Protein AF-A0A4Q5X4W2-F1 (afdb_monomer)

Foldseek 3Di:
DDDDDDDDDDDDDDDDDDDDDDDDDDDDPDDPPPFQDFLPPQAFFAFDQPQQDLFFAEEEEDDPPDCCVLVLLFQHAAYEDEDEPCCCAPVVVHDNQNVNLLSQCVVQVVSNYAYEYADAYLQVFPDHGLLCLQVLQADLCSVLVVLVSLLSNLLSLVVSVAAYEYEYHPCNLLSCCVVVVLDQADAGCQLVNVPVLRVPFHRGNLSVLVSSLSSNVVSVSSRYQYAYEDECCSNVDNCQFHQLQDDLLVVLVSSCVSNVSSFLDDDDSRHHHQAYEYESDLAAQCVCCVVPVGGRAADLDPSDILSDNHPSVVLVNLLSNSQVSSHAYAYPEAEQAAQQAPCAFDPLDASFFHHHCPLVSCFVPAHPSVVSSLSSRYRYYYYYRNDGRHDGQRRNQDPVRDRSCSPRVRVQRVVPHGRHDRPDPFPLQFDFFQFQAWWKFKFAAFPNPHTQDIDGDLFQWDWQFQHAPDPRHDSAGMKMKTKFKFAGRAFFKKKKKKWWQAAKWKDKLNDTQDGGSDHDGGDMDIGIDTHHHGDIIIIMMMGHGHHGTTTIFIWMADPSGDIDGRGSRRTHYHQQPQLPFPFALQPWRNQWFKDDAQFPTWIWDQPDAPGGRIWIKTWTGFAFKMWGKHFQDPDAAFDKKKKWKAAAPPFQWQWKKWWWWADDPDDIDIWIDIDGVVNDDHRGIDIDITTHHNPGDGTGMTTMMTGGPGTRVGDIMTIRRIHD

Solvent-accessible surface area (backbone atoms only — not comparable to full-atom values): 37579 Å² total; per-residue (Å²): 140,78,90,84,84,90,85,89,82,90,81,89,83,84,88,88,89,86,88,84,91,75,89,75,82,80,80,74,80,77,69,89,78,81,70,69,87,66,80,82,83,53,77,51,30,41,59,76,60,83,82,58,72,70,29,47,35,43,26,40,59,56,61,88,91,65,54,59,69,70,70,66,78,33,59,59,39,28,38,27,42,78,42,41,63,44,39,43,15,48,68,75,78,48,64,87,65,24,56,52,57,38,49,48,42,53,53,29,46,79,66,63,23,41,29,33,31,40,41,45,32,74,53,63,41,82,74,57,54,65,94,27,48,56,63,34,39,49,32,28,69,56,31,31,54,52,51,52,51,52,42,38,51,32,48,33,39,39,74,65,68,50,50,33,43,38,37,40,36,73,62,48,56,19,43,38,30,54,75,41,72,57,40,41,74,35,72,17,22,35,22,70,22,66,45,76,88,33,56,87,45,53,49,13,50,20,26,55,43,40,44,57,52,37,42,32,60,73,68,60,19,81,42,50,41,41,21,48,44,53,50,64,41,26,81,79,46,31,51,73,66,72,39,21,69,56,71,57,67,67,54,50,52,54,49,44,66,41,47,32,72,21,23,66,41,94,52,95,74,76,52,55,60,56,28,34,25,34,54,87,34,62,45,21,25,38,45,37,37,74,78,67,72,39,77,54,72,56,43,79,54,92,82,40,45,52,59,32,50,20,55,52,25,52,41,49,52,43,29,54,45,9,64,74,63,43,29,20,30,37,35,40,40,29,28,35,8,29,79,59,25,65,63,37,72,34,82,79,46,83,19,26,0,15,22,18,55,63,48,46,56,42,30,71,77,55,59,63,55,46,49,55,37,35,36,22,12,37,45,30,45,33,33,32,27,80,49,90,38,33,9,34,83,87,17,22,29,38,95,86,72,44,41,38,60,63,54,39,45,19,56,46,33,66,71,68,47,51,75,44,85,69,64,64,72,81,72,75,64,68,40,84,54,87,29,69,6,27,35,30,40,32,17,50,34,60,77,66,57,58,75,66,46,74,50,72,37,45,54,50,76,46,74,49,40,71,43,47,90,45,94,83,47,53,56,46,31,19,14,39,39,35,33,21,27,40,33,42,37,48,65,44,59,32,41,41,32,40,40,23,9,22,18,35,35,33,28,52,64,84,43,76,46,37,85,45,84,48,90,45,68,82,42,78,48,62,30,76,51,76,48,51,44,65,44,76,34,46,31,40,40,40,38,25,27,64,74,66,58,35,32,42,30,41,29,33,29,39,96,78,41,76,77,40,66,52,53,29,36,29,19,29,45,52,76,67,65,69,44,83,31,83,47,21,25,70,90,36,48,84,74,45,41,48,40,63,51,16,19,68,40,56,40,53,32,66,90,57,52,85,44,49,66,10,6,32,33,36,30,26,25,39,49,43,50,14,29,47,32,33,69,60,50,94,68,63,58,51,36,58,36,36,38,32,40,30,36,53,61,94,55,36,59,47,29,42,24,40,34,40,31,28,45,69,98,89,58,77,49,81,46,61,57,80,41,49,38,89,80,50,60,63,69,34,72,37,84,46,67,35,67,40,51,73,83,50,62,74,33,37,33,39,37,39,37,38,31,23,80,35,61,30,84,64,43,59,32,35,42,22,48,30,36,109

Secondary structure (DSSP, 8-state):
----------------------PPPP-----TTTT----TT----SPPPTTS-SB-EEEEE--TT--HHHHTT----EEEEEE-TTGGGGGGTS-TT-HHHHHHHHHHHHTT-EEEEEE--GGGSSS-SGGGHHHHHT-HHHHHHHHHHHHHHHHHHHHH-S-EEEEE-TTHHHHHHHHTTT-TTSB--SGGG--GGGTTS-SBHHHHHHHHHHHHHHHT-TTEEEEEE--TTTTS--TTTT-TTS-HHHHHHHHHHHHGGGTTSS-TTS---SEEEE-S-SS-HHHHHHHH----PPB--TT--TTSSBHHHHHHHHHHHHHHH--EEEEEEE----TT--SB--SS-TT-B---SHHHHHHTT-SHHHHHHHHTTEEEEEE---STTS--TTT-B-TTSSBHIIIIIHHHHHTT--B------------------EEEEEEETTTT-EEEEEEEES--EEEEETS-SSTTS-SSSEEEEEEEEE--SSSEEEEEEEEEES-EEEEETTEEEEEE-S--SSEEEEEEEEE-TT--EEEEEEEEE-SS-EEEEEEEEETTEEEEEPPGGGEEE-------SSB--SSS-TT-EEEESSEEEEEEESS--SSSS-EEEEEE-SSEEEEEEEES--PPTT-EEEEEEEB-TT--EEEEEEEEEE-STT--EEEE--EEGGGS-BTSEEEEEEEPPTTPPPEEEEEEEEEESS--TT-EEEEEEEE-

Sequence (724 aa):
MLNSAIRFVVVCLGLFLAGCSGEAPSESAESSDEQTAFLAGSTAKGPIPAGLPARVVVGLFEDTGGSWMKSSGVRWDARYRYLTKGWVNNWGYGSYDGGFALSYFRESDAQGFVPAVQYYQIFGEPGGGEAATLQKLQNAATMRAYFGDFKLLMQRAKDFGKPVMILLEADAFGFLQQQSASNPSAPAAIASSGVPELAGLPNTVAGFGLAFLQLKKAVGASNAVLGLHISAWASGKDIAAYSVTDSLGPEVDKVYAYLAPFGLGANVTGQTFDVLVGDPLDRDADFYRVTQGSERWWDASDSASINSRSFNRYAEWLRLWNVKAQKRWVLWQIPLGNSSSKNAYNNGGPGEGYKDNRPEYFFASGTAHIEKFADAGVIALLFGAGAGGQSSYQNDVYADGQLFMKSRAGAILNAGGVPLATTSTPTCSATAGTGSGLSAEYFSGTALGTRVLSRTDANVDFQWGTAAPATGVPADNFSVRWTGQVSPRYSGAYTFYTSSDDGVRLWVNGQKLVDNWTAHGVTENSGVISLVAGQRYDLKLEYYEGTGGATARLLWSSSCEPKAAVPKAQLYPLATTGDAAVYNFEAGAQSWQASGASVSSVARSTTRAFAGSGSLQVTLGAAGDGYAKVLNPSVPAGATITFHVWVPAGSSLSAVQPYVLQGAAGAWAWTGSWTAASALQAGSFNTLTVTVPANAAPLAELGVMFSLSASGGGAAAFIDSVTY

Structure (mmCIF, N/CA/C/O backbone):
data_AF-A0A4Q5X4W2-F1
#
_entry.id   AF-A0A4Q5X4W2-F1
#
loop_
_atom_site.group_PDB
_atom_site.id
_atom_site.type_symbol
_atom_site.label_atom_id
_atom_site.label_alt_id
_atom_site.label_comp_id
_atom_site.label_asym_id
_atom_site.label_entity_id
_atom_site.label_seq_id
_atom_site.pdbx_PDB_ins_code
_atom_site.Cartn_x
_atom_site.Cartn_y
_atom_site.Cartn_z
_atom_site.occupancy
_atom_site.B_iso_or_equiv
_atom_site.auth_seq_id
_atom_site.auth_comp_id
_atom_site.auth_asym_id
_atom_site.auth_atom_id
_atom_site.pdbx_PDB_model_num
ATOM 1 N N . MET A 1 1 ? 32.018 37.768 -27.320 1.00 29.73 1 MET A N 1
ATOM 2 C CA . MET A 1 1 ? 32.641 39.076 -27.005 1.00 29.73 1 MET A CA 1
ATOM 3 C C . MET A 1 1 ? 31.787 39.703 -25.911 1.00 29.73 1 MET A C 1
ATOM 5 O O . MET A 1 1 ? 30.610 39.856 -26.180 1.00 29.73 1 MET A O 1
ATOM 9 N N . LEU A 1 2 ? 32.177 39.989 -24.669 1.00 27.58 2 LEU A N 1
ATOM 10 C CA . LEU A 1 2 ? 33.391 39.953 -23.829 1.00 27.58 2 LEU A CA 1
ATOM 11 C C . LEU A 1 2 ? 32.868 39.524 -22.418 1.00 27.58 2 LEU A C 1
ATOM 13 O O . LEU A 1 2 ? 31.759 39.920 -22.076 1.00 27.58 2 LEU A O 1
ATOM 17 N N . ASN A 1 3 ? 33.470 38.570 -21.686 1.00 25.58 3 ASN A N 1
ATOM 18 C CA . ASN A 1 3 ? 34.543 38.740 -20.667 1.00 25.58 3 ASN A CA 1
ATOM 19 C C . ASN A 1 3 ? 34.201 39.763 -19.553 1.00 25.58 3 ASN A C 1
ATOM 21 O O . ASN A 1 3 ? 33.773 40.857 -19.884 1.00 25.58 3 ASN A O 1
ATOM 25 N N . SER A 1 4 ? 34.405 39.584 -18.237 1.00 27.56 4 SER A N 1
ATOM 26 C CA . SER A 1 4 ? 35.221 38.679 -17.395 1.00 27.56 4 SER A CA 1
ATOM 27 C C . SER A 1 4 ? 34.871 38.970 -15.904 1.00 27.56 4 SER A C 1
ATOM 29 O O . SER A 1 4 ? 34.547 40.107 -15.588 1.00 27.56 4 SER A O 1
ATOM 31 N N . ALA A 1 5 ? 34.752 37.978 -15.008 1.00 28.34 5 ALA A N 1
ATOM 32 C CA . ALA A 1 5 ? 35.740 37.498 -14.009 1.00 28.34 5 ALA A CA 1
ATOM 33 C C . ALA A 1 5 ? 35.652 38.060 -12.557 1.00 28.34 5 ALA A C 1
ATOM 35 O O . ALA A 1 5 ? 35.848 39.242 -12.318 1.00 28.34 5 ALA A O 1
ATOM 36 N N . ILE A 1 6 ? 35.454 37.120 -11.613 1.00 26.59 6 ILE A N 1
ATOM 37 C CA . ILE A 1 6 ? 36.217 36.833 -10.369 1.00 26.59 6 ILE A CA 1
ATOM 38 C C . ILE A 1 6 ? 36.530 37.984 -9.385 1.00 26.59 6 ILE A C 1
ATOM 40 O O . ILE A 1 6 ? 37.306 38.876 -9.714 1.00 26.59 6 ILE A O 1
ATOM 44 N N . ARG A 1 7 ? 36.139 37.808 -8.102 1.00 23.44 7 ARG A N 1
ATOM 45 C CA . ARG A 1 7 ? 37.063 37.832 -6.934 1.00 23.44 7 ARG A CA 1
ATOM 46 C C . ARG A 1 7 ? 36.436 37.342 -5.615 1.00 23.44 7 ARG A C 1
ATOM 48 O O . ARG A 1 7 ? 35.409 37.833 -5.169 1.00 23.44 7 ARG A O 1
ATOM 55 N N . PHE A 1 8 ? 37.143 36.388 -5.006 1.00 22.28 8 PHE A N 1
ATOM 56 C CA . PHE A 1 8 ? 37.083 35.931 -3.615 1.00 22.28 8 PHE A CA 1
ATOM 57 C C . PHE A 1 8 ? 37.563 37.030 -2.651 1.00 22.28 8 PHE A C 1
ATOM 59 O O . PHE A 1 8 ? 38.567 37.677 -2.950 1.00 22.28 8 PHE A O 1
ATOM 66 N N . VAL A 1 9 ? 36.953 37.142 -1.465 1.00 22.23 9 VAL A N 1
ATOM 67 C CA . VAL A 1 9 ? 37.599 37.686 -0.256 1.00 22.23 9 VAL A CA 1
ATOM 68 C C . VAL A 1 9 ? 37.153 36.866 0.959 1.00 22.23 9 VAL A C 1
ATOM 70 O O . VAL A 1 9 ? 35.973 36.803 1.285 1.00 22.23 9 VAL A O 1
ATOM 73 N N . VAL A 1 10 ? 38.136 36.247 1.612 1.00 23.25 10 VAL A N 1
ATOM 74 C CA . VAL A 1 10 ? 38.076 35.679 2.963 1.00 23.25 10 VAL A CA 1
ATOM 75 C C . VAL A 1 10 ? 38.445 36.790 3.943 1.00 23.25 10 VAL A C 1
ATOM 77 O O . VAL A 1 10 ? 39.481 37.426 3.759 1.00 23.25 10 VAL A O 1
ATOM 80 N N . VAL A 1 11 ? 37.657 36.987 5.003 1.00 23.16 11 VAL A N 1
ATOM 81 C CA . VAL A 1 11 ? 38.112 37.659 6.231 1.00 23.16 11 VAL A CA 1
ATOM 82 C C . VAL A 1 11 ? 37.599 36.870 7.432 1.00 23.16 11 VAL A C 1
ATOM 84 O O . VAL A 1 11 ? 36.403 36.836 7.707 1.00 23.16 11 VAL A O 1
ATOM 87 N N . CYS A 1 12 ? 38.535 36.241 8.143 1.00 21.66 12 CYS A N 1
ATOM 88 C CA . CYS A 1 12 ? 38.366 35.805 9.523 1.00 21.66 12 CYS A CA 1
ATOM 89 C C . CYS A 1 12 ? 38.481 37.021 10.452 1.00 21.66 12 CYS A C 1
ATOM 91 O O . CYS A 1 12 ? 39.434 37.789 10.332 1.00 21.66 12 CYS A O 1
ATOM 93 N N . LEU A 1 13 ? 37.594 37.131 11.440 1.00 23.84 13 LEU A N 1
ATOM 94 C CA . LEU A 1 13 ? 37.895 37.824 12.691 1.00 23.84 13 LEU A CA 1
ATOM 95 C C . LEU A 1 13 ? 37.195 37.090 13.837 1.00 23.84 13 LEU A C 1
ATOM 97 O O . LEU A 1 13 ? 35.998 36.821 13.770 1.00 23.84 13 LEU A O 1
ATOM 101 N N . GLY A 1 14 ? 37.981 36.703 14.839 1.00 22.95 14 GLY A N 1
ATOM 102 C CA . GLY A 1 14 ? 37.540 35.912 15.977 1.00 22.95 14 GLY A CA 1
ATOM 103 C C . GLY A 1 14 ? 37.246 36.720 17.241 1.00 22.95 14 GLY A C 1
ATOM 104 O O . GLY A 1 14 ? 37.478 37.923 17.310 1.00 22.95 14 GLY A O 1
ATOM 105 N N . LEU A 1 15 ? 36.835 35.935 18.241 1.00 24.14 15 LEU A N 1
ATOM 106 C CA . LEU A 1 15 ? 36.729 36.172 19.684 1.00 24.14 15 LEU A CA 1
ATOM 107 C C . LEU A 1 15 ? 35.595 37.064 20.212 1.00 24.14 15 LEU A C 1
ATOM 109 O O . LEU A 1 15 ? 35.686 38.284 20.201 1.00 24.14 15 LEU A O 1
ATOM 113 N N . PHE A 1 16 ? 34.650 36.408 20.897 1.00 24.14 16 PHE A N 1
ATOM 114 C CA . PHE A 1 16 ? 34.335 36.704 22.300 1.00 24.14 16 PHE A CA 1
ATOM 115 C C . PHE A 1 16 ? 34.025 35.393 23.052 1.00 24.14 16 PHE A C 1
ATOM 117 O O . PHE A 1 16 ? 33.280 34.549 22.562 1.00 24.14 16 PHE A O 1
ATOM 124 N N . LEU A 1 17 ? 34.646 35.222 24.224 1.00 25.92 17 LEU A N 1
ATOM 125 C CA . LEU A 1 17 ? 34.513 34.094 25.155 1.00 25.92 17 LEU A CA 1
ATOM 126 C C . LEU A 1 17 ? 33.808 34.573 26.433 1.00 25.92 17 LEU A C 1
ATOM 128 O O . LEU A 1 17 ? 34.255 35.553 27.022 1.00 25.92 17 LEU A O 1
ATOM 132 N N . ALA A 1 18 ? 32.764 33.847 26.841 1.00 25.62 18 ALA A N 1
ATOM 133 C CA . ALA A 1 18 ? 32.251 33.589 28.203 1.00 25.62 18 ALA A CA 1
ATOM 134 C C . ALA A 1 18 ? 30.817 33.047 28.012 1.00 25.62 18 ALA A C 1
ATOM 136 O O . ALA A 1 18 ? 30.010 33.710 27.379 1.00 25.62 18 ALA A O 1
ATOM 137 N N . GLY A 1 19 ? 30.381 31.864 28.430 1.00 23.09 19 GLY A N 1
ATOM 138 C CA . GLY A 1 19 ? 30.843 30.913 29.429 1.00 23.09 19 GLY A CA 1
ATOM 139 C C . GLY A 1 19 ? 29.586 30.458 30.176 1.00 23.09 19 GLY A C 1
ATOM 140 O O . GLY A 1 19 ? 29.026 31.262 30.904 1.00 23.09 19 GLY A O 1
ATOM 141 N N . CYS A 1 20 ? 29.115 29.226 29.956 1.00 22.95 20 CYS A N 1
ATOM 142 C CA . CYS A 1 20 ? 28.341 28.450 30.932 1.00 22.95 20 CYS A CA 1
ATOM 143 C C . CYS A 1 20 ? 28.130 27.016 30.423 1.00 22.95 20 CYS A C 1
ATOM 145 O O . CYS A 1 20 ? 27.696 26.780 29.301 1.00 22.95 20 CYS A O 1
ATOM 147 N N . SER A 1 21 ? 28.503 26.085 31.288 1.00 27.39 21 SER A N 1
ATOM 148 C CA . SER A 1 21 ? 28.510 24.632 31.171 1.00 27.39 21 SER A CA 1
ATOM 149 C C . SER A 1 21 ? 27.112 24.011 31.126 1.00 27.39 21 SER A C 1
ATOM 151 O O . SER A 1 21 ? 26.284 24.294 31.991 1.00 27.39 21 SER A O 1
ATOM 153 N N . GLY A 1 22 ? 26.914 23.079 30.197 1.00 24.45 22 GLY A N 1
ATOM 154 C CA . GLY A 1 22 ? 25.846 22.084 30.208 1.00 24.45 22 GLY A CA 1
ATOM 155 C C . GLY A 1 22 ? 26.205 20.983 29.216 1.00 24.45 22 GLY A C 1
ATOM 156 O O . GLY A 1 22 ? 26.174 21.219 28.011 1.00 24.45 22 GLY A O 1
ATOM 157 N N . GLU A 1 23 ? 26.631 19.824 29.718 1.00 25.75 23 GLU A N 1
ATOM 158 C CA . GLU A 1 23 ? 26.883 18.625 28.914 1.00 25.75 23 GLU A CA 1
ATOM 159 C C . GLU A 1 23 ? 25.595 18.208 28.193 1.00 25.75 23 GLU A C 1
ATOM 161 O O . GLU A 1 23 ? 24.578 17.915 28.822 1.00 25.75 23 GLU A O 1
ATOM 166 N N . ALA A 1 24 ? 25.645 18.200 26.861 1.00 24.38 24 ALA A N 1
ATOM 167 C CA . ALA A 1 24 ? 24.640 17.557 26.029 1.00 24.38 24 ALA A CA 1
ATOM 168 C C . ALA A 1 24 ? 24.875 16.034 26.057 1.00 24.38 24 ALA A C 1
ATOM 170 O O . ALA A 1 24 ? 26.028 15.607 25.935 1.00 24.38 24 ALA A O 1
ATOM 171 N N . PRO A 1 25 ? 23.829 15.203 26.213 1.00 24.77 25 PRO A N 1
ATOM 172 C CA . PRO A 1 25 ? 23.977 13.760 26.123 1.00 24.77 25 PRO A CA 1
ATOM 173 C C . PRO A 1 25 ? 24.366 13.374 24.693 1.00 24.77 25 PRO A C 1
ATOM 175 O O . PRO A 1 25 ? 23.827 13.895 23.718 1.00 24.77 25 PRO A O 1
ATOM 178 N N . SER A 1 26 ? 25.332 12.468 24.593 1.00 25.11 26 SER A N 1
ATOM 179 C CA . SER A 1 26 ? 25.817 11.891 23.349 1.00 25.11 26 SER A CA 1
ATOM 180 C C . SER A 1 26 ? 24.686 11.166 22.621 1.00 25.11 26 SER A C 1
ATOM 182 O O . SER A 1 26 ? 24.148 10.175 23.111 1.00 25.11 26 SER A O 1
ATOM 184 N N . GLU A 1 27 ? 24.343 11.653 21.428 1.00 26.95 27 GLU A N 1
ATOM 185 C CA . GLU A 1 27 ? 23.587 10.889 20.439 1.00 26.95 27 GLU A CA 1
ATOM 186 C C . GLU A 1 27 ? 24.395 9.627 20.116 1.00 26.95 27 GLU A C 1
ATOM 188 O O . GLU A 1 27 ? 25.475 9.674 19.521 1.00 26.95 27 GLU A O 1
ATOM 193 N N . SER A 1 28 ? 23.898 8.480 20.576 1.00 27.52 28 SER A N 1
ATOM 194 C CA . SER A 1 28 ? 24.367 7.183 20.118 1.00 27.52 28 SER A CA 1
ATOM 195 C C . SER A 1 28 ? 24.056 7.082 18.633 1.00 27.52 28 SER A C 1
ATOM 197 O O . SER A 1 28 ? 22.888 7.118 18.253 1.00 27.52 28 SER A O 1
ATOM 199 N N . ALA A 1 29 ? 25.102 6.966 17.818 1.00 26.36 29 ALA A N 1
ATOM 200 C CA . ALA A 1 29 ? 25.007 6.665 16.402 1.00 26.36 29 ALA A CA 1
ATOM 201 C C . ALA A 1 29 ? 24.063 5.470 16.188 1.00 26.36 29 ALA A C 1
ATOM 203 O O . ALA A 1 29 ? 24.394 4.335 16.541 1.00 26.36 29 ALA A O 1
ATOM 204 N N . GLU A 1 30 ? 22.878 5.747 15.645 1.00 26.05 30 GLU A N 1
ATOM 205 C CA . GLU A 1 30 ? 21.984 4.735 15.098 1.00 26.05 30 GLU A CA 1
ATOM 206 C C . GLU A 1 30 ? 22.761 3.967 14.025 1.00 26.05 30 GLU A C 1
ATOM 208 O O . GLU A 1 30 ? 23.270 4.537 13.057 1.00 26.05 30 GLU A O 1
ATOM 213 N N . SER A 1 31 ? 22.925 2.664 14.242 1.00 26.84 31 SER A N 1
ATOM 214 C CA . SER A 1 31 ? 23.592 1.770 13.304 1.00 26.84 31 SER A CA 1
ATOM 215 C C . SER A 1 31 ? 22.874 1.793 11.955 1.00 26.84 31 SER A C 1
ATOM 217 O O . SER A 1 31 ? 21.664 1.590 11.884 1.00 26.84 31 SER A O 1
ATOM 219 N N . SER A 1 32 ? 23.646 1.963 10.886 1.00 26.22 32 SER A N 1
ATOM 220 C CA . SER A 1 32 ? 23.263 2.041 9.469 1.00 26.22 32 SER A CA 1
ATOM 221 C C . SER A 1 32 ? 22.540 0.814 8.874 1.00 26.22 32 SER A C 1
ATOM 223 O O . SER A 1 32 ? 22.394 0.736 7.656 1.00 26.22 32 SER A O 1
ATOM 225 N N . ASP A 1 33 ? 22.069 -0.125 9.695 1.00 28.88 33 ASP A N 1
ATOM 226 C CA . ASP A 1 33 ? 21.493 -1.408 9.268 1.00 28.88 33 ASP A CA 1
ATOM 227 C C . ASP A 1 33 ? 19.951 -1.444 9.268 1.00 28.88 33 ASP A C 1
ATOM 229 O O . ASP A 1 33 ? 19.358 -2.415 8.805 1.00 28.88 33 ASP A O 1
ATOM 233 N N . GLU A 1 34 ? 19.268 -0.377 9.700 1.00 34.31 34 GLU A N 1
ATOM 234 C CA . GLU A 1 34 ? 17.794 -0.284 9.652 1.00 34.31 34 GLU A CA 1
ATOM 235 C C . GLU A 1 34 ? 17.231 0.087 8.260 1.00 34.31 34 GLU A C 1
ATOM 237 O O . GLU A 1 34 ? 16.023 0.032 8.034 1.00 34.31 34 GLU A O 1
ATOM 242 N N . GLN A 1 35 ? 18.084 0.460 7.296 1.00 34.25 35 GLN A N 1
ATOM 243 C CA . GLN A 1 35 ? 17.665 1.140 6.056 1.00 34.25 35 GLN A CA 1
ATOM 244 C C . GLN A 1 35 ? 17.686 0.279 4.776 1.00 34.25 35 GLN A C 1
ATOM 246 O O . GLN A 1 35 ? 17.559 0.821 3.676 1.00 34.25 35 GLN A O 1
ATOM 251 N N . THR A 1 36 ? 17.825 -1.048 4.878 1.00 31.67 36 THR A N 1
ATOM 252 C CA . THR A 1 36 ? 17.954 -1.954 3.711 1.00 31.67 36 THR A CA 1
ATOM 253 C C . THR A 1 36 ? 16.869 -3.031 3.589 1.00 31.67 36 THR A C 1
ATOM 255 O O . THR A 1 36 ? 16.970 -3.886 2.709 1.00 31.67 36 THR A O 1
ATOM 258 N N . ALA A 1 37 ? 15.804 -3.009 4.399 1.00 37.88 37 ALA A N 1
ATOM 259 C CA . ALA A 1 37 ? 14.756 -4.034 4.344 1.00 37.88 37 ALA A CA 1
ATOM 260 C C . ALA A 1 37 ? 13.893 -3.926 3.065 1.00 37.88 37 ALA A C 1
ATOM 262 O O . ALA A 1 37 ? 12.839 -3.294 3.032 1.00 37.88 37 ALA A O 1
ATOM 263 N N . PHE A 1 38 ? 14.380 -4.552 1.994 1.00 42.22 38 PHE A N 1
ATOM 264 C CA . PHE A 1 38 ? 13.704 -4.749 0.717 1.00 42.22 38 PHE A CA 1
ATOM 265 C C . PHE A 1 38 ? 12.545 -5.757 0.835 1.00 42.22 38 PHE A C 1
ATOM 267 O O . PHE A 1 38 ? 12.571 -6.673 1.654 1.00 42.22 38 PHE A O 1
ATOM 274 N N . LEU A 1 39 ? 11.564 -5.587 -0.056 1.00 46.44 39 LEU A N 1
ATOM 275 C CA . LEU A 1 39 ? 10.254 -6.240 -0.244 1.00 46.44 39 LEU A CA 1
ATOM 276 C C . LEU A 1 39 ? 10.232 -7.785 -0.355 1.00 46.44 39 LEU A C 1
ATOM 278 O O . LEU A 1 39 ? 9.216 -8.359 -0.746 1.00 46.44 39 LEU A O 1
ATOM 282 N N . ALA A 1 40 ? 11.313 -8.491 -0.025 1.00 36.28 40 ALA A N 1
ATOM 283 C CA . ALA A 1 40 ? 11.377 -9.942 -0.150 1.00 36.28 40 ALA A CA 1
ATOM 284 C C . ALA A 1 40 ? 10.405 -10.626 0.833 1.00 36.28 40 ALA A C 1
ATOM 286 O O . ALA A 1 40 ? 10.614 -10.635 2.045 1.00 36.28 40 ALA A O 1
ATOM 287 N N . GLY A 1 41 ? 9.334 -11.219 0.296 1.00 39.22 41 GLY A N 1
ATOM 288 C CA . GLY A 1 41 ? 8.380 -12.036 1.054 1.00 39.22 41 GLY A CA 1
ATOM 289 C C . GLY A 1 41 ? 7.140 -11.306 1.582 1.00 39.22 41 GLY A C 1
ATOM 290 O O . GLY A 1 41 ? 6.377 -11.901 2.348 1.00 39.22 41 GLY A O 1
ATOM 291 N N . SER A 1 42 ? 6.880 -10.051 1.190 1.00 51.19 42 SER A N 1
ATOM 292 C CA . SER A 1 42 ? 5.630 -9.383 1.574 1.00 51.19 42 SER A CA 1
ATOM 293 C C . SER A 1 42 ? 4.439 -9.940 0.792 1.00 51.19 42 SER A C 1
ATOM 295 O O . SER A 1 42 ? 4.302 -9.706 -0.402 1.00 51.19 42 SER A O 1
ATOM 297 N N . THR A 1 43 ? 3.532 -10.652 1.464 1.00 63.12 43 THR A N 1
ATOM 298 C CA . THR A 1 43 ? 2.267 -11.068 0.843 1.00 63.12 43 THR A CA 1
ATOM 299 C C . THR A 1 43 ? 1.242 -9.948 0.940 1.00 63.12 43 THR A C 1
ATOM 301 O O . THR A 1 43 ? 0.753 -9.637 2.036 1.00 63.12 43 THR A O 1
ATOM 304 N N . ALA A 1 44 ? 0.879 -9.394 -0.211 1.00 76.06 44 ALA A N 1
ATOM 305 C CA . ALA A 1 44 ? -0.140 -8.369 -0.312 1.00 76.06 44 ALA A CA 1
ATOM 306 C C . ALA A 1 44 ? -1.479 -8.780 0.335 1.00 76.06 44 ALA A C 1
ATOM 308 O O . ALA A 1 44 ? -1.953 -9.917 0.238 1.00 76.06 44 ALA A O 1
ATOM 309 N N . LYS A 1 45 ? -2.101 -7.814 1.005 1.00 82.69 45 LYS A N 1
ATOM 310 C CA . LYS A 1 45 ? -3.318 -7.947 1.806 1.00 82.69 45 LYS A CA 1
ATOM 311 C C . LYS A 1 45 ? -4.539 -7.399 1.079 1.00 82.69 45 LYS A C 1
ATOM 313 O O . LYS A 1 45 ? -4.421 -6.587 0.165 1.00 82.69 45 LYS A O 1
ATOM 318 N N . GLY A 1 46 ? -5.717 -7.829 1.515 1.00 85.19 46 GLY A N 1
ATOM 319 C CA . GLY A 1 46 ? -6.985 -7.431 0.910 1.00 85.19 46 GLY A CA 1
ATOM 320 C C . GLY A 1 46 ? -7.305 -8.182 -0.387 1.00 85.19 46 GLY A C 1
ATOM 321 O O . GLY A 1 46 ? -6.385 -8.579 -1.113 1.00 85.19 46 GLY A O 1
ATOM 322 N N . PRO A 1 47 ? -8.599 -8.403 -0.671 1.00 87.81 47 PRO A N 1
ATOM 323 C CA . PRO A 1 47 ? -9.034 -9.167 -1.829 1.00 87.81 47 PRO A CA 1
ATOM 324 C C . PRO A 1 47 ? -8.843 -8.389 -3.132 1.00 87.81 47 PRO A C 1
ATOM 326 O O . PRO A 1 47 ? -8.807 -7.159 -3.149 1.00 87.81 47 PRO A O 1
ATOM 329 N N . ILE A 1 48 ? -8.791 -9.126 -4.239 1.00 91.12 48 ILE A N 1
ATOM 330 C CA . ILE A 1 48 ? -9.025 -8.556 -5.568 1.00 91.12 48 ILE A CA 1
ATOM 331 C C . ILE A 1 48 ? -10.543 -8.334 -5.687 1.00 91.12 48 ILE A C 1
ATOM 333 O O . ILE A 1 48 ? -11.295 -9.288 -5.457 1.00 91.12 48 ILE A O 1
ATOM 337 N N . PRO A 1 49 ? -11.021 -7.115 -6.004 1.00 92.31 49 PRO A N 1
ATOM 338 C CA . PRO A 1 49 ? -12.445 -6.856 -6.184 1.00 92.31 49 PRO A CA 1
ATOM 339 C C . PRO A 1 49 ? -13.094 -7.820 -7.180 1.00 92.31 49 PRO A C 1
ATOM 341 O O . PRO A 1 49 ? -12.514 -8.160 -8.214 1.00 92.31 49 PRO A O 1
ATOM 344 N N . ALA A 1 50 ? -14.316 -8.251 -6.868 1.00 85.56 50 ALA A N 1
ATOM 345 C CA . ALA A 1 50 ? -15.033 -9.222 -7.681 1.00 85.56 50 ALA A CA 1
ATOM 346 C C . ALA A 1 50 ? -15.188 -8.734 -9.131 1.00 85.56 50 ALA A C 1
ATOM 348 O O . ALA A 1 50 ? -15.626 -7.613 -9.387 1.00 85.56 50 ALA A O 1
ATOM 349 N N . GLY A 1 51 ? -14.842 -9.606 -10.078 1.00 80.94 51 GLY A N 1
ATOM 350 C CA . GLY A 1 51 ? -14.937 -9.330 -11.509 1.00 80.94 51 GLY A CA 1
ATOM 351 C C . GLY A 1 51 ? -13.742 -8.585 -12.113 1.00 80.94 51 GLY A C 1
ATOM 352 O O . GLY A 1 51 ? -13.704 -8.430 -13.332 1.00 80.94 51 GLY A O 1
ATOM 353 N N . LEU A 1 52 ? -12.746 -8.185 -11.314 1.00 92.06 52 LEU A N 1
ATOM 354 C CA . LEU A 1 52 ? -11.442 -7.805 -11.857 1.00 92.06 52 LEU A CA 1
ATOM 355 C C . LEU A 1 52 ? -10.589 -9.054 -12.158 1.00 92.06 52 LEU A C 1
ATOM 357 O O . LEU A 1 52 ? -10.725 -10.069 -11.466 1.00 92.06 52 LEU A O 1
ATOM 361 N N . PRO A 1 53 ? -9.714 -9.012 -13.183 1.00 90.38 53 PRO A N 1
ATOM 362 C CA . PRO A 1 53 ? -8.809 -10.115 -13.491 1.00 90.38 53 PRO A CA 1
ATOM 363 C C . PRO A 1 53 ? -7.903 -10.489 -12.308 1.00 90.38 53 PRO A C 1
ATOM 365 O O . PRO A 1 53 ? -7.418 -9.625 -11.583 1.00 90.38 53 PRO A O 1
ATOM 368 N N . ALA A 1 54 ? -7.583 -11.780 -12.165 1.00 89.75 54 ALA A N 1
ATOM 369 C CA . ALA A 1 54 ? -6.584 -12.279 -11.209 1.00 89.75 54 ALA A CA 1
ATOM 370 C C . ALA A 1 54 ? -5.135 -12.048 -11.696 1.00 89.75 54 ALA A C 1
ATOM 372 O O . ALA A 1 54 ? -4.267 -12.911 -11.581 1.00 89.75 54 ALA A O 1
ATOM 373 N N . ARG A 1 55 ? -4.889 -10.886 -12.301 1.00 93.75 55 ARG A N 1
ATOM 374 C CA . ARG A 1 55 ? -3.604 -10.418 -12.825 1.00 93.75 55 ARG A CA 1
ATOM 375 C C . ARG A 1 55 ? -3.566 -8.894 -12.762 1.00 93.75 55 ARG A C 1
ATOM 377 O O . ARG A 1 55 ? -4.627 -8.274 -12.731 1.00 93.75 55 ARG A O 1
ATOM 384 N N . VAL A 1 56 ? -2.374 -8.303 -12.750 1.00 97.38 56 VAL A N 1
ATOM 385 C CA . VAL A 1 56 ? -2.219 -6.845 -12.756 1.00 97.38 56 VAL A CA 1
ATOM 386 C C . VAL A 1 56 ? -2.867 -6.293 -14.021 1.00 97.38 56 VAL A C 1
ATOM 388 O O . VAL A 1 56 ? -2.470 -6.639 -15.132 1.00 97.38 56 VAL A O 1
ATOM 391 N N . VAL A 1 57 ? -3.876 -5.449 -13.831 1.00 98.19 57 VAL A N 1
ATOM 392 C CA . VAL A 1 57 ? -4.601 -4.755 -14.895 1.00 98.19 57 VAL A CA 1
ATOM 393 C C . VAL A 1 57 ? -3.721 -3.637 -15.436 1.00 98.19 57 VAL A C 1
ATOM 395 O O . VAL A 1 57 ? -3.292 -2.773 -14.676 1.00 98.19 57 VAL A O 1
ATOM 398 N N . VAL A 1 58 ? -3.490 -3.601 -16.745 1.00 97.94 58 VAL A N 1
ATOM 399 C CA . VAL A 1 58 ? -2.842 -2.450 -17.391 1.00 97.94 58 VAL A CA 1
ATOM 400 C C . VAL A 1 58 ? -3.845 -1.737 -18.282 1.00 97.94 58 VAL A C 1
ATOM 402 O O . VAL A 1 58 ? -4.475 -2.349 -19.150 1.00 97.94 58 VAL A O 1
ATOM 405 N N . GLY A 1 59 ? -3.995 -0.432 -18.066 1.00 96.88 59 GLY A N 1
ATOM 406 C CA . GLY A 1 59 ? -4.932 0.385 -18.819 1.00 96.88 59 GLY A CA 1
ATOM 407 C C . GLY A 1 59 ? -4.376 1.722 -19.267 1.00 96.88 59 GLY A C 1
ATOM 408 O O . GLY A 1 59 ? -3.415 2.233 -18.696 1.00 96.88 59 GLY A O 1
ATOM 409 N N . LEU A 1 60 ? -5.009 2.286 -20.294 1.00 95.88 60 LEU A N 1
ATOM 410 C CA . LEU A 1 60 ? -4.653 3.582 -20.866 1.00 95.88 60 LEU A CA 1
ATOM 411 C C . LEU A 1 60 ? -5.828 4.556 -20.793 1.00 95.88 60 LEU A C 1
ATOM 413 O O . LEU A 1 60 ? -6.999 4.155 -20.787 1.00 95.88 60 LEU A O 1
ATOM 417 N N . PHE A 1 61 ? -5.503 5.846 -20.770 1.00 94.31 61 PHE A N 1
ATOM 418 C CA . PHE A 1 61 ? -6.471 6.900 -21.023 1.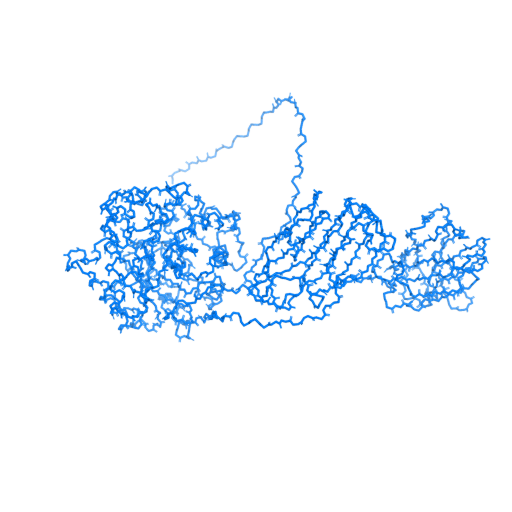00 94.31 61 PHE A CA 1
ATOM 419 C C . PHE A 1 61 ? -6.887 6.867 -22.497 1.00 94.31 61 PHE A C 1
ATOM 421 O O . PHE A 1 61 ? -6.055 7.098 -23.371 1.00 94.31 61 PHE A O 1
ATOM 428 N N . GLU A 1 62 ? -8.168 6.640 -22.786 1.00 90.81 62 GLU A N 1
ATOM 429 C CA . GLU A 1 62 ? -8.712 6.770 -24.144 1.00 90.81 62 GLU A CA 1
ATOM 430 C C . GLU A 1 62 ? -10.168 7.259 -24.087 1.00 90.81 62 GLU A C 1
ATOM 432 O O . GLU A 1 62 ? -11.031 6.620 -23.478 1.00 90.81 62 GLU A O 1
ATOM 437 N N . ASP A 1 63 ? -10.446 8.396 -24.731 1.00 85.88 63 ASP A N 1
ATOM 438 C CA . ASP A 1 63 ? -11.771 9.033 -24.760 1.00 85.88 63 ASP A CA 1
ATOM 439 C C . ASP A 1 63 ? -12.749 8.289 -25.689 1.00 85.88 63 ASP A C 1
ATOM 441 O O . ASP A 1 63 ? -12.322 7.489 -26.521 1.00 85.88 63 ASP A O 1
ATOM 445 N N . THR A 1 64 ? -14.056 8.535 -25.551 1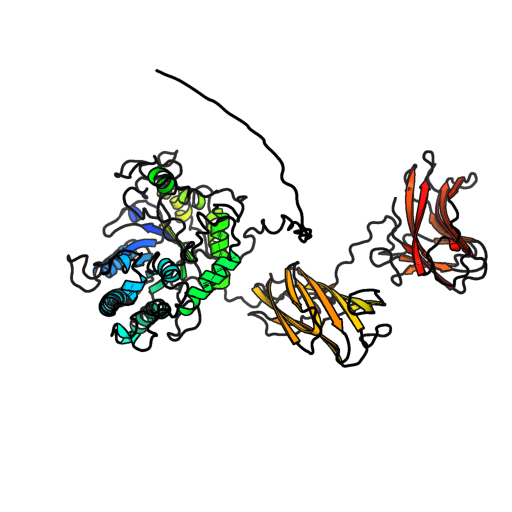.00 83.00 64 THR A N 1
ATOM 446 C CA . THR A 1 64 ? -15.150 7.932 -26.344 1.00 83.00 64 THR A CA 1
ATOM 447 C C . THR A 1 64 ? -14.895 8.008 -27.844 1.00 83.00 64 THR A C 1
ATOM 449 O O . THR A 1 64 ? -14.469 9.043 -28.351 1.00 83.00 64 THR A O 1
ATOM 452 N N . GLY A 1 65 ? -15.180 6.917 -28.559 1.00 79.88 65 GLY A N 1
ATOM 453 C CA . GLY A 1 65 ? -14.889 6.791 -29.991 1.00 79.88 65 GLY A CA 1
ATOM 454 C C . GLY A 1 65 ? -13.444 6.392 -30.314 1.00 79.88 65 GLY A C 1
ATOM 455 O O . GLY A 1 65 ? -13.129 6.135 -31.476 1.00 79.88 65 GLY A O 1
ATOM 456 N N . GLY A 1 66 ? -12.574 6.293 -29.306 1.00 82.25 66 GLY A N 1
ATOM 457 C CA . GLY A 1 66 ? -11.244 5.716 -29.448 1.00 82.25 66 GLY A CA 1
ATOM 458 C C . GLY A 1 66 ? -11.283 4.243 -29.872 1.00 82.25 66 GLY A C 1
ATOM 459 O O . GLY A 1 66 ? -12.108 3.452 -29.406 1.00 82.25 66 GLY A O 1
ATOM 460 N N . SER A 1 67 ? -10.396 3.890 -30.800 1.00 87.69 67 SER A N 1
ATOM 461 C CA . SER A 1 67 ? -10.225 2.531 -31.328 1.00 87.69 67 SER A CA 1
ATOM 462 C C . SER A 1 67 ? -8.760 2.104 -31.370 1.00 87.69 67 SER A C 1
ATOM 464 O O . SER A 1 67 ? -8.444 1.002 -31.838 1.00 87.69 67 SER A O 1
ATOM 466 N N . TRP A 1 68 ? -7.846 2.959 -30.903 1.00 92.56 68 TRP A N 1
ATOM 467 C CA . TRP A 1 68 ? -6.424 2.675 -31.004 1.00 92.56 68 TRP A CA 1
ATOM 468 C C . TRP A 1 68 ? -6.058 1.516 -30.092 1.00 92.56 68 TRP A C 1
ATOM 470 O O . TRP A 1 68 ? -5.410 0.588 -30.562 1.00 92.56 68 TRP A O 1
ATOM 480 N N . MET A 1 69 ? -6.525 1.496 -28.837 1.00 94.44 69 MET A N 1
ATOM 481 C CA . MET A 1 69 ? -6.204 0.393 -27.923 1.00 94.44 69 MET A CA 1
ATOM 482 C C . MET A 1 69 ? -6.636 -0.957 -28.497 1.00 94.44 69 MET A C 1
ATOM 484 O O . MET A 1 69 ? -5.883 -1.924 -28.444 1.00 94.44 69 MET A O 1
ATOM 488 N N . LYS A 1 70 ? -7.824 -1.022 -29.105 1.00 92.69 70 LYS A N 1
ATOM 489 C CA . LYS A 1 70 ? -8.327 -2.243 -29.746 1.00 92.69 70 LYS A CA 1
ATOM 490 C C . LYS A 1 70 ? -7.521 -2.632 -30.988 1.00 92.69 70 LYS A C 1
ATOM 492 O O . LYS A 1 70 ? -7.237 -3.808 -31.196 1.00 92.69 70 LYS A O 1
ATOM 497 N N . SER A 1 71 ? -7.174 -1.661 -31.831 1.00 93.00 71 SER A N 1
ATOM 498 C CA . SER A 1 71 ? -6.452 -1.897 -33.090 1.00 93.00 71 SER A CA 1
ATOM 499 C C . SER A 1 71 ? -4.931 -2.002 -32.927 1.00 93.00 71 SER A C 1
ATOM 501 O O . SER A 1 71 ? -4.247 -2.415 -33.863 1.00 93.00 71 SER A O 1
ATOM 503 N N . SER A 1 72 ? -4.381 -1.688 -31.749 1.00 93.56 72 SER A N 1
ATOM 504 C CA . SER A 1 72 ? -2.935 -1.702 -31.513 1.00 93.56 72 SER A CA 1
ATOM 505 C C . SER A 1 72 ? -2.339 -3.112 -31.517 1.00 93.56 72 SER A C 1
ATOM 507 O O . SER A 1 72 ? -1.125 -3.245 -31.661 1.00 93.56 72 SER A O 1
ATOM 509 N N . GLY A 1 73 ? -3.161 -4.157 -31.367 1.00 91.88 73 GLY A N 1
ATOM 510 C CA . GLY A 1 73 ? -2.699 -5.542 -31.233 1.00 91.88 73 GLY A CA 1
ATOM 511 C C . GLY A 1 73 ? -2.137 -5.873 -29.845 1.00 91.88 73 GLY A C 1
ATOM 512 O O . GLY A 1 73 ? -1.478 -6.899 -29.677 1.00 91.88 73 GLY A O 1
ATOM 513 N N . VAL A 1 74 ? -2.379 -5.011 -28.853 1.00 94.88 74 VAL A N 1
ATOM 514 C CA . VAL A 1 74 ? -2.025 -5.241 -27.448 1.00 94.88 74 VAL A CA 1
ATOM 515 C C . VAL A 1 74 ? -3.270 -5.626 -26.660 1.00 94.88 74 VAL A C 1
ATOM 517 O O . VAL A 1 74 ? -4.313 -4.983 -26.768 1.00 94.88 74 VAL A O 1
ATOM 520 N N . ARG A 1 75 ? -3.155 -6.658 -25.825 1.00 93.56 75 ARG A N 1
ATOM 521 C CA . ARG A 1 75 ? -4.218 -7.113 -24.924 1.00 93.56 75 ARG A CA 1
ATOM 522 C C . ARG A 1 75 ? -4.342 -6.224 -23.676 1.00 93.56 75 ARG A C 1
ATOM 524 O O . ARG A 1 75 ? -4.104 -6.693 -22.564 1.00 93.56 75 ARG A O 1
ATOM 531 N N . TRP A 1 76 ? -4.696 -4.953 -23.861 1.00 96.06 76 TRP A N 1
ATOM 532 C CA . TRP A 1 76 ? -5.011 -4.042 -22.753 1.00 96.06 76 TRP A CA 1
ATOM 533 C C . TRP A 1 76 ? -6.173 -4.574 -21.906 1.00 96.06 76 TRP A C 1
ATOM 535 O O . TRP A 1 76 ? -7.087 -5.207 -22.433 1.00 96.06 76 TRP A O 1
ATOM 545 N N . ASP A 1 77 ? -6.147 -4.303 -20.601 1.00 96.62 77 ASP A N 1
ATOM 546 C CA . ASP A 1 77 ? -7.161 -4.797 -19.662 1.00 96.62 77 ASP A CA 1
ATOM 547 C C . ASP A 1 77 ? -8.244 -3.760 -19.366 1.00 96.62 77 ASP A C 1
ATOM 549 O O . ASP A 1 77 ? -9.422 -4.099 -19.259 1.00 96.62 77 ASP A O 1
ATOM 553 N N . ALA A 1 78 ? -7.848 -2.497 -19.205 1.00 97.38 78 ALA A N 1
ATOM 554 C CA . ALA A 1 78 ? -8.745 -1.429 -18.790 1.00 97.38 78 ALA A CA 1
ATOM 555 C C . ALA A 1 78 ? -8.602 -0.196 -19.671 1.00 97.38 78 ALA A C 1
ATOM 557 O O . ALA A 1 78 ? -7.511 0.175 -20.091 1.00 97.38 78 ALA A O 1
ATOM 558 N N . ARG A 1 79 ? -9.719 0.483 -19.888 1.00 96.81 79 ARG A N 1
ATOM 559 C CA . ARG A 1 79 ? -9.758 1.804 -20.506 1.00 96.81 79 ARG A CA 1
ATOM 560 C C . ARG A 1 79 ? -10.230 2.761 -19.438 1.00 96.81 79 ARG A C 1
ATOM 562 O O . ARG A 1 79 ? -11.222 2.458 -18.776 1.00 96.81 79 ARG A O 1
ATOM 569 N N . TYR A 1 80 ? -9.538 3.884 -19.262 1.00 95.75 80 TYR A N 1
ATOM 570 C CA . TYR A 1 80 ? -9.965 4.884 -18.290 1.00 95.75 80 TYR A CA 1
ATOM 571 C C . TYR A 1 80 ? -10.202 6.263 -18.895 1.00 95.75 80 TYR A C 1
ATOM 573 O O . TYR A 1 80 ? -9.672 6.599 -19.955 1.00 95.75 80 TYR A O 1
ATOM 581 N N . ARG A 1 81 ? -11.022 7.065 -18.210 1.00 94.50 81 ARG A N 1
ATOM 582 C CA . ARG A 1 81 ? -11.251 8.478 -18.530 1.00 94.50 81 ARG A CA 1
ATOM 583 C C . ARG A 1 81 ? -11.573 9.306 -17.292 1.00 94.50 81 ARG A C 1
ATOM 585 O O . ARG A 1 81 ? -11.916 8.758 -16.248 1.00 94.50 81 ARG A O 1
ATOM 592 N N . TYR A 1 82 ? -11.577 10.625 -17.453 1.00 94.94 82 TYR A N 1
ATOM 593 C CA . TYR A 1 82 ? -12.151 11.539 -16.468 1.00 94.94 82 TYR A CA 1
ATOM 594 C C . TYR A 1 82 ? -13.653 11.712 -16.700 1.00 94.94 82 TYR A C 1
ATOM 596 O O . TYR A 1 82 ? -14.108 11.815 -17.847 1.00 94.94 82 TYR A O 1
ATOM 604 N N . LEU A 1 83 ? -14.402 11.800 -15.603 1.00 96.38 83 LEU A N 1
ATOM 605 C CA . LEU A 1 83 ? -15.724 12.416 -15.556 1.00 96.38 83 LEU A CA 1
ATOM 606 C C . LEU A 1 83 ? -15.615 13.700 -14.730 1.00 96.38 83 LEU A C 1
ATOM 608 O O . LEU A 1 83 ? -15.547 13.658 -13.502 1.00 96.38 83 LEU A O 1
ATOM 612 N N . THR A 1 84 ? -15.556 14.833 -15.429 1.00 95.00 84 THR A N 1
ATOM 613 C CA . THR A 1 84 ? -15.528 16.179 -14.843 1.00 95.00 84 THR A CA 1
ATOM 614 C C . THR A 1 84 ? -16.917 16.805 -14.866 1.00 95.00 84 THR A C 1
ATOM 616 O O . THR A 1 84 ? -17.812 16.315 -15.560 1.00 95.00 84 THR A O 1
ATOM 619 N N . LYS A 1 85 ? -17.128 17.893 -14.112 1.00 95.12 85 LYS A N 1
ATOM 620 C CA . LYS A 1 85 ? -18.438 18.558 -14.029 1.00 95.12 85 LYS A CA 1
ATOM 621 C C . LYS A 1 85 ? -19.051 18.781 -15.419 1.00 95.12 85 LYS A C 1
ATOM 623 O O . LYS A 1 85 ? -18.395 19.290 -16.322 1.00 95.12 85 LYS A O 1
ATOM 628 N N . GLY A 1 86 ? -20.319 18.393 -15.564 1.00 96.44 86 GLY A N 1
ATOM 629 C CA . GLY A 1 86 ? -21.048 18.413 -16.837 1.00 96.44 86 GLY A CA 1
ATOM 630 C C . GLY A 1 86 ? -21.146 17.048 -17.525 1.00 96.44 86 GLY A C 1
ATOM 631 O O . GLY A 1 86 ? -21.968 16.882 -18.417 1.00 96.44 86 GLY A O 1
ATOM 632 N N . TRP A 1 87 ? -20.405 16.025 -17.089 1.00 96.62 87 TRP A N 1
ATOM 633 C CA . TRP A 1 87 ? -20.490 14.690 -17.698 1.00 96.62 87 TRP A CA 1
ATOM 634 C C . TRP A 1 87 ? -21.915 14.097 -17.703 1.00 96.62 87 TRP A C 1
ATOM 636 O O . TRP A 1 87 ? -22.297 13.396 -18.641 1.00 96.62 87 TRP A O 1
ATOM 646 N N . VAL A 1 88 ? -22.722 14.405 -16.681 1.00 97.62 88 VAL A N 1
ATOM 647 C CA . VAL A 1 88 ? -24.103 13.916 -16.508 1.00 97.62 88 VAL A CA 1
ATOM 648 C C . VAL A 1 88 ? -25.040 14.279 -17.653 1.00 97.62 88 VAL A C 1
ATOM 650 O O . VAL A 1 88 ? -25.994 13.549 -17.901 1.00 97.62 88 VAL A O 1
ATOM 653 N N . ASN A 1 89 ? -24.777 15.379 -18.355 1.00 96.94 89 ASN A N 1
ATOM 654 C CA . ASN A 1 89 ? -25.551 15.819 -19.511 1.00 96.94 89 ASN A CA 1
ATOM 655 C C . ASN A 1 89 ? -24.677 16.011 -20.751 1.00 96.94 89 ASN A C 1
ATOM 657 O O . ASN A 1 89 ? -24.986 16.843 -21.603 1.00 96.94 89 ASN A O 1
ATOM 661 N N . ASN A 1 90 ? -23.576 15.255 -20.840 1.00 95.69 90 ASN A N 1
ATOM 662 C CA . ASN A 1 90 ? -22.610 15.345 -21.933 1.00 95.69 90 ASN A CA 1
ATOM 663 C C . ASN A 1 90 ? -22.170 16.800 -22.189 1.00 95.69 90 ASN A C 1
ATOM 665 O O . ASN A 1 90 ? -22.260 17.294 -23.307 1.00 95.69 90 ASN A O 1
ATOM 669 N N . TRP A 1 91 ? -21.810 17.522 -21.125 1.00 95.94 91 TRP A N 1
ATOM 670 C CA . TRP A 1 91 ? -21.444 18.945 -21.137 1.00 95.94 91 TRP A CA 1
ATOM 671 C C . TRP A 1 91 ? -22.458 19.847 -21.863 1.00 95.94 91 TRP A C 1
ATOM 673 O O . TRP A 1 91 ? -22.092 20.829 -22.503 1.00 95.94 91 TRP A O 1
ATOM 683 N N . GLY A 1 92 ? -23.748 19.517 -21.751 1.00 96.00 92 GLY A N 1
ATOM 684 C CA . GLY A 1 92 ? -24.857 20.244 -22.375 1.00 96.00 92 GLY A CA 1
ATOM 685 C C . GLY A 1 92 ? -25.305 19.697 -23.734 1.00 96.00 92 GLY A C 1
ATOM 686 O O . GLY A 1 92 ? -26.327 20.147 -24.246 1.00 96.00 92 GLY A O 1
ATOM 687 N N . TYR A 1 93 ? -24.606 18.710 -24.300 1.00 95.19 93 TYR A N 1
ATOM 688 C CA . TYR A 1 93 ? -24.972 18.075 -25.573 1.00 95.19 93 TYR A CA 1
ATOM 689 C C . TYR A 1 93 ? -25.948 16.895 -25.423 1.00 95.19 93 TYR A C 1
ATOM 691 O O . TYR A 1 93 ? -26.302 16.262 -26.416 1.00 95.19 93 TYR A O 1
ATOM 699 N N . GLY A 1 94 ? -26.363 16.552 -24.202 1.00 95.06 94 GLY A N 1
ATOM 700 C CA . GLY A 1 94 ? -27.242 15.417 -23.923 1.00 95.06 94 GLY A CA 1
ATOM 701 C C . GLY A 1 94 ? -28.266 15.692 -22.824 1.00 95.06 94 GLY A C 1
ATOM 702 O O . GLY A 1 94 ? -28.289 16.757 -22.207 1.00 95.06 94 GLY A O 1
ATOM 703 N N . SER A 1 95 ? -29.121 14.701 -22.572 1.00 96.81 95 SER A N 1
ATOM 704 C CA . SER A 1 95 ? -30.066 14.740 -21.452 1.00 96.81 95 SER A CA 1
ATOM 705 C C . SER A 1 95 ? -29.327 14.621 -20.123 1.00 96.81 95 SER A C 1
ATOM 707 O O . SER A 1 95 ? -28.290 13.971 -20.045 1.00 96.81 95 SER A O 1
ATOM 709 N N . TYR A 1 96 ? -29.868 15.226 -19.063 1.00 97.50 96 TYR A N 1
ATOM 710 C CA . TYR A 1 96 ? -29.352 15.064 -17.702 1.00 97.50 96 TYR A CA 1
ATOM 711 C C . TYR A 1 96 ? -29.755 13.689 -17.156 1.00 97.50 96 TYR A C 1
ATOM 713 O O . TYR A 1 96 ? -30.695 13.540 -16.380 1.00 97.50 96 TYR A O 1
ATOM 721 N N . ASP A 1 97 ? -29.088 12.654 -17.647 1.00 97.25 97 ASP A N 1
ATOM 722 C CA . ASP A 1 97 ? -29.378 11.270 -17.302 1.00 97.25 97 ASP A CA 1
ATOM 723 C C . ASP A 1 97 ? -28.112 10.435 -17.097 1.00 97.25 97 ASP A C 1
ATOM 725 O O . ASP A 1 97 ? -28.223 9.268 -16.753 1.00 97.25 97 ASP A O 1
ATOM 729 N N . GLY A 1 98 ? -26.906 10.969 -17.278 1.00 97.50 98 GLY A N 1
ATOM 730 C CA . GLY A 1 98 ? -25.665 10.198 -17.179 1.00 97.50 98 GLY A CA 1
ATOM 731 C C . GLY A 1 98 ? -25.469 9.176 -18.307 1.00 97.50 98 GLY A C 1
ATOM 732 O O . GLY A 1 98 ? -24.588 8.319 -18.207 1.00 97.50 98 GLY A O 1
ATOM 733 N N . GLY A 1 99 ? -26.249 9.245 -19.390 1.00 97.19 99 GLY A N 1
ATOM 734 C CA . GLY A 1 99 ? -26.171 8.344 -20.541 1.00 97.19 99 GLY A CA 1
ATOM 735 C C . GLY A 1 99 ? -24.796 8.335 -21.212 1.00 97.19 99 GLY A C 1
ATOM 736 O O . GLY A 1 99 ? -24.390 7.318 -21.776 1.00 97.19 99 GLY A O 1
ATOM 737 N N . PHE A 1 100 ? -24.033 9.421 -21.067 1.00 96.94 100 PHE A N 1
ATOM 738 C CA . PHE A 1 100 ? -22.636 9.499 -21.484 1.00 96.94 100 PHE A CA 1
ATOM 739 C C . PHE A 1 100 ? -21.752 8.444 -20.794 1.00 96.94 100 PHE A C 1
ATOM 741 O O . PHE A 1 100 ? -21.047 7.692 -21.467 1.00 96.94 100 PHE A O 1
ATOM 748 N N . ALA A 1 101 ? -21.843 8.318 -19.464 1.00 97.75 101 ALA A N 1
ATOM 749 C CA . ALA A 1 101 ? -21.074 7.327 -18.709 1.00 97.75 101 ALA A CA 1
ATOM 750 C C . ALA A 1 101 ? -21.484 5.893 -19.079 1.00 97.75 101 ALA A C 1
ATOM 752 O O . ALA A 1 101 ? -20.627 5.045 -19.315 1.00 97.75 101 ALA A O 1
ATOM 753 N N . LEU A 1 102 ? -22.790 5.631 -19.214 1.00 97.88 102 LEU A N 1
ATOM 754 C CA . LEU A 1 102 ? -23.284 4.311 -19.620 1.00 97.88 102 LEU A CA 1
ATOM 755 C C . LEU A 1 102 ? -22.818 3.923 -21.029 1.00 97.88 102 LEU A C 1
ATOM 757 O O . LEU A 1 102 ? -22.459 2.768 -21.265 1.00 97.88 102 LEU A O 1
ATOM 761 N N . SER A 1 103 ? -22.806 4.881 -21.956 1.00 96.50 103 SER A N 1
ATOM 762 C CA . SER A 1 103 ? -22.307 4.665 -23.317 1.00 96.50 103 SER A CA 1
ATOM 763 C C . SER A 1 103 ? -20.822 4.323 -23.298 1.00 96.50 103 SER A C 1
ATOM 765 O O . SER A 1 103 ? -20.423 3.334 -23.904 1.00 96.50 103 SER A O 1
ATOM 767 N N . TYR A 1 104 ? -20.026 5.056 -22.517 1.00 97.62 104 TYR A N 1
ATOM 768 C CA . TYR A 1 104 ? -18.610 4.760 -22.318 1.00 97.62 104 TYR A CA 1
ATOM 769 C C . TYR A 1 104 ? -18.364 3.358 -21.729 1.00 97.62 104 TYR A C 1
ATOM 771 O O . TYR A 1 104 ? -17.472 2.644 -22.194 1.00 97.62 104 TYR A O 1
ATOM 779 N N . PHE A 1 105 ? -19.165 2.925 -20.748 1.00 98.00 105 PHE A N 1
ATOM 780 C CA . PHE A 1 105 ? -19.050 1.581 -20.166 1.00 98.00 105 PHE A CA 1
ATOM 781 C C . PHE A 1 105 ? -19.329 0.489 -21.201 1.00 98.00 105 PHE A C 1
ATOM 783 O O . PHE A 1 105 ? -18.531 -0.433 -21.360 1.00 98.00 105 PHE A O 1
ATOM 790 N N . ARG A 1 106 ? -20.428 0.626 -21.953 1.00 97.38 106 ARG A N 1
ATOM 791 C CA . ARG A 1 106 ? -20.811 -0.321 -23.013 1.00 97.38 106 ARG A CA 1
ATOM 792 C C . ARG A 1 106 ? -19.803 -0.350 -24.155 1.00 97.38 106 ARG A C 1
ATOM 794 O O . ARG A 1 106 ? -19.494 -1.421 -24.662 1.00 97.38 106 ARG A O 1
ATOM 801 N N . GLU A 1 107 ? -19.284 0.809 -24.549 1.00 96.31 107 GLU A N 1
ATOM 802 C CA . GLU A 1 107 ? -18.257 0.913 -25.582 1.00 96.31 107 GLU A CA 1
ATOM 803 C C . GLU A 1 107 ? -16.963 0.222 -25.140 1.00 96.31 107 GLU A C 1
ATOM 805 O O . GLU A 1 107 ? -16.387 -0.540 -25.909 1.00 96.31 107 GLU A O 1
ATOM 810 N N . SER A 1 108 ? -16.527 0.439 -23.897 1.00 96.75 108 SER A N 1
ATOM 811 C CA . SER A 1 108 ? -15.329 -0.208 -23.346 1.00 96.75 108 SER A CA 1
ATOM 812 C C . SER A 1 108 ? -15.484 -1.731 -23.299 1.00 96.75 108 SER A C 1
ATOM 814 O O . SER A 1 108 ? -14.613 -2.451 -23.783 1.00 96.75 108 SER A O 1
ATOM 816 N N . ASP A 1 109 ? -16.631 -2.223 -22.830 1.00 95.69 109 ASP A N 1
ATOM 817 C CA . ASP A 1 109 ? -16.948 -3.655 -22.788 1.00 95.69 109 ASP A CA 1
ATOM 818 C C . ASP A 1 109 ? -17.018 -4.295 -24.180 1.00 95.69 109 ASP A C 1
ATOM 820 O O . ASP A 1 109 ? -16.460 -5.368 -24.399 1.00 95.69 109 ASP A O 1
ATOM 824 N N . ALA A 1 110 ? -17.629 -3.614 -25.155 1.00 94.75 110 ALA A N 1
ATOM 825 C CA . ALA A 1 110 ? -17.682 -4.075 -26.546 1.00 94.75 110 ALA A CA 1
ATOM 826 C C . ALA A 1 110 ? -16.290 -4.164 -27.203 1.00 94.75 110 ALA A C 1
ATOM 828 O O . ALA A 1 110 ? -16.111 -4.844 -28.219 1.00 94.75 110 ALA A O 1
ATOM 829 N N . GLN A 1 111 ? -15.299 -3.470 -26.641 1.00 93.19 111 GLN A N 1
ATOM 830 C CA . GLN A 1 111 ? -13.897 -3.563 -27.038 1.00 93.19 111 GLN A CA 1
ATOM 831 C C . GLN A 1 111 ? -13.081 -4.539 -26.170 1.00 93.19 111 GLN A C 1
ATOM 833 O O . GLN A 1 111 ? -11.935 -4.818 -26.510 1.00 93.19 111 GLN A O 1
ATOM 838 N N . GLY A 1 112 ? -13.681 -5.117 -25.124 1.00 92.75 112 GLY A N 1
ATOM 839 C CA . GLY A 1 112 ? -13.053 -6.093 -24.231 1.00 92.75 112 GLY A CA 1
ATOM 840 C C . GLY A 1 112 ? -12.322 -5.488 -23.030 1.00 92.75 112 GLY A C 1
ATOM 841 O O . GLY A 1 112 ? -11.518 -6.184 -22.415 1.00 92.75 112 GLY A O 1
ATOM 842 N N . PHE A 1 113 ? -12.584 -4.223 -22.693 1.00 96.25 113 PHE A N 1
ATOM 843 C CA . PHE A 1 113 ? -11.915 -3.512 -21.602 1.00 96.25 113 PHE A CA 1
ATOM 844 C C . PHE A 1 113 ? -12.807 -3.373 -20.369 1.00 96.25 113 PHE A C 1
ATOM 846 O O . PHE A 1 113 ? -14.003 -3.098 -20.480 1.00 96.25 113 PHE A O 1
ATOM 853 N N . VAL A 1 114 ? -12.199 -3.457 -19.184 1.00 97.38 114 VAL A N 1
ATOM 854 C CA . VAL A 1 114 ? -12.826 -3.001 -17.940 1.00 97.38 114 VAL A CA 1
ATOM 855 C C . VAL A 1 114 ? -12.878 -1.468 -17.962 1.00 97.38 114 VAL A C 1
ATOM 857 O O . VAL A 1 114 ? -11.823 -0.828 -18.019 1.00 97.38 114 VAL A O 1
ATOM 860 N N . PRO A 1 115 ? -14.068 -0.847 -17.924 1.00 97.88 115 PRO A N 1
ATOM 861 C CA . PRO A 1 115 ? -14.169 0.601 -17.826 1.00 97.88 115 PRO A CA 1
ATOM 862 C C . PRO A 1 115 ? -13.692 1.101 -16.460 1.00 97.88 115 PRO A C 1
ATOM 864 O O . PRO A 1 115 ? -14.079 0.584 -15.407 1.00 97.88 115 PRO A O 1
ATOM 867 N N . ALA A 1 116 ? -12.897 2.163 -16.486 1.00 98.00 116 ALA A N 1
ATOM 868 C CA . ALA A 1 116 ? -12.441 2.872 -15.306 1.00 98.00 116 ALA A CA 1
ATOM 869 C C . ALA A 1 116 ? -12.713 4.373 -15.433 1.00 98.00 116 ALA A C 1
ATOM 871 O O . ALA A 1 116 ? -12.598 4.974 -16.499 1.00 98.00 116 ALA A O 1
ATOM 872 N N . VAL A 1 117 ? -13.093 5.003 -14.334 1.00 97.56 117 VAL A N 1
ATOM 873 C CA . VAL A 1 117 ? -13.418 6.422 -14.293 1.00 97.56 117 VAL A CA 1
ATOM 874 C C . VAL A 1 117 ? -12.653 7.064 -13.161 1.00 97.56 117 VAL A C 1
ATOM 876 O O . VAL A 1 117 ? -12.830 6.681 -12.009 1.00 97.56 117 VAL A O 1
ATOM 879 N N . GLN A 1 118 ? -11.882 8.096 -13.486 1.00 96.56 118 GLN A N 1
ATOM 880 C CA . GLN A 1 118 ? -11.528 9.105 -12.509 1.00 96.56 118 GLN A CA 1
ATOM 881 C C . GLN A 1 118 ? -12.714 10.060 -12.355 1.00 96.56 118 GLN A C 1
ATOM 883 O O . GLN A 1 118 ? -13.000 10.869 -13.242 1.00 96.56 118 GLN A O 1
ATOM 888 N N . TYR A 1 119 ? -13.421 9.958 -11.234 1.00 97.81 119 TYR A N 1
ATOM 889 C CA . TYR A 1 119 ? -14.486 10.884 -10.874 1.00 97.81 119 TYR A CA 1
ATOM 890 C C . TYR A 1 119 ? -13.844 12.142 -10.287 1.00 97.81 119 TYR A C 1
ATOM 892 O O . TYR A 1 119 ? -13.444 12.147 -9.129 1.00 97.81 119 TYR A O 1
ATOM 900 N N . TYR A 1 120 ? -13.662 13.168 -11.117 1.00 95.12 120 TYR A N 1
ATOM 901 C CA . TYR A 1 120 ? -12.949 14.403 -10.778 1.00 95.12 120 TYR A CA 1
ATOM 902 C C . TYR A 1 120 ? -13.889 15.588 -10.979 1.00 95.12 120 TYR A C 1
ATOM 904 O O . TYR A 1 120 ? -13.782 16.358 -11.939 1.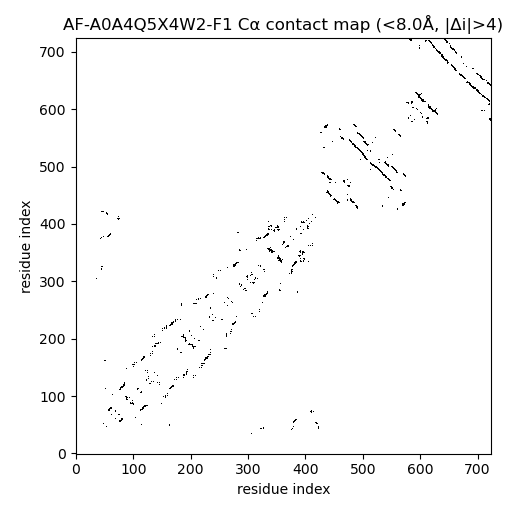00 95.12 120 TYR A O 1
ATOM 912 N N . GLN A 1 121 ? -14.904 15.670 -10.124 1.00 95.38 121 GLN A N 1
ATOM 913 C CA . GLN A 1 121 ? -16.001 16.607 -10.303 1.00 95.38 121 GLN A CA 1
ATOM 914 C C . GLN A 1 121 ? -15.921 17.785 -9.336 1.00 95.38 121 GLN A C 1
ATOM 916 O O . GLN A 1 121 ? -16.264 18.899 -9.741 1.00 95.38 121 GLN A O 1
ATOM 921 N N . ILE A 1 122 ? -15.451 17.586 -8.099 1.00 95.25 122 ILE A N 1
ATOM 922 C CA . ILE A 1 122 ? -15.479 18.640 -7.072 1.00 95.25 122 ILE A CA 1
ATOM 923 C C . ILE A 1 122 ? -14.664 19.871 -7.489 1.00 95.25 122 ILE A C 1
ATOM 925 O O . ILE A 1 122 ? -15.031 21.008 -7.177 1.00 95.25 122 ILE A O 1
ATOM 929 N N . PHE A 1 123 ? -13.599 19.665 -8.269 1.00 92.56 123 PHE A N 1
ATOM 930 C CA . PHE A 1 123 ? -12.813 20.740 -8.865 1.00 92.56 123 PHE A CA 1
ATOM 931 C C . PHE A 1 123 ? -13.675 21.693 -9.706 1.00 92.56 123 PHE A C 1
ATOM 933 O O . PHE A 1 123 ? -13.568 22.908 -9.551 1.00 92.56 123 PHE A O 1
ATOM 940 N N . GLY A 1 124 ? -14.571 21.146 -10.532 1.00 92.00 124 GLY A N 1
ATOM 941 C CA . GLY A 1 124 ? -15.445 21.907 -11.427 1.00 92.00 124 GLY A CA 1
ATOM 942 C C . GLY A 1 124 ? -16.730 22.434 -10.784 1.00 92.00 124 GLY A C 1
ATOM 943 O O . GLY A 1 124 ? -17.474 23.160 -11.441 1.00 92.00 124 GLY A O 1
ATOM 944 N N . GLU A 1 125 ? -17.024 22.081 -9.530 1.00 94.62 125 GLU A N 1
ATOM 945 C CA . GLU A 1 125 ? -18.166 22.652 -8.811 1.00 94.62 125 GLU A CA 1
ATOM 946 C C . GLU A 1 125 ? -17.949 24.148 -8.488 1.00 94.62 125 GLU A C 1
ATOM 948 O O . GLU A 1 125 ? -16.807 24.575 -8.274 1.00 94.62 125 GLU A O 1
ATOM 953 N N . PRO A 1 126 ? -19.023 24.962 -8.400 1.00 91.25 126 PRO A N 1
ATOM 954 C CA . PRO A 1 126 ? -18.915 26.389 -8.101 1.00 91.25 126 PRO A CA 1
ATOM 955 C C . PRO A 1 126 ? -18.174 26.671 -6.787 1.00 91.25 126 PRO A C 1
ATOM 957 O O . PRO A 1 126 ? -18.387 25.979 -5.793 1.00 91.25 126 PRO A O 1
ATOM 960 N N . GLY A 1 127 ? -17.360 27.734 -6.761 1.00 86.38 127 GLY A N 1
ATOM 961 C CA . GLY A 1 127 ? -16.681 28.202 -5.542 1.00 86.38 127 GLY A CA 1
ATOM 962 C C . GLY A 1 127 ? -15.148 28.207 -5.575 1.00 86.38 127 GLY A C 1
ATOM 963 O O . GLY A 1 127 ? -14.543 28.302 -4.518 1.00 86.38 127 GLY A O 1
ATOM 964 N N . GLY A 1 128 ? -14.509 28.117 -6.748 1.00 90.19 128 GLY A N 1
ATOM 965 C CA . GLY A 1 128 ? -13.045 28.220 -6.902 1.00 90.19 128 GLY A CA 1
ATOM 966 C C . GLY A 1 128 ? -12.379 26.910 -7.334 1.00 90.19 128 GLY A C 1
ATOM 967 O O . GLY A 1 128 ? -13.061 26.005 -7.802 1.00 90.19 128 GLY A O 1
ATOM 968 N N . GLY A 1 129 ? -11.052 26.812 -7.206 1.00 91.38 129 GLY A N 1
ATOM 969 C CA . GLY A 1 129 ? -10.270 25.605 -7.527 1.00 91.38 129 GLY A CA 1
ATOM 970 C C . GLY A 1 129 ? -10.155 24.618 -6.356 1.00 91.38 129 GLY A C 1
ATOM 971 O O . GLY A 1 129 ? -10.996 24.600 -5.457 1.00 91.38 129 GLY A O 1
ATOM 972 N N . GLU A 1 130 ? -9.093 23.811 -6.338 1.00 89.69 130 GLU A N 1
ATOM 973 C CA . GLU A 1 130 ? -8.857 22.773 -5.313 1.00 89.69 130 GLU A CA 1
ATOM 974 C C . GLU A 1 130 ? -8.571 23.352 -3.918 1.00 89.69 130 GLU A C 1
ATOM 976 O O . GLU A 1 130 ? -8.971 22.785 -2.896 1.00 89.69 130 GLU A O 1
ATOM 981 N N . ALA A 1 131 ? -7.986 24.551 -3.861 1.00 90.50 131 ALA A N 1
ATOM 982 C CA . ALA A 1 131 ? -7.792 25.304 -2.620 1.00 90.50 131 ALA A CA 1
ATOM 983 C C . ALA A 1 131 ? -9.115 25.650 -1.899 1.00 90.50 131 ALA A C 1
ATOM 985 O O . ALA A 1 131 ? -9.098 25.978 -0.716 1.00 90.50 131 ALA A O 1
ATOM 986 N N . ALA A 1 132 ? -10.258 25.556 -2.590 1.00 95.31 132 ALA A N 1
ATOM 987 C CA . ALA A 1 132 ? -11.587 25.803 -2.036 1.00 95.31 132 ALA A CA 1
ATOM 988 C C . ALA A 1 132 ? -12.387 24.513 -1.760 1.00 95.31 132 ALA A C 1
ATOM 990 O O . ALA A 1 132 ? -13.587 24.585 -1.499 1.00 95.31 132 ALA A O 1
ATOM 991 N N . THR A 1 133 ? -11.761 23.331 -1.813 1.00 97.00 133 THR A N 1
ATOM 992 C CA . THR A 1 133 ? -12.451 22.033 -1.665 1.00 97.00 133 THR A CA 1
ATOM 993 C C . THR A 1 133 ? -13.301 21.961 -0.391 1.00 97.00 133 THR A C 1
ATOM 995 O O . THR A 1 133 ? -14.494 21.671 -0.473 1.00 97.00 133 THR A O 1
ATOM 998 N N . LEU A 1 134 ? -12.755 22.309 0.778 1.00 97.75 134 LEU A N 1
ATOM 999 C CA . LEU A 1 134 ? -13.506 22.315 2.039 1.00 97.75 134 LEU A CA 1
ATOM 1000 C C . LEU A 1 134 ? -14.676 23.312 2.018 1.00 97.75 134 LEU A C 1
ATOM 1002 O O . LEU A 1 134 ? -15.773 22.988 2.470 1.00 97.75 134 LEU A O 1
ATOM 1006 N N . GLN A 1 135 ? -14.469 24.504 1.452 1.00 97.44 135 GLN A N 1
ATOM 1007 C CA . GLN A 1 135 ? -15.518 25.521 1.335 1.00 97.44 135 GLN A CA 1
ATOM 1008 C C . GLN A 1 135 ? -16.674 25.038 0.446 1.00 97.44 135 GLN A C 1
ATOM 1010 O O . GLN A 1 135 ? -17.842 25.246 0.777 1.00 97.44 135 GLN A O 1
ATOM 1015 N N . LYS A 1 136 ? -16.368 24.349 -0.659 1.00 97.44 136 LYS A N 1
ATOM 1016 C CA . LYS A 1 136 ? -17.377 23.722 -1.526 1.00 97.44 136 LYS A CA 1
ATOM 1017 C C . LYS A 1 136 ? -18.158 22.652 -0.777 1.00 97.44 136 LYS A C 1
ATOM 1019 O O . LYS A 1 136 ? -19.385 22.634 -0.854 1.00 97.44 136 LYS A O 1
ATOM 1024 N N . LEU A 1 137 ? -17.460 21.822 0.002 1.00 98.19 137 LEU A N 1
ATOM 1025 C CA . LEU A 1 137 ? -18.084 20.798 0.836 1.00 98.19 137 LEU A CA 1
ATOM 1026 C C . LEU A 1 137 ? -19.039 21.385 1.877 1.00 98.19 137 LEU A C 1
ATOM 1028 O O . LEU A 1 137 ? -20.000 20.724 2.246 1.00 98.19 137 LEU A O 1
ATOM 1032 N N . GLN A 1 138 ? -18.828 22.618 2.334 1.00 98.06 138 GLN A N 1
ATOM 1033 C CA . GLN A 1 138 ? -19.712 23.307 3.284 1.00 98.06 138 GLN A CA 1
ATOM 1034 C C . GLN A 1 138 ? -20.972 23.899 2.634 1.00 98.06 138 GLN A C 1
ATOM 1036 O O . GLN A 1 138 ? -21.910 24.274 3.342 1.00 98.06 138 GLN A O 1
ATOM 1041 N N . ASN A 1 139 ? -21.041 23.961 1.302 1.00 98.12 139 ASN A N 1
ATOM 1042 C CA . ASN A 1 139 ? -22.197 24.481 0.584 1.00 98.12 139 ASN A CA 1
ATOM 1043 C C . ASN A 1 139 ? -23.215 23.367 0.286 1.00 98.12 139 ASN A C 1
ATOM 1045 O O . ASN A 1 139 ? -23.008 22.513 -0.573 1.00 98.12 139 ASN A O 1
ATOM 1049 N N . ALA A 1 140 ? -24.369 23.414 0.956 1.00 98.31 140 ALA A N 1
ATOM 1050 C CA . ALA A 1 140 ? -25.422 22.409 0.806 1.00 98.31 140 ALA A CA 1
ATOM 1051 C C . ALA A 1 140 ? -26.000 22.299 -0.616 1.00 98.31 140 ALA A C 1
ATOM 1053 O O . ALA A 1 140 ? -26.365 21.201 -1.035 1.00 98.31 140 ALA A O 1
ATOM 1054 N N . ALA A 1 141 ? -26.087 23.402 -1.368 1.00 97.88 141 ALA A N 1
ATOM 1055 C CA . ALA A 1 141 ? -26.584 23.374 -2.743 1.00 97.88 141 ALA A CA 1
ATOM 1056 C C . ALA A 1 141 ? -25.568 22.712 -3.684 1.00 97.88 141 ALA A C 1
ATOM 1058 O O . ALA A 1 141 ? -25.950 21.856 -4.484 1.00 97.88 141 ALA A O 1
ATOM 1059 N N . THR A 1 142 ? -24.282 23.044 -3.525 1.00 97.88 142 THR A N 1
ATOM 1060 C CA . THR A 1 142 ? -23.182 22.379 -4.234 1.00 97.88 142 THR A CA 1
ATOM 1061 C C . THR A 1 142 ? -23.187 20.882 -3.943 1.00 97.88 142 THR A C 1
ATOM 1063 O O . THR A 1 142 ? -23.231 20.075 -4.869 1.00 97.88 142 THR A O 1
ATOM 1066 N N . MET A 1 143 ? -23.248 20.497 -2.666 1.00 98.50 143 MET A N 1
ATOM 1067 C CA . MET A 1 143 ? -23.238 19.087 -2.279 1.00 98.50 143 MET A CA 1
ATOM 1068 C C . MET A 1 143 ? -24.481 18.326 -2.741 1.00 98.50 143 MET A C 1
ATOM 1070 O O . MET A 1 143 ? -24.371 17.167 -3.136 1.00 98.50 143 MET A O 1
ATOM 1074 N N . ARG A 1 144 ? -25.658 18.965 -2.778 1.00 98.50 144 ARG A N 1
ATOM 1075 C CA . ARG A 1 144 ? -26.869 18.363 -3.356 1.00 98.50 144 ARG A CA 1
ATOM 1076 C C . ARG A 1 144 ? -26.679 18.013 -4.829 1.00 98.50 144 ARG A C 1
ATOM 1078 O O . ARG A 1 144 ? -27.007 16.897 -5.226 1.00 98.50 144 ARG A O 1
ATOM 1085 N N . ALA A 1 145 ? -26.170 18.955 -5.624 1.00 97.44 145 ALA A N 1
ATOM 1086 C CA . ALA A 1 145 ? -25.926 18.737 -7.048 1.00 97.44 145 ALA A CA 1
ATOM 1087 C C . ALA A 1 145 ? -24.855 17.657 -7.264 1.00 97.44 145 ALA A C 1
ATOM 1089 O O . ALA A 1 145 ? -25.068 16.710 -8.016 1.00 97.44 145 ALA A O 1
ATOM 1090 N N . TYR A 1 146 ? -23.748 17.755 -6.530 1.00 98.38 146 TYR A N 1
ATOM 1091 C CA . TYR A 1 146 ? -22.634 16.816 -6.578 1.00 98.38 146 TYR A CA 1
ATOM 1092 C C . TYR A 1 146 ? -23.047 15.366 -6.276 1.00 98.38 146 TYR A C 1
ATOM 1094 O O . TYR A 1 146 ? -22.738 14.443 -7.031 1.00 98.38 146 TYR A O 1
ATOM 1102 N N . PHE A 1 147 ? -23.784 15.149 -5.184 1.00 98.69 147 PHE A N 1
ATOM 1103 C CA . PHE A 1 147 ? -24.262 13.817 -4.818 1.00 98.69 147 PHE A CA 1
ATOM 1104 C C . PHE A 1 147 ? -25.361 13.308 -5.753 1.00 98.69 147 PHE A C 1
ATOM 1106 O O . PHE A 1 147 ? -25.464 12.099 -5.957 1.00 98.69 147 PHE A O 1
ATOM 1113 N N . GLY A 1 148 ? -26.155 14.205 -6.348 1.00 98.38 148 GLY A N 1
ATOM 1114 C CA . GLY A 1 148 ? -27.086 13.863 -7.424 1.00 98.38 148 GLY A CA 1
ATOM 1115 C C . GLY A 1 148 ? -26.365 13.271 -8.637 1.00 98.38 148 GLY A C 1
ATOM 1116 O O . GLY A 1 148 ? -26.746 12.199 -9.112 1.00 98.38 148 GLY A O 1
ATOM 1117 N N . ASP A 1 149 ? -25.274 13.911 -9.066 1.00 98.56 149 ASP A N 1
ATOM 1118 C CA . ASP A 1 149 ? -24.439 13.434 -10.172 1.00 98.56 149 ASP A CA 1
ATOM 1119 C C . ASP A 1 149 ? -23.802 12.072 -9.832 1.00 98.56 149 ASP A C 1
ATOM 1121 O O . ASP A 1 149 ? -23.916 11.114 -10.601 1.00 98.56 149 ASP A O 1
ATOM 1125 N N . PHE A 1 150 ? -23.221 11.919 -8.636 1.00 98.75 150 PHE A N 1
ATOM 1126 C CA . PHE A 1 150 ? -22.643 10.636 -8.218 1.00 98.75 150 PHE A CA 1
ATOM 1127 C C . PHE A 1 150 ? -23.693 9.514 -8.115 1.00 98.75 150 PHE A C 1
ATOM 1129 O O . PHE A 1 150 ? -23.443 8.373 -8.508 1.00 98.75 150 PHE A O 1
ATOM 1136 N N . LYS A 1 151 ? -24.903 9.819 -7.630 1.00 98.69 151 LYS A N 1
ATOM 1137 C CA . LYS A 1 151 ? -26.014 8.857 -7.590 1.00 98.69 151 LYS A CA 1
ATOM 1138 C C . LYS A 1 151 ? -26.396 8.387 -8.995 1.00 98.69 151 LYS A C 1
ATOM 1140 O O . LYS A 1 151 ? -26.599 7.187 -9.183 1.00 98.69 151 LYS A O 1
ATOM 1145 N N . LEU A 1 152 ? -26.445 9.294 -9.976 1.00 98.62 152 LEU A N 1
ATOM 1146 C CA . LEU A 1 152 ? -26.642 8.935 -11.385 1.00 98.62 152 LEU A CA 1
ATOM 1147 C C . LEU A 1 152 ? -25.517 8.022 -11.885 1.00 98.62 152 LEU A C 1
ATOM 1149 O O . LEU A 1 152 ? -25.800 7.025 -12.544 1.00 98.62 152 LEU A O 1
ATOM 1153 N N . LEU A 1 153 ? -24.258 8.282 -11.519 1.00 98.81 153 LEU A N 1
ATOM 1154 C CA . LEU A 1 153 ? -23.136 7.413 -11.894 1.00 98.81 153 LEU A CA 1
ATOM 1155 C C . LEU A 1 153 ? -23.319 5.989 -11.359 1.00 98.81 153 LEU A C 1
ATOM 1157 O O . LEU A 1 153 ? -23.143 5.026 -12.103 1.00 98.81 153 LEU A O 1
ATOM 1161 N N . MET A 1 154 ? -23.734 5.846 -10.097 1.00 98.81 154 MET A N 1
ATOM 1162 C CA . MET A 1 154 ? -24.032 4.539 -9.501 1.00 98.81 154 MET A CA 1
ATOM 1163 C C . MET A 1 154 ? -25.204 3.844 -10.199 1.00 98.81 154 MET A C 1
ATOM 1165 O O . MET A 1 154 ? -25.156 2.633 -10.408 1.00 98.81 154 MET A O 1
ATOM 1169 N N . GLN A 1 155 ? -26.241 4.586 -10.600 1.00 98.81 155 GLN A N 1
ATOM 1170 C CA . GLN A 1 155 ? -27.356 4.026 -11.371 1.00 98.81 155 GLN A CA 1
ATOM 1171 C C . GLN A 1 155 ? -26.872 3.497 -12.724 1.00 98.81 155 GLN A C 1
ATOM 1173 O O . GLN A 1 155 ? -27.204 2.376 -13.088 1.00 98.81 155 GLN A O 1
ATOM 1178 N N . ARG A 1 156 ? -26.006 4.238 -13.424 1.00 98.75 156 ARG A N 1
ATOM 1179 C CA . ARG A 1 156 ? -25.441 3.800 -14.711 1.00 98.75 156 ARG A CA 1
ATOM 1180 C C . ARG A 1 156 ? -24.454 2.652 -14.577 1.00 98.75 156 ARG A C 1
ATOM 1182 O O . ARG A 1 156 ? -24.447 1.771 -15.432 1.00 98.75 156 ARG A O 1
ATOM 1189 N N . ALA A 1 157 ? -23.676 2.609 -13.499 1.00 98.69 157 ALA A N 1
ATOM 1190 C CA . ALA A 1 157 ? -22.871 1.438 -13.181 1.00 98.69 157 ALA A CA 1
ATOM 1191 C C . ALA A 1 157 ? -23.781 0.217 -12.979 1.00 98.69 157 ALA A C 1
ATOM 1193 O O . ALA A 1 157 ? -23.579 -0.801 -13.635 1.00 98.69 157 ALA A O 1
ATOM 1194 N N . LYS A 1 158 ? -24.839 0.326 -12.168 1.00 98.56 158 LYS A N 1
ATOM 1195 C CA . LYS A 1 158 ? -25.816 -0.756 -11.974 1.00 98.56 158 LYS A CA 1
ATOM 1196 C C . LYS A 1 158 ? -26.462 -1.211 -13.288 1.00 98.56 158 LYS A C 1
ATOM 1198 O O . LYS A 1 158 ? -26.511 -2.410 -13.5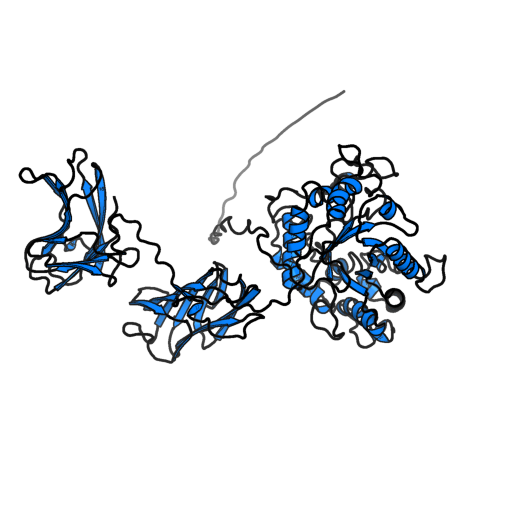38 1.00 98.56 158 LYS A O 1
ATOM 1203 N N . ASP A 1 159 ? -26.903 -0.277 -14.130 1.00 98.69 159 ASP A N 1
ATOM 1204 C CA . ASP A 1 159 ? -27.523 -0.571 -15.433 1.00 98.69 159 ASP A CA 1
ATOM 1205 C C . ASP A 1 159 ? -26.563 -1.283 -16.398 1.00 98.69 159 ASP A C 1
ATOM 1207 O O . ASP A 1 159 ? -26.991 -2.055 -17.256 1.00 98.69 159 ASP A O 1
ATOM 1211 N N . PHE A 1 160 ? -25.260 -1.018 -16.284 1.00 98.62 160 PHE A N 1
ATOM 1212 C CA . PHE A 1 160 ? -24.230 -1.706 -17.059 1.00 98.62 160 PHE A CA 1
ATOM 1213 C C . PHE A 1 160 ? -24.032 -3.162 -16.605 1.00 98.62 160 PHE A C 1
ATOM 1215 O O . PHE A 1 160 ? -23.757 -4.028 -17.433 1.00 98.62 160 PHE A O 1
ATOM 1222 N N . GLY A 1 161 ? -24.194 -3.453 -15.310 1.00 96.62 161 GLY A N 1
ATOM 1223 C CA . GLY A 1 161 ? -24.235 -4.818 -14.766 1.00 96.62 161 GLY A CA 1
ATOM 1224 C C . GLY A 1 161 ? -22.900 -5.578 -14.734 1.00 96.62 161 GLY A C 1
ATOM 1225 O O . GLY A 1 161 ? -22.858 -6.708 -14.252 1.00 96.62 161 GLY A O 1
ATOM 1226 N N . LYS A 1 162 ? -21.806 -4.974 -15.207 1.00 96.88 162 LYS A N 1
ATOM 1227 C CA . LYS A 1 162 ? -20.439 -5.525 -15.196 1.00 96.88 162 LYS A CA 1
ATOM 1228 C C . LYS A 1 162 ? -19.485 -4.639 -14.381 1.00 96.88 162 LYS A C 1
ATOM 1230 O O . LYS A 1 162 ? -19.838 -3.495 -14.093 1.00 96.88 162 LYS A O 1
ATOM 1235 N N . PRO A 1 163 ? -18.304 -5.137 -13.978 1.00 97.38 163 PRO A N 1
ATOM 1236 C CA . PRO A 1 163 ? -17.359 -4.370 -13.170 1.00 97.38 163 PRO A CA 1
ATOM 1237 C C . PRO A 1 163 ? -16.980 -3.022 -13.797 1.00 97.38 163 PRO A C 1
ATOM 1239 O O . PRO A 1 163 ? -16.628 -2.958 -14.974 1.00 97.38 163 PRO A O 1
ATOM 1242 N N . VAL A 1 164 ? -17.030 -1.960 -12.992 1.00 98.38 164 VAL A N 1
ATOM 1243 C CA . VAL A 1 164 ? -16.552 -0.608 -13.326 1.00 98.38 164 VAL A CA 1
ATOM 1244 C C . VAL A 1 164 ? -15.676 -0.125 -12.175 1.00 98.38 164 VAL A C 1
ATOM 1246 O O . VAL A 1 164 ? -16.118 -0.151 -11.026 1.00 98.38 164 VAL A O 1
ATOM 1249 N N . MET A 1 165 ? -14.467 0.357 -12.466 1.00 98.62 165 MET A N 1
ATOM 1250 C CA . MET A 1 165 ? -13.624 1.021 -11.463 1.00 98.62 165 MET A CA 1
ATOM 1251 C C . MET A 1 165 ? -13.981 2.507 -11.379 1.00 98.62 165 MET A C 1
ATOM 1253 O O . MET A 1 165 ? -13.958 3.202 -12.389 1.00 98.62 165 MET A O 1
ATOM 1257 N N . ILE A 1 166 ? -14.296 3.004 -10.184 1.00 98.56 166 ILE A N 1
ATOM 1258 C CA . ILE A 1 166 ? -14.570 4.419 -9.915 1.00 98.56 166 ILE A CA 1
ATOM 1259 C C . ILE A 1 166 ? -13.535 4.923 -8.910 1.00 98.56 166 ILE A C 1
ATOM 1261 O O . ILE A 1 166 ? -13.587 4.599 -7.724 1.00 98.56 166 ILE A O 1
ATOM 1265 N N . LEU A 1 167 ? -12.591 5.710 -9.404 1.00 98.31 167 LEU A N 1
ATOM 1266 C CA . LEU A 1 167 ? -11.508 6.322 -8.648 1.00 98.31 167 LEU A CA 1
ATOM 1267 C C . LEU A 1 167 ? -11.975 7.711 -8.217 1.00 98.31 167 LEU A C 1
ATOM 1269 O O . LEU A 1 167 ? -12.335 8.534 -9.061 1.00 98.31 167 LEU A O 1
ATOM 1273 N N . LEU A 1 168 ? -12.072 7.948 -6.912 1.00 97.81 168 LEU A N 1
ATOM 1274 C CA . LEU A 1 168 ? -12.783 9.112 -6.390 1.00 97.81 168 LEU A CA 1
ATOM 1275 C C . LEU A 1 168 ? -11.852 10.293 -6.164 1.00 97.81 168 LEU A C 1
ATOM 1277 O O . LEU A 1 168 ? -10.886 10.166 -5.422 1.00 97.81 168 LEU A O 1
ATOM 1281 N N . GLU A 1 169 ? -12.214 11.433 -6.753 1.00 95.00 169 GLU A N 1
ATOM 1282 C CA . GLU A 1 169 ? -11.745 12.785 -6.437 1.00 95.00 169 GLU A CA 1
ATOM 1283 C C . GLU A 1 169 ? -10.262 12.848 -6.082 1.00 95.00 169 GLU A C 1
ATOM 1285 O O . GLU A 1 169 ? -9.883 13.054 -4.923 1.00 95.00 169 GLU A O 1
ATOM 1290 N N . ALA A 1 170 ? -9.437 12.661 -7.115 1.00 90.00 170 ALA A N 1
ATOM 1291 C CA . ALA A 1 170 ? -8.014 12.948 -7.064 1.00 90.00 170 ALA A CA 1
ATOM 1292 C C . ALA A 1 170 ? -7.777 14.284 -6.359 1.00 90.00 170 ALA A C 1
ATOM 1294 O O . ALA A 1 170 ? -8.545 15.230 -6.547 1.00 90.00 170 ALA A O 1
ATOM 1295 N N . ASP A 1 171 ? -6.756 14.316 -5.509 1.00 89.75 171 ASP A N 1
ATOM 1296 C CA . ASP A 1 171 ? -6.325 15.473 -4.718 1.00 89.75 171 ASP A CA 1
ATOM 1297 C C . ASP A 1 171 ? -7.301 15.970 -3.645 1.00 89.75 171 ASP A C 1
ATOM 1299 O O . ASP A 1 171 ? -6.858 16.458 -2.603 1.00 89.75 171 ASP A O 1
ATOM 1303 N N . ALA A 1 172 ? -8.615 15.796 -3.810 1.00 95.44 172 ALA A N 1
ATOM 1304 C CA . ALA A 1 172 ? -9.613 16.338 -2.895 1.00 95.44 172 ALA A CA 1
ATOM 1305 C C . ALA A 1 172 ? -9.424 15.828 -1.464 1.00 95.44 172 ALA A C 1
ATOM 1307 O O . ALA A 1 172 ? -9.459 16.620 -0.529 1.00 95.44 172 ALA A O 1
ATOM 1308 N N . PHE A 1 173 ? -9.172 14.530 -1.270 1.00 96.38 173 PHE A N 1
ATOM 1309 C CA . PHE A 1 173 ? -8.931 13.971 0.066 1.00 96.38 173 PHE A CA 1
ATOM 1310 C C . PHE A 1 173 ? -7.641 14.512 0.707 1.00 96.38 173 PHE A C 1
ATOM 1312 O O . PHE A 1 173 ? -7.621 14.760 1.915 1.00 96.38 173 PHE A O 1
ATOM 1319 N N . GLY A 1 174 ? -6.598 14.767 -0.091 1.00 95.88 174 GLY A N 1
ATOM 1320 C CA . GLY A 1 174 ? -5.360 15.401 0.368 1.00 95.88 174 GLY A CA 1
ATOM 1321 C C . GLY A 1 174 ? -5.566 16.866 0.757 1.00 95.88 174 GLY A C 1
ATOM 1322 O O . GLY A 1 174 ? -5.192 17.283 1.854 1.00 95.88 174 GLY A O 1
ATOM 1323 N N . PHE A 1 175 ? -6.252 17.636 -0.089 1.00 97.19 175 PHE A N 1
ATOM 1324 C CA . PHE A 1 175 ? -6.627 19.017 0.210 1.00 97.19 175 PHE A CA 1
ATOM 1325 C C . PHE A 1 175 ? -7.528 19.114 1.432 1.00 97.19 175 PHE A C 1
ATOM 1327 O O . PHE A 1 175 ? -7.331 19.996 2.263 1.00 97.19 175 PHE A O 1
ATOM 1334 N N . LEU A 1 176 ? -8.483 18.200 1.583 1.00 98.06 176 LEU A N 1
ATOM 1335 C CA . LEU A 1 176 ? -9.342 18.144 2.755 1.00 98.06 176 LEU A CA 1
ATOM 1336 C C . LEU A 1 176 ? -8.533 17.893 4.021 1.00 98.06 176 LEU A C 1
ATOM 1338 O O . LEU A 1 176 ? -8.770 18.587 5.011 1.00 98.06 176 LEU A O 1
ATOM 1342 N N . GLN A 1 177 ? -7.542 16.996 3.999 1.00 97.88 177 GLN A N 1
ATOM 1343 C CA . GLN A 1 177 ? -6.660 16.798 5.149 1.00 97.88 177 GLN A CA 1
ATOM 1344 C C . GLN A 1 177 ? -5.954 18.095 5.545 1.00 97.88 177 GLN A C 1
ATOM 1346 O O . GLN A 1 177 ? -5.960 18.459 6.721 1.00 97.88 177 GLN A O 1
ATOM 1351 N N . GLN A 1 178 ? -5.403 18.831 4.583 1.00 97.62 178 GLN A N 1
ATOM 1352 C CA . GLN A 1 178 ? -4.714 20.090 4.865 1.00 97.62 178 GLN A CA 1
ATOM 1353 C C . GLN A 1 178 ? -5.676 21.191 5.335 1.00 97.62 178 GLN A C 1
ATOM 1355 O O . GLN A 1 178 ? -5.462 21.804 6.379 1.00 97.62 178 GLN A O 1
ATOM 1360 N N . GLN A 1 179 ? -6.770 21.412 4.607 1.00 97.62 179 GLN A N 1
ATOM 1361 C CA . GLN A 1 179 ? -7.733 22.494 4.850 1.00 97.62 179 GLN A CA 1
ATOM 1362 C C . GLN A 1 179 ? -8.545 22.286 6.133 1.00 97.62 179 GLN A C 1
ATOM 1364 O O . GLN A 1 179 ? -8.981 23.254 6.750 1.00 97.62 179 GLN A O 1
ATOM 1369 N N . SER A 1 180 ? -8.738 21.034 6.555 1.00 97.81 180 SER A N 1
ATOM 1370 C CA . SER A 1 180 ? -9.384 20.698 7.829 1.00 97.81 180 SER A CA 1
ATOM 1371 C C . SER A 1 180 ? -8.406 20.598 9.001 1.00 97.81 180 SER A C 1
ATOM 1373 O O . SER A 1 180 ? -8.829 20.236 10.095 1.00 97.81 180 SER A O 1
ATOM 1375 N N . ALA A 1 181 ? -7.112 20.876 8.798 1.00 96.69 181 ALA A N 1
ATOM 1376 C CA . ALA A 1 181 ? -6.064 20.654 9.797 1.00 96.69 181 ALA A CA 1
ATOM 1377 C C . ALA A 1 181 ? -6.077 19.215 10.361 1.00 96.69 181 ALA A C 1
ATOM 1379 O O . ALA A 1 181 ? -5.970 18.991 11.564 1.00 96.69 181 ALA A O 1
ATOM 1380 N N . SER A 1 182 ? -6.239 18.228 9.474 1.00 97.06 182 SER A N 1
ATOM 1381 C CA . SER A 1 182 ? -6.394 16.803 9.794 1.00 97.06 182 SER A CA 1
ATOM 1382 C C . SER A 1 182 ? -7.567 16.488 10.736 1.00 97.06 182 SER A C 1
ATOM 1384 O O . SER A 1 182 ? -7.544 15.470 11.424 1.00 97.06 182 SER A O 1
ATOM 1386 N N . ASN A 1 183 ? -8.612 17.323 10.760 1.00 98.00 183 ASN A N 1
ATOM 1387 C CA . ASN A 1 183 ? -9.825 17.074 11.533 1.00 98.00 183 ASN A CA 1
ATOM 1388 C C . ASN A 1 183 ? -10.906 16.392 10.665 1.00 98.00 183 ASN A C 1
ATOM 1390 O O . ASN A 1 183 ? -11.603 17.078 9.909 1.00 98.00 183 ASN A O 1
ATOM 1394 N N . PRO A 1 184 ? -11.123 15.067 10.786 1.00 97.69 184 PRO A N 1
ATOM 1395 C CA . PRO A 1 184 ? -12.163 14.366 10.023 1.00 97.69 184 PRO A CA 1
ATOM 1396 C C . PRO A 1 184 ? -13.587 14.829 10.384 1.00 97.69 184 PRO A C 1
ATOM 1398 O O . PRO A 1 184 ? -14.522 14.641 9.604 1.00 97.69 184 PRO A O 1
ATOM 1401 N N . SER A 1 185 ? -13.761 15.468 11.543 1.00 98.25 185 SER A N 1
ATOM 1402 C CA . SER A 1 185 ? -15.032 16.017 12.023 1.00 98.25 185 SER A CA 1
ATOM 1403 C C . SER A 1 185 ? -15.264 17.473 11.606 1.00 98.25 185 SER A C 1
ATOM 1405 O O . SER A 1 185 ? -16.252 18.069 12.033 1.00 98.25 185 SER A O 1
ATOM 1407 N N . ALA A 1 186 ? -14.382 18.068 10.792 1.00 98.62 186 ALA A N 1
ATOM 1408 C CA . ALA A 1 186 ? -14.592 19.419 10.280 1.00 98.62 186 ALA A CA 1
ATOM 1409 C C . ALA A 1 186 ? -15.936 19.521 9.521 1.00 98.62 186 ALA A C 1
ATOM 1411 O O . ALA A 1 186 ? -16.333 18.543 8.881 1.00 98.62 186 ALA A O 1
ATOM 1412 N N . PRO A 1 187 ? -16.653 20.660 9.574 1.00 98.62 187 PRO A N 1
ATOM 1413 C CA . PRO A 1 187 ? -17.994 20.767 8.997 1.00 98.62 187 PRO A CA 1
ATOM 1414 C C . PRO A 1 187 ? -18.021 20.582 7.476 1.00 98.62 187 PRO A C 1
ATOM 1416 O O . PRO A 1 187 ? -17.231 21.201 6.762 1.00 98.62 187 PRO A O 1
ATOM 1419 N N . ALA A 1 188 ? -18.986 19.797 6.993 1.00 98.56 188 ALA A N 1
ATOM 1420 C CA . ALA A 1 188 ? -19.353 19.658 5.582 1.00 98.56 188 ALA A CA 1
ATOM 1421 C C . ALA A 1 188 ? -20.862 19.383 5.448 1.00 98.56 188 ALA A C 1
ATOM 1423 O O . ALA A 1 188 ? -21.495 18.862 6.362 1.00 98.56 188 ALA A O 1
ATOM 1424 N N . ALA A 1 189 ? -21.463 19.716 4.313 1.00 98.56 189 ALA A N 1
ATOM 1425 C CA . ALA A 1 189 ? -22.897 19.631 4.081 1.00 98.56 189 ALA A CA 1
ATOM 1426 C C . ALA A 1 189 ? -23.307 18.275 3.483 1.00 98.56 189 ALA A C 1
ATOM 1428 O O . ALA A 1 189 ? -23.568 18.160 2.286 1.00 98.56 189 ALA A O 1
ATOM 1429 N N . ILE A 1 190 ? -23.365 17.238 4.323 1.00 98.56 190 ILE A N 1
ATOM 1430 C CA . ILE A 1 190 ? -23.677 15.860 3.914 1.00 98.56 190 ILE A CA 1
ATOM 1431 C C . ILE A 1 190 ? -25.166 15.560 4.087 1.00 98.56 190 ILE A C 1
ATOM 1433 O O . ILE A 1 190 ? -25.902 15.567 3.104 1.00 98.56 190 ILE A O 1
ATOM 1437 N N . ALA A 1 191 ? -25.652 15.380 5.316 1.00 98.44 191 ALA A N 1
ATOM 1438 C CA . ALA A 1 191 ? -27.086 15.285 5.589 1.00 98.44 191 ALA A CA 1
ATOM 1439 C C . ALA A 1 191 ? -27.816 16.589 5.232 1.00 98.44 191 ALA A C 1
ATOM 1441 O O . ALA A 1 191 ? -28.918 16.560 4.684 1.00 98.44 191 ALA A O 1
ATOM 1442 N N . SER A 1 192 ? -27.184 17.745 5.466 1.00 98.56 192 SER A N 1
ATOM 1443 C CA . SER A 1 192 ? -27.763 19.050 5.118 1.00 98.56 192 SER A CA 1
ATOM 1444 C C . SER A 1 192 ? -27.793 19.329 3.612 1.00 98.56 192 SER A C 1
ATOM 1446 O O . SER A 1 192 ? -28.470 20.270 3.196 1.00 98.56 192 SER A O 1
ATOM 1448 N N . SER A 1 193 ? -27.161 18.492 2.775 1.00 98.38 193 SER A N 1
ATOM 1449 C CA . SER A 1 193 ? -27.378 18.532 1.321 1.00 98.38 193 SER A CA 1
ATOM 1450 C C . SER A 1 193 ? -28.856 18.322 0.966 1.00 98.38 193 SER A C 1
ATOM 1452 O O . SER A 1 193 ? -29.334 18.829 -0.046 1.00 98.38 193 SER A O 1
ATOM 1454 N N . GLY A 1 194 ? -29.622 17.616 1.805 1.00 98.12 194 GLY A N 1
ATOM 1455 C CA . GLY A 1 194 ? -31.020 17.275 1.543 1.00 98.12 194 GLY A CA 1
ATOM 1456 C C . GLY A 1 194 ? -31.201 16.106 0.571 1.00 98.12 194 GLY A C 1
ATOM 1457 O O . GLY A 1 194 ? -32.321 15.867 0.127 1.00 98.12 194 GLY A O 1
ATOM 1458 N N . VAL A 1 195 ? -30.132 15.376 0.234 1.00 98.44 195 VAL A N 1
ATOM 1459 C CA . VAL A 1 195 ? -30.246 14.087 -0.463 1.00 98.44 195 VAL A CA 1
ATOM 1460 C C . VAL A 1 195 ? -30.814 13.051 0.520 1.00 98.44 195 VAL A C 1
ATOM 1462 O O . VAL A 1 195 ? -30.171 12.794 1.541 1.00 98.44 195 VAL A O 1
ATOM 1465 N N . PRO A 1 196 ? -31.990 12.444 0.253 1.00 98.12 196 PRO A N 1
ATOM 1466 C CA . PRO A 1 196 ? -32.685 11.604 1.234 1.00 98.12 196 PRO A CA 1
ATOM 1467 C C . PRO A 1 196 ? -31.846 10.440 1.768 1.00 98.12 196 PRO A C 1
ATOM 1469 O O . PRO A 1 196 ? -31.860 10.166 2.965 1.00 98.12 196 PRO A O 1
ATOM 1472 N N . GLU A 1 197 ? -31.064 9.790 0.902 1.00 98.38 197 GLU A N 1
ATOM 1473 C CA . GLU A 1 197 ? -30.212 8.655 1.274 1.00 98.38 197 GLU A CA 1
ATOM 1474 C C . GLU A 1 197 ? -29.101 9.011 2.274 1.00 98.38 197 GLU A C 1
ATOM 1476 O O . GLU A 1 197 ? -28.558 8.114 2.923 1.00 98.38 197 GLU A O 1
ATOM 1481 N N . LEU A 1 198 ? -28.757 10.299 2.391 1.00 98.69 198 LEU A N 1
ATOM 1482 C CA . LEU A 1 198 ? -27.654 10.807 3.208 1.00 98.69 198 LEU A CA 1
ATOM 1483 C C . LEU A 1 198 ? -28.115 11.423 4.536 1.00 98.69 198 LEU A C 1
ATOM 1485 O O . LEU A 1 198 ? -27.273 11.819 5.337 1.00 98.69 198 LEU A O 1
ATOM 1489 N N . ALA A 1 199 ? -29.425 11.492 4.799 1.00 97.75 199 ALA A N 1
ATOM 1490 C CA . ALA A 1 199 ? -29.984 12.176 5.970 1.00 97.75 199 ALA A CA 1
ATOM 1491 C C . ALA A 1 199 ? -29.474 11.631 7.321 1.00 97.75 199 ALA A C 1
ATOM 1493 O O . ALA A 1 199 ? -29.456 12.362 8.307 1.00 97.75 199 ALA A O 1
ATOM 1494 N N . GLY A 1 200 ? -29.048 10.362 7.366 1.00 96.19 200 GLY A N 1
ATOM 1495 C CA . GLY A 1 200 ? -28.489 9.716 8.559 1.00 96.19 200 GLY A CA 1
ATOM 1496 C C . GLY A 1 200 ? -26.969 9.837 8.721 1.00 96.19 200 GLY A C 1
ATOM 1497 O O . GLY A 1 200 ? -26.424 9.275 9.668 1.00 96.19 200 GLY A O 1
ATOM 1498 N N . LEU A 1 201 ? -26.268 10.511 7.804 1.00 98.19 201 LEU A N 1
ATOM 1499 C CA . LEU A 1 201 ? -24.813 10.673 7.864 1.00 98.19 201 LEU A CA 1
ATOM 1500 C C . LEU A 1 201 ? -24.406 11.975 8.574 1.00 98.19 201 LEU A C 1
ATOM 1502 O O . LEU A 1 201 ? -25.140 12.962 8.536 1.00 98.19 201 LEU A O 1
ATOM 1506 N N . PRO A 1 202 ? -23.220 12.021 9.204 1.00 97.75 202 PRO A N 1
ATOM 1507 C CA . PRO A 1 202 ? -22.742 13.235 9.852 1.00 97.75 202 PRO A CA 1
ATOM 1508 C C . PRO A 1 202 ? -22.413 14.334 8.830 1.00 97.75 202 PRO A C 1
ATOM 1510 O O . PRO A 1 202 ? -21.853 14.067 7.768 1.00 97.75 202 PRO A O 1
ATOM 1513 N N . ASN A 1 203 ? -22.700 15.590 9.186 1.00 98.69 203 ASN A N 1
ATOM 1514 C CA . ASN A 1 203 ? -22.295 16.788 8.438 1.00 98.69 203 ASN A CA 1
ATOM 1515 C C . ASN A 1 203 ? -20.809 17.112 8.660 1.00 98.69 203 ASN A C 1
ATOM 1517 O O . ASN A 1 203 ? -20.449 18.165 9.192 1.00 98.69 203 ASN A O 1
ATOM 1521 N N . THR A 1 204 ? -19.944 16.175 8.282 1.00 98.75 204 THR A N 1
ATOM 1522 C CA . THR A 1 204 ? -18.498 16.276 8.461 1.00 98.75 204 THR A CA 1
ATOM 1523 C C . THR A 1 204 ? -17.749 15.891 7.198 1.00 98.75 204 THR A C 1
ATOM 1525 O O . THR A 1 204 ? -18.295 15.223 6.318 1.00 98.75 204 THR A O 1
ATOM 1528 N N . VAL A 1 205 ? -16.477 16.276 7.114 1.00 98.25 205 VAL A N 1
ATOM 1529 C CA . VAL A 1 205 ? -15.605 15.862 6.013 1.00 98.25 205 VAL A CA 1
ATOM 1530 C C . VAL A 1 205 ? -15.493 14.333 5.939 1.00 98.25 205 VAL A C 1
ATOM 1532 O O . VAL A 1 205 ? -15.585 13.780 4.851 1.00 98.25 205 VAL A O 1
ATOM 1535 N N . ALA A 1 206 ? -15.424 13.609 7.059 1.00 98.31 206 ALA A N 1
ATOM 1536 C CA . ALA A 1 206 ? -15.517 12.144 7.029 1.00 98.31 206 ALA A CA 1
ATOM 1537 C C . ALA A 1 206 ? -16.850 11.648 6.437 1.00 98.31 206 ALA A C 1
ATOM 1539 O O . ALA A 1 206 ? -16.879 10.669 5.689 1.00 98.31 206 ALA A O 1
ATOM 1540 N N . GLY A 1 207 ? -17.951 12.359 6.705 1.00 98.56 207 GLY A N 1
ATOM 1541 C CA . GLY A 1 207 ? -19.254 12.103 6.093 1.00 98.56 207 GLY A CA 1
ATOM 1542 C C . GLY A 1 207 ? -19.251 12.200 4.561 1.00 98.56 207 GLY A C 1
ATOM 1543 O O . GLY A 1 207 ? -20.028 11.493 3.923 1.00 98.56 207 GLY A O 1
ATOM 1544 N N . PHE A 1 208 ? -18.353 12.991 3.958 1.00 98.62 208 PHE A N 1
ATOM 1545 C CA . PHE A 1 208 ? -18.160 13.038 2.502 1.00 98.62 208 PHE A CA 1
ATOM 1546 C C . PHE A 1 208 ? -17.700 11.687 1.946 1.00 98.62 208 PHE A C 1
ATOM 1548 O O . PHE A 1 208 ? -18.284 11.197 0.983 1.00 98.62 208 PHE A O 1
ATOM 1555 N N . GLY A 1 209 ? -16.731 11.036 2.600 1.00 98.06 209 GLY A N 1
ATOM 1556 C CA . GLY A 1 209 ? -16.310 9.677 2.244 1.00 98.06 209 GLY A CA 1
ATOM 1557 C C . GLY A 1 209 ? -17.448 8.659 2.384 1.00 98.06 209 GLY A C 1
ATOM 1558 O O . GLY A 1 209 ? -17.727 7.886 1.464 1.00 98.06 209 GLY A O 1
ATOM 1559 N N . LEU A 1 210 ? -18.178 8.725 3.503 1.00 98.75 210 LEU A N 1
ATOM 1560 C CA . LEU A 1 210 ? -19.305 7.830 3.781 1.00 98.75 210 LEU A CA 1
ATOM 1561 C C . LEU A 1 210 ? -20.468 8.004 2.794 1.00 98.75 210 LEU A C 1
ATOM 1563 O O . LEU A 1 210 ? -21.185 7.039 2.520 1.00 98.75 210 LEU A O 1
ATOM 1567 N N . ALA A 1 211 ? -20.656 9.200 2.234 1.00 98.81 211 ALA A N 1
ATOM 1568 C CA . ALA A 1 211 ? -21.720 9.471 1.276 1.00 98.81 211 ALA A CA 1
ATOM 1569 C C . ALA A 1 211 ? -21.580 8.637 -0.005 1.00 98.81 211 ALA A C 1
ATOM 1571 O O . ALA A 1 211 ? -22.581 8.109 -0.491 1.00 98.81 211 ALA A O 1
ATOM 1572 N N . PHE A 1 212 ? -20.360 8.435 -0.517 1.00 98.75 212 PHE A N 1
ATOM 1573 C CA . PHE A 1 212 ? -20.134 7.583 -1.692 1.00 98.75 212 PHE A CA 1
ATOM 1574 C C . PHE A 1 212 ? -20.564 6.133 -1.434 1.00 98.75 212 PHE A C 1
ATOM 1576 O O . PHE A 1 212 ? -21.279 5.535 -2.242 1.00 98.75 212 PHE A O 1
ATOM 1583 N N . LEU A 1 213 ? -20.182 5.590 -0.275 1.00 98.75 213 LEU A N 1
ATOM 1584 C CA . LEU A 1 213 ? -20.535 4.234 0.152 1.00 98.75 213 LEU A CA 1
ATOM 1585 C C . LEU A 1 213 ? -22.051 4.089 0.340 1.00 98.75 213 LEU A C 1
ATOM 1587 O O . LEU A 1 213 ? -22.666 3.148 -0.163 1.00 98.75 213 LEU A O 1
ATOM 1591 N N . GLN A 1 214 ? -22.678 5.061 1.003 1.00 98.75 214 GLN A N 1
ATOM 1592 C CA . GLN A 1 214 ? -24.118 5.064 1.241 1.00 98.75 214 GLN A CA 1
ATOM 1593 C C . GLN A 1 214 ? -24.923 5.167 -0.063 1.00 98.75 214 GLN A C 1
ATOM 1595 O O . GLN A 1 214 ? -25.921 4.463 -0.214 1.00 98.75 214 GLN A O 1
ATOM 1600 N N . LEU A 1 215 ? -24.488 5.982 -1.030 1.00 98.81 215 LEU A N 1
ATOM 1601 C CA . LEU A 1 215 ? -25.154 6.101 -2.333 1.00 98.81 215 LEU A CA 1
ATOM 1602 C C . LEU A 1 215 ? -24.987 4.837 -3.182 1.00 98.81 215 LEU A C 1
ATOM 1604 O O . LEU A 1 215 ? -25.975 4.360 -3.744 1.00 98.81 215 LEU A O 1
ATOM 1608 N N . LYS A 1 216 ? -23.785 4.242 -3.226 1.00 98.56 216 LYS A N 1
ATOM 1609 C CA . LYS A 1 216 ? -23.562 2.933 -3.871 1.00 98.56 216 LYS A CA 1
ATOM 1610 C C . LYS A 1 216 ? -24.494 1.872 -3.284 1.00 98.56 216 LYS A C 1
ATOM 1612 O O . LYS A 1 216 ? -25.172 1.164 -4.036 1.00 98.56 216 LYS A O 1
ATOM 1617 N N . LYS A 1 217 ? -24.571 1.794 -1.949 1.00 98.19 217 LYS A N 1
ATOM 1618 C CA . LYS A 1 217 ? -25.456 0.875 -1.221 1.00 98.19 217 LYS A CA 1
ATOM 1619 C C . LYS A 1 217 ? -26.928 1.111 -1.549 1.00 98.19 217 LYS A C 1
ATOM 1621 O O . LYS A 1 217 ? -27.624 0.157 -1.879 1.00 98.19 217 LYS A O 1
ATOM 1626 N N . ALA A 1 218 ? -27.393 2.357 -1.480 1.00 98.19 218 ALA A N 1
ATOM 1627 C CA . ALA A 1 218 ? -28.796 2.704 -1.696 1.00 98.19 218 ALA A CA 1
ATOM 1628 C C . ALA A 1 218 ? -29.260 2.427 -3.134 1.00 98.19 218 ALA A C 1
ATOM 1630 O O . ALA A 1 218 ? -30.382 1.976 -3.348 1.00 98.19 218 ALA A O 1
ATOM 1631 N N . VAL A 1 219 ? -28.390 2.646 -4.124 1.00 98.62 219 VAL A N 1
ATOM 1632 C CA . VAL A 1 219 ? -28.675 2.296 -5.524 1.00 98.62 219 VAL A CA 1
ATOM 1633 C C . VAL A 1 219 ? -28.619 0.777 -5.751 1.00 98.62 219 VAL A C 1
ATOM 1635 O O . VAL A 1 219 ? -29.345 0.246 -6.601 1.00 98.62 219 VAL A O 1
ATOM 1638 N N . GLY A 1 220 ? -27.785 0.065 -4.990 1.00 97.56 220 GLY A N 1
ATOM 1639 C CA . GLY A 1 220 ? -27.500 -1.357 -5.187 1.00 97.56 220 GLY A CA 1
ATOM 1640 C C . GLY A 1 220 ? -26.496 -1.606 -6.315 1.00 97.56 220 GLY A C 1
ATOM 1641 O O . GLY A 1 220 ? -26.615 -2.597 -7.030 1.00 97.56 220 GLY A O 1
ATOM 1642 N N . ALA A 1 221 ? -25.535 -0.698 -6.510 1.00 97.75 221 ALA A N 1
ATOM 1643 C CA . ALA A 1 221 ? -24.499 -0.798 -7.542 1.00 97.75 221 ALA A CA 1
ATOM 1644 C C . ALA A 1 221 ? -23.324 -1.681 -7.073 1.00 97.75 221 ALA A C 1
ATOM 1646 O O . ALA A 1 221 ? -22.199 -1.214 -6.892 1.00 97.75 221 ALA A O 1
ATOM 1647 N N . SER A 1 222 ? -23.581 -2.968 -6.819 1.00 94.88 222 SER A N 1
ATOM 1648 C CA . SER A 1 222 ? -22.575 -3.906 -6.287 1.00 94.88 222 SER A CA 1
ATOM 1649 C C . SER A 1 222 ? -21.413 -4.186 -7.245 1.00 94.88 222 SER A C 1
ATOM 1651 O O . SER A 1 222 ? -20.373 -4.668 -6.814 1.00 94.88 222 SER A O 1
ATOM 1653 N N . ASN A 1 223 ? -21.582 -3.883 -8.530 1.00 95.88 223 ASN A N 1
ATOM 1654 C CA . ASN A 1 223 ? -20.572 -4.024 -9.576 1.00 95.88 223 ASN A CA 1
ATOM 1655 C C . ASN A 1 223 ? -19.637 -2.804 -9.708 1.00 95.88 223 ASN A C 1
ATOM 1657 O O . ASN A 1 223 ? -18.667 -2.862 -10.460 1.00 95.88 223 ASN A O 1
ATOM 1661 N N . ALA A 1 224 ? -19.909 -1.702 -9.002 1.00 98.25 224 ALA A N 1
ATOM 1662 C CA . ALA A 1 224 ? -19.004 -0.557 -8.953 1.00 98.25 224 ALA A CA 1
ATOM 1663 C C . ALA A 1 224 ? -17.905 -0.796 -7.906 1.00 98.25 224 ALA A C 1
ATOM 1665 O O . ALA A 1 224 ? -18.204 -0.969 -6.724 1.00 98.25 224 ALA A O 1
ATOM 1666 N N . VAL A 1 225 ? -16.642 -0.770 -8.323 1.00 98.38 225 VAL A N 1
ATOM 1667 C CA . VAL A 1 225 ? -15.464 -0.840 -7.449 1.00 98.38 225 VAL A CA 1
ATOM 1668 C C . VAL A 1 225 ? -15.073 0.588 -7.077 1.00 98.38 225 VAL A C 1
ATOM 1670 O O . VAL A 1 225 ? -14.626 1.338 -7.941 1.00 98.38 225 VAL A O 1
ATOM 1673 N N . LEU A 1 226 ? -15.265 0.985 -5.817 1.00 98.56 226 LEU A N 1
ATOM 1674 C CA . LEU A 1 226 ? -14.939 2.332 -5.344 1.00 98.56 226 LEU A CA 1
ATOM 1675 C C . LEU A 1 226 ? -13.520 2.383 -4.782 1.00 98.56 226 LEU A C 1
ATOM 1677 O O . LEU A 1 226 ? -13.193 1.664 -3.833 1.00 98.56 226 LEU A O 1
ATOM 1681 N N . GLY A 1 227 ? -12.708 3.271 -5.346 1.00 98.31 227 GLY A N 1
ATOM 1682 C CA . GLY A 1 227 ? -11.354 3.553 -4.898 1.00 98.31 227 GLY A CA 1
ATOM 1683 C C . GLY A 1 227 ? -11.259 4.863 -4.123 1.00 98.31 227 GLY A C 1
ATOM 1684 O O . GLY A 1 227 ? -11.638 5.911 -4.647 1.00 98.31 227 GLY A O 1
ATOM 1685 N N . LEU A 1 228 ? -10.727 4.808 -2.898 1.00 98.31 228 LEU A N 1
ATOM 1686 C CA . LEU A 1 228 ? -10.398 6.003 -2.115 1.00 98.31 228 LEU A CA 1
ATOM 1687 C C . LEU A 1 228 ? -9.000 6.500 -2.484 1.00 98.31 228 LEU A C 1
ATOM 1689 O O . LEU A 1 228 ? -8.036 5.746 -2.352 1.00 98.31 228 LEU A O 1
ATOM 1693 N N . HIS A 1 229 ? -8.888 7.759 -2.897 1.00 97.38 229 HIS A N 1
ATOM 1694 C CA . HIS A 1 229 ? -7.601 8.35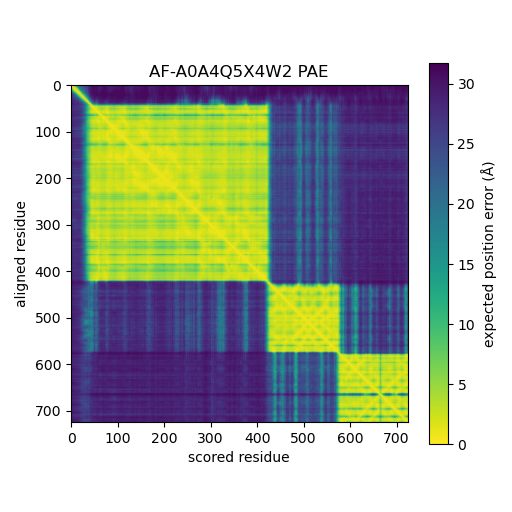4 -3.240 1.00 97.38 229 HIS A CA 1
ATOM 1695 C C . HIS A 1 229 ? -6.764 8.683 -2.002 1.00 97.38 229 HIS A C 1
ATOM 1697 O O . HIS A 1 229 ? -7.242 9.322 -1.063 1.00 97.38 229 HIS A O 1
ATOM 1703 N N . ILE A 1 230 ? -5.504 8.255 -2.019 1.00 97.38 230 ILE A N 1
ATOM 1704 C CA . ILE A 1 230 ? -4.516 8.435 -0.960 1.00 97.38 230 ILE A CA 1
ATOM 1705 C C . ILE A 1 230 ? -3.366 9.267 -1.525 1.00 97.38 230 ILE A C 1
ATOM 1707 O O . ILE A 1 230 ? -2.424 8.740 -2.117 1.00 97.38 230 ILE A O 1
ATOM 1711 N N . SER A 1 231 ? -3.438 10.581 -1.333 1.00 94.62 231 SER A N 1
ATOM 1712 C CA . SER A 1 231 ? -2.400 11.486 -1.824 1.00 94.62 231 SER A CA 1
ATOM 1713 C C . SER A 1 231 ? -1.125 11.356 -0.987 1.00 94.62 231 SER A C 1
ATOM 1715 O O . SER A 1 231 ? -1.146 11.518 0.236 1.00 94.62 231 SER A O 1
ATOM 1717 N N . ALA A 1 232 ? 0.008 11.128 -1.652 1.00 94.00 232 ALA A N 1
ATOM 1718 C CA . ALA A 1 232 ? 1.330 10.970 -1.032 1.00 94.00 232 ALA A CA 1
ATOM 1719 C C . ALA A 1 232 ? 1.850 12.251 -0.333 1.00 94.00 232 ALA A C 1
ATOM 1721 O O . ALA A 1 232 ? 2.870 12.225 0.351 1.00 94.00 232 ALA A O 1
ATOM 1722 N N . TRP A 1 233 ? 1.131 13.364 -0.512 1.00 94.69 233 TRP A N 1
ATOM 1723 C CA . TRP A 1 233 ? 1.404 14.693 0.032 1.00 94.69 233 TRP A CA 1
ATOM 1724 C C . TRP A 1 233 ? 0.376 15.167 1.083 1.00 94.69 233 TRP A C 1
ATOM 1726 O O . TRP A 1 233 ? 0.493 16.268 1.634 1.00 94.69 233 TRP A O 1
ATOM 1736 N N . ALA A 1 234 ? -0.649 14.357 1.381 1.00 93.25 234 ALA A N 1
ATOM 1737 C CA . ALA A 1 234 ? -1.835 14.769 2.144 1.00 93.25 234 ALA A CA 1
ATOM 1738 C C . ALA A 1 234 ? -1.526 15.319 3.550 1.00 93.25 234 ALA A C 1
ATOM 1740 O O . ALA A 1 234 ? -2.185 16.247 4.021 1.00 93.25 234 ALA A O 1
ATOM 1741 N N . SER A 1 235 ? -0.489 14.799 4.214 1.00 92.38 235 SER A N 1
ATOM 1742 C CA . SER A 1 235 ? -0.107 15.198 5.576 1.00 92.38 235 SER A CA 1
ATOM 1743 C C . SER A 1 235 ? 0.645 16.534 5.664 1.00 92.38 235 SER A C 1
ATOM 1745 O O . SER A 1 235 ? 1.028 16.935 6.772 1.00 92.38 235 SER A O 1
ATOM 1747 N N . GLY A 1 236 ? 0.878 17.196 4.524 1.00 92.75 236 GLY A N 1
ATOM 1748 C CA . GLY A 1 236 ? 1.775 18.347 4.375 1.00 92.75 236 GLY A CA 1
ATOM 1749 C C . GLY A 1 236 ? 3.221 17.958 4.043 1.00 92.75 236 GLY A C 1
ATOM 1750 O O . GLY A 1 236 ? 4.056 18.836 3.845 1.00 92.75 236 GLY A O 1
ATOM 1751 N N . LYS A 1 237 ? 3.517 16.656 3.964 1.00 93.06 237 LYS A N 1
ATOM 1752 C CA . LYS A 1 237 ? 4.798 16.101 3.522 1.00 93.06 237 LYS A CA 1
ATOM 1753 C C . LYS A 1 237 ? 4.592 15.305 2.250 1.00 93.06 237 LYS A C 1
ATOM 1755 O O . LYS A 1 237 ? 3.760 14.409 2.240 1.00 93.06 237 LYS A O 1
ATOM 1760 N N . ASP A 1 238 ? 5.358 15.613 1.209 1.00 93.81 238 ASP A N 1
ATOM 1761 C CA . ASP A 1 238 ? 5.337 14.889 -0.065 1.00 93.81 238 ASP A CA 1
ATOM 1762 C C . ASP A 1 238 ? 6.426 13.815 -0.047 1.00 93.81 238 ASP A C 1
ATOM 1764 O O . ASP A 1 238 ? 7.594 14.093 -0.338 1.00 93.81 238 ASP A O 1
ATOM 1768 N N . ILE A 1 239 ? 6.049 12.584 0.303 1.00 94.12 239 ILE A N 1
ATOM 1769 C CA . ILE A 1 239 ? 6.990 11.456 0.408 1.00 94.12 239 ILE A CA 1
ATOM 1770 C C . ILE A 1 239 ? 7.613 11.074 -0.939 1.00 94.12 239 ILE A C 1
ATOM 1772 O O . ILE A 1 239 ? 8.648 10.408 -0.957 1.00 94.12 239 ILE A O 1
ATOM 1776 N N . ALA A 1 240 ? 6.996 11.481 -2.051 1.00 89.56 240 ALA A N 1
ATOM 1777 C CA . ALA A 1 240 ? 7.376 11.107 -3.406 1.00 89.56 240 ALA A CA 1
ATOM 1778 C C . ALA A 1 240 ? 8.342 12.110 -4.055 1.00 89.56 240 ALA A C 1
ATOM 1780 O O . ALA A 1 240 ? 9.063 11.744 -4.988 1.00 89.56 240 ALA A O 1
ATOM 1781 N N . ALA A 1 241 ? 8.377 13.361 -3.583 1.00 89.31 241 ALA A N 1
ATOM 1782 C CA . ALA A 1 241 ? 9.209 14.400 -4.187 1.00 89.31 241 ALA A CA 1
ATOM 1783 C C . ALA A 1 241 ? 10.077 15.210 -3.223 1.00 89.31 241 ALA A C 1
ATOM 1785 O O . ALA A 1 241 ? 11.204 15.540 -3.606 1.00 89.31 241 ALA A O 1
ATOM 1786 N N . TYR A 1 242 ? 9.597 15.533 -2.017 1.00 91.81 242 TYR A N 1
ATOM 1787 C CA . TYR A 1 242 ? 10.251 16.516 -1.141 1.00 91.81 242 TYR A CA 1
ATOM 1788 C C . TYR A 1 242 ? 10.702 15.925 0.198 1.00 91.81 242 TYR A C 1
ATOM 1790 O O . TYR A 1 242 ? 11.854 16.090 0.587 1.00 91.81 242 TYR A O 1
ATOM 1798 N N . SER A 1 243 ? 9.841 15.174 0.874 1.00 93.50 243 SER A N 1
ATOM 1799 C CA . SER A 1 243 ? 10.093 14.544 2.175 1.00 93.50 243 SER A CA 1
ATOM 1800 C C . SER A 1 243 ? 10.679 13.143 1.998 1.00 93.50 243 SER A C 1
ATOM 1802 O O . SER A 1 243 ? 10.148 12.165 2.519 1.00 93.50 243 SER A O 1
ATOM 1804 N N . VAL A 1 244 ? 11.732 13.015 1.185 1.00 91.94 244 VAL A N 1
ATOM 1805 C CA . VAL A 1 244 ? 12.241 11.708 0.723 1.00 91.94 244 VAL A CA 1
ATOM 1806 C C . VAL A 1 244 ? 13.115 10.977 1.743 1.00 91.94 244 VAL A C 1
ATOM 1808 O O . VAL A 1 244 ? 13.315 9.778 1.602 1.00 91.94 244 VAL A O 1
ATOM 1811 N N . THR A 1 245 ? 13.591 11.668 2.777 1.00 88.69 245 THR A N 1
ATOM 1812 C CA . THR A 1 245 ? 14.373 11.093 3.886 1.00 88.69 245 THR A CA 1
ATOM 1813 C C . THR A 1 245 ? 13.530 10.793 5.123 1.00 88.69 245 THR A C 1
ATOM 1815 O O . THR A 1 245 ? 14.019 10.173 6.059 1.00 88.69 245 THR A O 1
ATOM 1818 N N . ASP A 1 246 ? 12.274 11.240 5.150 1.00 89.19 246 ASP A N 1
ATOM 1819 C CA . ASP A 1 246 ? 11.392 11.047 6.297 1.00 89.19 246 ASP A CA 1
ATOM 1820 C C . ASP A 1 246 ? 10.973 9.575 6.418 1.00 89.19 246 ASP A C 1
ATOM 1822 O O . ASP A 1 246 ? 10.700 8.909 5.412 1.00 89.19 246 ASP A O 1
ATOM 1826 N N . SER A 1 247 ? 10.842 9.077 7.647 1.00 87.56 247 SER A N 1
ATOM 1827 C CA . SER A 1 247 ? 10.321 7.732 7.900 1.00 87.56 247 SER A CA 1
ATOM 1828 C C . SER A 1 247 ? 8.882 7.592 7.392 1.00 87.56 247 SER A C 1
ATOM 1830 O O . SER A 1 247 ? 8.003 8.375 7.752 1.00 87.56 247 SER A O 1
ATOM 1832 N N . LEU A 1 248 ? 8.621 6.562 6.580 1.00 86.69 248 LEU A N 1
ATOM 1833 C CA . LEU A 1 248 ? 7.310 6.356 5.952 1.00 86.69 248 LEU A CA 1
ATOM 1834 C C . LEU A 1 248 ? 6.230 5.903 6.945 1.00 86.69 248 LEU A C 1
ATOM 1836 O O . LEU A 1 248 ? 5.092 6.346 6.837 1.00 86.69 248 LEU A O 1
ATOM 1840 N N . GLY A 1 249 ? 6.572 5.052 7.920 1.00 88.44 249 GLY A N 1
ATOM 1841 C CA . GLY A 1 249 ? 5.616 4.491 8.889 1.00 88.44 249 GLY A CA 1
ATOM 1842 C C . GLY A 1 249 ? 4.772 5.553 9.614 1.00 88.44 249 GLY A C 1
ATOM 1843 O O . GLY A 1 249 ? 3.546 5.515 9.507 1.00 88.44 249 GLY A O 1
ATOM 1844 N N . PRO A 1 250 ? 5.390 6.550 10.276 1.00 89.12 250 PRO A N 1
ATOM 1845 C CA . PRO A 1 250 ? 4.657 7.639 10.925 1.00 89.12 250 PRO A CA 1
ATOM 1846 C C . PRO A 1 250 ? 3.758 8.448 9.977 1.00 89.12 250 PRO A C 1
ATOM 1848 O O . PRO A 1 250 ? 2.666 8.864 10.364 1.00 89.12 250 PRO A O 1
ATOM 1851 N N . GLU A 1 251 ? 4.176 8.653 8.725 1.00 93.75 251 GLU A N 1
ATOM 1852 C CA . GLU A 1 251 ? 3.354 9.359 7.735 1.00 93.75 251 GLU A CA 1
ATOM 1853 C C . GLU A 1 251 ? 2.148 8.524 7.288 1.00 93.75 251 GLU A C 1
ATOM 1855 O O . GLU A 1 251 ? 1.036 9.050 7.194 1.00 93.75 251 GLU A O 1
ATOM 1860 N N . VAL A 1 252 ? 2.332 7.214 7.091 1.00 94.31 252 VAL A N 1
ATOM 1861 C CA . VAL A 1 252 ? 1.233 6.271 6.830 1.00 94.31 252 VAL A CA 1
ATOM 1862 C C . VAL A 1 252 ? 0.235 6.295 7.986 1.00 94.31 252 VAL A C 1
ATOM 1864 O O . VAL A 1 252 ? -0.970 6.390 7.757 1.00 94.31 252 VAL A O 1
ATOM 1867 N N . ASP A 1 253 ? 0.713 6.269 9.230 1.00 91.69 253 ASP A N 1
ATOM 1868 C CA . ASP A 1 253 ? -0.128 6.312 10.428 1.00 91.69 253 ASP A CA 1
ATOM 1869 C C . ASP A 1 253 ? -0.958 7.591 10.501 1.00 91.69 253 ASP A C 1
ATOM 1871 O O . ASP A 1 253 ? -2.168 7.534 10.740 1.00 91.69 253 ASP A O 1
ATOM 1875 N N . LYS A 1 254 ? -0.323 8.734 10.234 1.00 94.69 254 LYS A N 1
ATOM 1876 C CA . LYS A 1 254 ? -0.955 10.052 10.258 1.00 94.69 254 LYS A CA 1
ATOM 1877 C C . LYS A 1 254 ? -2.048 10.187 9.198 1.00 94.69 254 LYS A C 1
ATOM 1879 O O . LYS A 1 254 ? -3.157 10.618 9.515 1.00 94.69 254 LYS A O 1
ATOM 1884 N N . VAL A 1 255 ? -1.763 9.828 7.946 1.00 97.31 255 VAL A N 1
ATOM 1885 C CA . VAL A 1 255 ? -2.748 9.928 6.854 1.00 97.31 255 VAL A CA 1
ATOM 1886 C C . VAL A 1 255 ? -3.857 8.882 7.025 1.00 97.31 255 VAL A C 1
ATOM 1888 O O . VAL A 1 255 ? -5.034 9.195 6.840 1.00 97.31 255 VAL A O 1
ATOM 1891 N N . TYR A 1 256 ? -3.530 7.666 7.473 1.00 97.25 256 TYR A N 1
ATOM 1892 C CA . TYR A 1 256 ? -4.533 6.642 7.776 1.00 97.25 256 TYR A CA 1
ATOM 1893 C C . TYR A 1 256 ? -5.472 7.064 8.905 1.00 97.25 256 TYR A C 1
ATOM 1895 O O . TYR A 1 256 ? -6.678 6.880 8.778 1.00 97.25 256 TYR A O 1
ATOM 1903 N N . ALA A 1 257 ? -4.963 7.649 9.993 1.00 95.69 257 ALA A N 1
ATOM 1904 C CA . ALA A 1 257 ? -5.803 8.118 11.095 1.00 95.69 257 ALA A CA 1
ATOM 1905 C C . ALA A 1 257 ? -6.841 9.151 10.626 1.00 95.69 257 ALA A C 1
ATOM 1907 O O . ALA A 1 257 ? -7.989 9.118 11.071 1.00 95.69 257 ALA A O 1
ATOM 1908 N N . TYR A 1 258 ? -6.461 10.019 9.682 1.00 97.81 258 TYR A N 1
ATOM 1909 C CA . TYR A 1 258 ? -7.375 10.976 9.067 1.00 97.81 258 TYR A CA 1
ATOM 1910 C C . TYR A 1 258 ? -8.421 10.304 8.166 1.00 97.81 258 TYR A C 1
ATOM 1912 O O . TYR A 1 258 ? -9.603 10.623 8.267 1.00 97.81 258 TYR A O 1
ATOM 1920 N N . LEU A 1 259 ? -8.009 9.365 7.307 1.00 97.88 259 LEU A N 1
ATOM 1921 C CA . LEU A 1 259 ? -8.889 8.740 6.310 1.00 97.88 259 LEU A CA 1
ATOM 1922 C C . LEU A 1 259 ? -9.695 7.546 6.841 1.00 97.88 259 LEU A C 1
ATOM 1924 O O . LEU A 1 259 ? -10.697 7.167 6.236 1.00 97.88 259 LEU A O 1
ATOM 1928 N N . ALA A 1 260 ? -9.326 6.951 7.977 1.00 96.94 260 ALA A N 1
ATOM 1929 C CA . ALA A 1 260 ? -10.033 5.799 8.535 1.00 96.94 260 ALA A CA 1
ATOM 1930 C C . ALA A 1 260 ? -11.550 6.038 8.719 1.00 96.94 260 ALA A C 1
ATOM 1932 O O . ALA A 1 260 ? -12.336 5.200 8.252 1.00 96.94 260 ALA A O 1
ATOM 1933 N N . PRO A 1 261 ? -11.993 7.188 9.276 1.00 97.38 261 PRO A N 1
ATOM 1934 C CA . PRO A 1 261 ? -13.410 7.531 9.421 1.00 97.38 261 PRO A CA 1
ATOM 1935 C C . PRO A 1 261 ? -14.166 7.768 8.104 1.00 97.38 261 PRO A C 1
ATOM 1937 O O . PRO A 1 261 ? -15.394 7.773 8.114 1.00 97.38 261 PRO A O 1
ATOM 1940 N N . PHE A 1 262 ? -13.472 7.949 6.974 1.00 97.94 262 PHE A N 1
ATOM 1941 C CA . PHE A 1 262 ? -14.098 8.184 5.666 1.00 97.94 262 PHE A CA 1
ATOM 1942 C C . PHE A 1 262 ? -14.689 6.907 5.062 1.00 97.94 262 PHE A C 1
ATOM 1944 O O . PHE A 1 262 ? -15.412 6.982 4.072 1.00 97.94 262 PHE A O 1
ATOM 1951 N N . GLY A 1 263 ? -14.396 5.740 5.646 1.00 96.44 263 GLY A N 1
ATOM 1952 C CA . GLY A 1 263 ? -14.887 4.449 5.167 1.00 96.44 263 GLY A CA 1
ATOM 1953 C C . GLY A 1 263 ? -13.796 3.430 4.842 1.00 96.44 263 GLY A C 1
ATOM 1954 O O . GLY A 1 263 ? -14.044 2.508 4.065 1.00 96.44 263 GLY A O 1
ATOM 1955 N N . LEU A 1 264 ? -12.589 3.569 5.405 1.00 93.38 264 LEU A N 1
ATOM 1956 C CA . LEU A 1 264 ? -11.590 2.491 5.364 1.00 93.38 264 LEU A CA 1
ATOM 1957 C C . LEU A 1 264 ? -11.851 1.433 6.444 1.00 93.38 264 LEU A C 1
ATOM 1959 O O . LEU A 1 264 ? -11.630 0.251 6.191 1.00 93.38 264 LEU A O 1
ATOM 1963 N N . GLY A 1 265 ? -12.343 1.852 7.616 1.00 84.56 265 GLY A N 1
ATOM 1964 C CA . GLY A 1 265 ? -12.715 0.976 8.730 1.00 84.56 265 GLY A CA 1
ATOM 1965 C C . GLY A 1 265 ? -14.228 0.813 8.911 1.00 84.56 265 GLY A C 1
ATOM 1966 O O . GLY A 1 265 ? -15.033 1.328 8.129 1.00 84.56 265 GLY A O 1
ATOM 1967 N N . ALA A 1 266 ? -14.621 0.105 9.974 1.00 87.12 266 ALA A N 1
ATOM 1968 C CA . ALA A 1 266 ? -16.023 -0.053 10.361 1.00 87.12 266 ALA A CA 1
ATOM 1969 C C . ALA A 1 266 ? -16.699 1.312 10.576 1.00 87.12 266 ALA A C 1
ATOM 1971 O O . ALA A 1 266 ? -16.130 2.213 11.190 1.00 87.12 266 ALA A O 1
ATOM 1972 N N . ASN A 1 267 ? -17.911 1.471 10.048 1.00 93.88 267 ASN A N 1
ATOM 1973 C CA . ASN A 1 267 ? -18.640 2.737 10.052 1.00 93.88 267 ASN A CA 1
ATOM 1974 C C . ASN A 1 267 ? -20.155 2.507 9.902 1.00 93.88 267 ASN A C 1
ATOM 1976 O O . ASN A 1 267 ? -20.611 1.389 9.657 1.00 93.88 267 ASN A O 1
ATOM 1980 N N . VAL A 1 268 ? -20.932 3.590 9.999 1.00 89.75 268 VAL A N 1
ATOM 1981 C CA . VAL A 1 268 ? -22.407 3.571 10.011 1.00 89.75 268 VAL A CA 1
ATOM 1982 C C . VAL A 1 268 ? -23.059 3.069 8.716 1.00 89.75 268 VAL A C 1
ATOM 1984 O O . VAL A 1 268 ? -24.206 2.631 8.745 1.00 89.75 268 VAL A O 1
ATOM 1987 N N . THR A 1 269 ? -22.359 3.092 7.578 1.00 92.94 269 THR A N 1
ATOM 1988 C CA . THR A 1 269 ? -22.909 2.590 6.303 1.00 92.94 269 THR A CA 1
ATOM 1989 C C . THR A 1 269 ? -22.887 1.059 6.230 1.00 92.94 269 THR A C 1
ATOM 1991 O O . THR A 1 269 ? -23.646 0.456 5.463 1.00 92.94 269 THR A O 1
ATOM 1994 N N . GLY A 1 270 ? -22.027 0.414 7.030 1.00 90.88 270 GLY A N 1
ATOM 1995 C CA . GLY A 1 270 ? -21.730 -1.017 6.946 1.00 90.88 270 GLY A CA 1
ATOM 1996 C C . GLY A 1 270 ? -20.948 -1.424 5.689 1.00 90.88 270 GLY A C 1
ATOM 1997 O O . GLY A 1 270 ? -20.818 -2.615 5.425 1.00 90.88 270 GLY A O 1
ATOM 1998 N N . GLN A 1 271 ? -20.452 -0.466 4.899 1.00 93.19 271 GLN A N 1
ATOM 1999 C CA . GLN A 1 271 ? -19.594 -0.700 3.735 1.00 93.19 271 GLN A CA 1
ATOM 2000 C C . GLN A 1 271 ? -18.221 -0.055 3.937 1.00 93.19 271 GLN A C 1
ATOM 2002 O O . GLN A 1 271 ? -18.076 0.858 4.743 1.00 93.19 271 GLN A O 1
ATOM 2007 N N . THR A 1 272 ? -17.212 -0.520 3.200 1.00 96.94 272 THR A N 1
ATOM 2008 C CA . THR A 1 272 ? -15.895 0.134 3.116 1.00 96.94 272 THR A CA 1
ATOM 2009 C C . THR A 1 272 ? -15.487 0.268 1.655 1.00 96.94 272 THR A C 1
ATOM 2011 O O . THR A 1 272 ? -16.057 -0.417 0.805 1.00 96.94 272 THR A O 1
ATOM 2014 N N . PHE A 1 273 ? -14.517 1.133 1.358 1.00 98.06 273 PHE A N 1
ATOM 2015 C CA . PHE A 1 273 ? -13.954 1.234 0.007 1.00 98.06 273 PHE A CA 1
ATOM 2016 C C . PHE A 1 273 ? -13.354 -0.094 -0.460 1.00 98.06 273 PHE A C 1
ATOM 2018 O O . PHE A 1 273 ? -12.811 -0.849 0.345 1.00 98.06 273 PHE A O 1
ATOM 2025 N N . ASP A 1 274 ? -13.440 -0.385 -1.754 1.00 97.38 274 ASP A N 1
ATOM 2026 C CA . ASP A 1 274 ? -12.989 -1.664 -2.305 1.00 97.38 274 ASP A CA 1
ATOM 2027 C C . ASP A 1 274 ? -11.464 -1.670 -2.503 1.00 97.38 274 ASP A C 1
ATOM 2029 O O . ASP A 1 274 ? -10.798 -2.669 -2.226 1.00 97.38 274 ASP A O 1
ATOM 2033 N N . VAL A 1 275 ? -10.907 -0.533 -2.936 1.00 98.25 275 VAL A N 1
ATOM 2034 C CA . VAL A 1 275 ? -9.478 -0.352 -3.235 1.00 98.25 275 VAL A CA 1
ATOM 2035 C C . VAL A 1 275 ? -8.964 0.999 -2.736 1.00 98.25 275 VAL A C 1
ATOM 2037 O O . VAL A 1 275 ? -9.732 1.919 -2.446 1.00 98.25 275 VAL A O 1
ATOM 2040 N N . LEU A 1 276 ? -7.645 1.110 -2.640 1.00 98.56 276 LEU A N 1
ATOM 2041 C CA . LEU A 1 276 ? -6.920 2.367 -2.507 1.00 98.56 276 LEU A CA 1
ATOM 2042 C C . LEU A 1 276 ? -6.540 2.867 -3.904 1.00 98.56 276 LEU A C 1
ATOM 2044 O O . LEU A 1 276 ? -6.303 2.059 -4.803 1.00 98.56 276 LEU A O 1
ATOM 2048 N N . VAL A 1 277 ? -6.454 4.179 -4.082 1.00 98.50 277 VAL A N 1
ATOM 2049 C CA . VAL A 1 277 ? -5.976 4.807 -5.319 1.00 98.50 277 VAL A CA 1
ATOM 2050 C C . VAL A 1 277 ? -4.799 5.701 -4.987 1.00 98.50 277 VAL A C 1
ATOM 2052 O O . VAL A 1 277 ? -4.869 6.444 -4.014 1.00 98.50 277 VAL A O 1
ATOM 2055 N N . GLY A 1 278 ? -3.722 5.618 -5.757 1.00 96.62 278 GLY A N 1
ATOM 2056 C CA . GLY A 1 278 ? -2.561 6.485 -5.579 1.00 96.62 278 GLY A CA 1
ATOM 2057 C C . GLY A 1 278 ? -1.951 6.866 -6.914 1.00 96.62 278 GLY A C 1
ATOM 2058 O O . GLY A 1 278 ? -1.902 6.039 -7.823 1.00 96.62 278 GLY A O 1
ATOM 2059 N N . ASP A 1 279 ? -1.468 8.097 -7.006 1.00 93.19 279 ASP A N 1
ATOM 2060 C CA . ASP A 1 279 ? -0.869 8.699 -8.189 1.00 93.19 279 ASP A CA 1
ATOM 2061 C C . ASP A 1 279 ? 0.657 8.724 -8.067 1.00 93.19 279 ASP A C 1
ATOM 2063 O O . ASP A 1 279 ? 1.212 9.431 -7.226 1.00 93.19 279 ASP A O 1
ATOM 2067 N N . PRO A 1 280 ? 1.389 7.925 -8.865 1.00 93.44 280 PRO A N 1
ATOM 2068 C CA . PRO A 1 280 ? 2.843 8.003 -8.866 1.00 93.44 280 PRO A CA 1
ATOM 2069 C C . PRO A 1 280 ? 3.364 9.364 -9.330 1.00 93.44 280 PRO A C 1
ATOM 2071 O O . PRO A 1 280 ? 4.406 9.799 -8.836 1.00 93.44 280 PRO A O 1
ATOM 2074 N N . LEU A 1 281 ? 2.695 9.972 -10.322 1.00 93.00 281 LEU A N 1
ATOM 2075 C CA . LEU A 1 281 ? 2.880 11.356 -10.768 1.00 93.00 281 LEU A CA 1
ATOM 2076 C C . LEU A 1 281 ? 1.802 11.726 -11.796 1.00 93.00 281 LEU A C 1
ATOM 2078 O O . LEU A 1 281 ? 1.543 10.981 -12.734 1.00 93.00 281 LEU A O 1
ATOM 2082 N N . ASP A 1 282 ? 1.217 12.907 -11.674 1.00 89.44 282 ASP A N 1
ATOM 2083 C CA . ASP A 1 282 ? 0.134 13.392 -12.540 1.00 89.44 282 ASP A CA 1
ATOM 2084 C C . ASP A 1 282 ? 0.595 13.903 -13.924 1.00 89.44 282 ASP A C 1
ATOM 2086 O O . ASP A 1 282 ? -0.225 14.121 -14.820 1.00 89.44 282 ASP A O 1
ATOM 2090 N N . ARG A 1 283 ? 1.901 14.103 -14.122 1.00 93.94 283 ARG A N 1
ATOM 2091 C CA . ARG A 1 283 ? 2.535 14.578 -15.366 1.00 93.94 283 ARG A CA 1
ATOM 2092 C C . ARG A 1 283 ? 3.886 13.906 -15.564 1.00 93.94 283 ARG A C 1
ATOM 2094 O O . ARG A 1 283 ? 4.445 13.370 -14.618 1.00 93.94 283 ARG A O 1
ATOM 2101 N N . ASP A 1 284 ? 4.431 13.964 -16.771 1.00 95.81 284 ASP A N 1
ATOM 2102 C CA . ASP A 1 284 ? 5.778 13.454 -17.041 1.00 95.81 284 ASP A CA 1
ATOM 2103 C C . ASP A 1 284 ? 6.808 14.161 -16.130 1.00 95.81 284 ASP A C 1
ATOM 2105 O O . ASP A 1 284 ? 6.756 15.382 -15.952 1.00 95.81 284 ASP A O 1
ATOM 2109 N N . ALA A 1 285 ? 7.759 13.424 -15.551 1.00 95.94 285 ALA A N 1
ATOM 2110 C CA . ALA A 1 285 ? 8.723 13.957 -14.581 1.00 95.94 285 ALA A CA 1
ATOM 2111 C C . ALA A 1 285 ? 9.448 15.231 -15.050 1.00 95.94 285 ALA A C 1
ATOM 2113 O O . ALA A 1 285 ? 9.554 16.206 -14.298 1.00 95.94 285 ALA A O 1
ATOM 2114 N N . ASP A 1 286 ? 9.900 15.265 -16.303 1.00 96.19 286 ASP A N 1
ATOM 2115 C CA . ASP A 1 286 ? 10.636 16.408 -16.840 1.00 96.19 286 ASP A CA 1
ATOM 2116 C C . ASP A 1 286 ? 9.756 17.619 -17.165 1.00 96.19 286 ASP A C 1
ATOM 2118 O O . ASP A 1 286 ? 10.303 18.707 -17.351 1.00 96.19 286 ASP A O 1
ATOM 2122 N N . PHE A 1 287 ? 8.423 17.497 -17.178 1.00 96.19 287 PHE A N 1
ATOM 2123 C CA . PHE A 1 287 ? 7.557 18.678 -17.224 1.00 96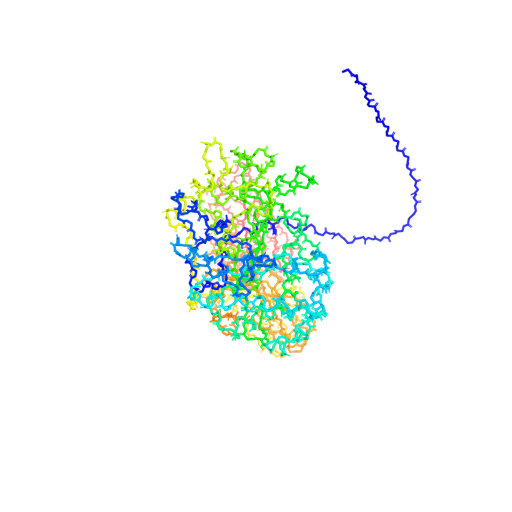.19 287 PHE A CA 1
ATOM 2124 C C . PHE A 1 287 ? 7.888 19.593 -16.045 1.00 96.19 287 PHE A C 1
ATOM 2126 O O . PHE A 1 287 ? 8.222 20.760 -16.232 1.00 96.19 287 PHE A O 1
ATOM 2133 N N . TYR A 1 288 ? 7.915 19.036 -14.834 1.00 95.81 288 TYR A N 1
ATOM 2134 C CA . TYR A 1 288 ? 8.244 19.775 -13.619 1.00 95.81 288 TYR A CA 1
ATOM 2135 C C . TYR A 1 288 ? 9.650 20.369 -13.659 1.00 95.81 288 TYR A C 1
ATOM 2137 O O . TYR A 1 288 ? 9.841 21.535 -13.302 1.00 95.81 288 TYR A O 1
ATOM 2145 N N . ARG A 1 289 ? 10.633 19.607 -14.140 1.00 95.69 289 ARG A N 1
ATOM 2146 C CA . ARG A 1 289 ? 12.018 20.077 -14.226 1.00 95.69 289 ARG A CA 1
ATOM 2147 C C . ARG A 1 289 ? 12.159 21.229 -15.220 1.00 95.69 289 ARG A C 1
ATOM 2149 O O . ARG A 1 289 ? 12.812 22.222 -14.915 1.00 95.69 289 ARG A O 1
ATOM 2156 N N . VAL A 1 290 ? 11.535 21.115 -16.392 1.00 95.50 290 VAL A N 1
ATOM 2157 C CA . VAL A 1 290 ? 11.663 22.087 -17.488 1.00 95.50 290 VAL A CA 1
ATOM 2158 C C . VAL A 1 290 ? 10.811 23.333 -17.258 1.00 95.50 290 VAL A C 1
ATOM 2160 O O . VAL A 1 290 ? 11.275 24.436 -17.533 1.00 95.50 290 VAL A O 1
ATOM 2163 N N . THR A 1 291 ? 9.580 23.191 -16.761 1.00 94.94 291 THR A N 1
ATOM 2164 C CA . THR A 1 291 ? 8.645 24.322 -16.646 1.00 94.94 291 THR A CA 1
ATOM 2165 C C . THR A 1 291 ? 8.590 24.929 -15.248 1.00 94.94 291 THR A C 1
ATOM 2167 O O . THR A 1 291 ? 8.135 26.059 -15.106 1.00 94.94 291 THR A O 1
ATOM 2170 N N . GLN A 1 292 ? 9.013 24.195 -14.214 1.00 95.19 292 GLN A N 1
ATOM 2171 C CA . GLN A 1 292 ? 8.922 24.635 -12.814 1.00 95.19 292 GLN A CA 1
ATOM 2172 C C . GLN A 1 292 ? 10.258 24.549 -12.059 1.00 95.19 292 GLN A C 1
ATOM 2174 O O . GLN A 1 292 ? 10.318 24.938 -10.896 1.00 95.19 292 GLN A O 1
ATOM 2179 N N . GLY A 1 293 ? 11.329 24.030 -12.674 1.00 94.75 293 GLY A N 1
ATOM 2180 C CA . GLY A 1 293 ? 12.612 23.816 -11.997 1.00 94.75 293 GLY A CA 1
ATOM 2181 C C . GLY A 1 293 ? 12.555 22.782 -10.863 1.00 94.75 293 GLY A C 1
ATOM 2182 O O . GLY A 1 293 ? 13.445 22.762 -10.017 1.00 94.75 293 GLY A O 1
ATOM 2183 N N . SER A 1 294 ? 11.515 21.941 -10.819 1.00 93.56 294 SER A N 1
ATOM 2184 C CA . SER A 1 294 ? 11.303 20.950 -9.758 1.00 93.56 294 SER A CA 1
ATOM 2185 C C . SER A 1 294 ? 11.674 19.553 -10.245 1.00 93.56 294 SER A C 1
ATOM 2187 O O . SER A 1 294 ? 11.065 19.037 -11.174 1.00 93.56 294 SER A O 1
ATOM 2189 N N . GLU A 1 295 ? 12.621 18.903 -9.573 1.00 93.31 295 GLU A N 1
ATOM 2190 C CA . GLU A 1 295 ? 13.029 17.537 -9.911 1.00 93.31 295 GLU A CA 1
ATOM 2191 C C . GLU A 1 295 ? 11.987 16.509 -9.439 1.00 93.31 295 GLU A C 1
ATOM 2193 O O . GLU A 1 295 ? 11.605 16.497 -8.265 1.00 93.31 295 GLU A O 1
ATOM 2198 N N . ARG A 1 296 ? 11.530 15.648 -10.353 1.00 94.38 296 ARG A N 1
ATOM 2199 C CA . ARG A 1 296 ? 10.514 14.605 -10.105 1.00 94.38 296 ARG A CA 1
ATOM 2200 C C . ARG A 1 296 ? 10.921 13.236 -10.665 1.00 94.38 296 ARG A C 1
ATOM 2202 O O . ARG A 1 296 ? 10.147 12.284 -10.555 1.00 94.38 296 ARG A O 1
ATOM 2209 N N . TRP A 1 297 ? 12.128 13.123 -11.221 1.00 95.81 297 TRP A N 1
ATOM 2210 C CA . TRP A 1 297 ? 12.692 11.864 -11.689 1.00 95.81 297 TRP A CA 1
ATOM 2211 C C . TRP A 1 297 ? 12.982 10.925 -10.521 1.00 95.81 297 TRP A C 1
ATOM 2213 O O . TRP A 1 297 ? 13.543 11.345 -9.507 1.00 95.81 297 TRP A O 1
ATOM 2223 N N . TRP A 1 298 ? 12.596 9.658 -10.648 1.00 96.31 298 TRP A N 1
ATOM 2224 C CA . TRP A 1 298 ? 12.833 8.648 -9.617 1.00 96.31 298 TRP A CA 1
ATOM 2225 C C . TRP A 1 298 ? 14.033 7.779 -9.973 1.00 96.31 298 TRP A C 1
ATOM 2227 O O . TRP A 1 298 ? 14.194 7.382 -11.126 1.00 96.31 298 TRP A O 1
ATOM 2237 N N . ASP A 1 299 ? 14.857 7.449 -8.981 1.00 94.75 299 ASP A N 1
ATOM 2238 C CA . ASP A 1 299 ? 15.882 6.420 -9.132 1.00 94.75 299 ASP A CA 1
ATOM 2239 C C . ASP A 1 299 ? 15.210 5.059 -9.383 1.00 94.75 299 ASP A C 1
ATOM 2241 O O . ASP A 1 299 ? 14.367 4.605 -8.600 1.00 94.75 299 ASP A O 1
ATOM 2245 N N . ALA A 1 300 ? 15.568 4.457 -10.518 1.00 93.38 300 ALA A N 1
ATOM 2246 C CA . ALA A 1 300 ? 15.055 3.191 -11.026 1.00 93.38 300 ALA A CA 1
ATOM 2247 C C . ALA A 1 300 ? 15.928 1.987 -10.636 1.00 93.38 300 ALA A C 1
ATOM 2249 O O . ALA A 1 300 ? 15.572 0.860 -10.971 1.00 93.38 300 ALA A O 1
ATOM 2250 N N . SER A 1 301 ? 17.061 2.201 -9.956 1.00 86.88 301 SER A N 1
ATOM 2251 C CA . SER A 1 301 ? 17.903 1.111 -9.471 1.00 86.88 301 SER A CA 1
ATOM 2252 C C . SER A 1 301 ? 17.165 0.279 -8.424 1.00 86.88 301 SER A C 1
ATOM 2254 O O . SER A 1 301 ? 16.596 0.818 -7.473 1.00 86.88 301 SER A O 1
ATOM 2256 N N . ASP A 1 302 ? 17.250 -1.047 -8.520 1.00 82.25 302 ASP A N 1
ATOM 2257 C CA . ASP A 1 302 ? 16.731 -1.931 -7.474 1.00 82.25 302 ASP A CA 1
ATOM 2258 C C . ASP A 1 302 ? 17.457 -1.755 -6.133 1.00 82.25 302 ASP A C 1
ATOM 2260 O O . ASP A 1 302 ? 16.872 -2.028 -5.086 1.00 82.25 302 ASP A O 1
ATOM 2264 N N . SER A 1 303 ? 18.685 -1.225 -6.148 1.00 80.31 303 SER A N 1
ATOM 2265 C CA . SER A 1 303 ? 19.449 -0.868 -4.946 1.00 80.31 303 SER A CA 1
ATOM 2266 C C . SER A 1 303 ? 19.182 0.550 -4.425 1.00 80.31 303 SER A C 1
ATOM 2268 O O . SER A 1 303 ? 19.808 0.959 -3.447 1.00 80.31 303 SER A O 1
ATOM 2270 N N . ALA A 1 304 ? 18.283 1.318 -5.054 1.00 82.44 304 ALA A N 1
ATOM 2271 C CA . ALA A 1 304 ? 17.979 2.677 -4.622 1.00 82.44 304 ALA A CA 1
ATOM 2272 C C . ALA A 1 304 ? 17.452 2.689 -3.179 1.00 82.44 304 ALA A C 1
ATOM 2274 O O . ALA A 1 304 ? 16.580 1.900 -2.807 1.00 82.44 304 ALA A O 1
ATOM 2275 N N . SER A 1 305 ? 17.953 3.606 -2.353 1.00 86.12 305 SER A N 1
ATOM 2276 C CA . SER A 1 305 ? 17.518 3.696 -0.958 1.00 86.12 305 SER A CA 1
ATOM 2277 C C . SER A 1 305 ? 16.029 4.053 -0.864 1.00 86.12 305 SER A C 1
ATOM 2279 O O . SER A 1 305 ? 15.523 4.877 -1.635 1.00 86.12 305 SER A O 1
ATOM 2281 N N . ILE A 1 306 ? 15.329 3.489 0.125 1.00 84.88 306 ILE A N 1
ATOM 2282 C CA . ILE A 1 306 ? 13.967 3.915 0.486 1.00 84.88 306 ILE A CA 1
ATOM 2283 C C . ILE A 1 306 ? 13.937 5.332 1.083 1.00 84.88 306 ILE A C 1
ATOM 2285 O O . ILE A 1 306 ? 12.874 5.942 1.140 1.00 84.88 306 ILE A O 1
ATOM 2289 N N . ASN A 1 307 ? 15.092 5.884 1.465 1.00 87.50 307 ASN A N 1
ATOM 2290 C CA . ASN A 1 307 ? 15.267 7.268 1.921 1.00 87.50 307 ASN A CA 1
ATOM 2291 C C . ASN A 1 307 ? 15.732 8.197 0.790 1.00 87.50 307 ASN A C 1
ATOM 2293 O O . ASN A 1 307 ? 16.418 9.195 1.008 1.00 87.50 307 ASN A O 1
ATOM 2297 N N . SER A 1 308 ? 15.390 7.842 -0.445 1.00 89.81 308 SER A N 1
ATOM 2298 C CA . SER A 1 308 ? 15.678 8.634 -1.632 1.00 89.81 308 SER A CA 1
ATOM 2299 C C . SER A 1 308 ? 14.433 8.763 -2.501 1.00 89.81 308 SER A C 1
ATOM 2301 O O . SER A 1 308 ? 13.432 8.069 -2.309 1.00 89.81 308 SER A O 1
ATOM 2303 N N . ARG A 1 309 ? 14.493 9.667 -3.477 1.00 93.81 309 ARG A N 1
ATOM 2304 C CA . ARG A 1 309 ? 13.460 9.795 -4.500 1.00 93.81 309 ARG A CA 1
ATOM 2305 C C . ARG A 1 309 ? 13.547 8.596 -5.455 1.00 93.81 309 ARG A C 1
ATOM 2307 O O . ARG A 1 309 ? 14.239 8.667 -6.466 1.00 93.81 309 ARG A O 1
ATOM 2314 N N . SER A 1 310 ? 12.883 7.493 -5.120 1.00 95.38 310 SER A N 1
ATOM 2315 C CA . SER A 1 310 ? 13.017 6.215 -5.828 1.00 95.38 310 SER A CA 1
ATOM 2316 C C . SER A 1 310 ? 11.698 5.452 -5.941 1.00 95.38 310 SER A C 1
ATOM 2318 O O . SER A 1 310 ? 10.775 5.634 -5.139 1.00 95.38 310 SER A O 1
ATOM 2320 N N . PHE A 1 311 ? 11.634 4.523 -6.899 1.00 95.38 311 PHE A N 1
ATOM 2321 C CA . PHE A 1 311 ? 10.527 3.563 -6.978 1.00 95.38 311 PHE A CA 1
ATOM 2322 C C . PHE A 1 311 ? 10.451 2.673 -5.729 1.00 95.38 311 PHE A C 1
ATOM 2324 O O . PHE A 1 311 ? 9.354 2.309 -5.312 1.00 95.38 311 PHE A O 1
ATOM 2331 N N . ASN A 1 312 ? 11.593 2.370 -5.096 1.00 91.81 312 ASN A N 1
ATOM 2332 C CA . ASN A 1 312 ? 11.662 1.593 -3.853 1.00 91.81 312 ASN A CA 1
ATOM 2333 C C . ASN A 1 312 ? 10.916 2.283 -2.712 1.00 91.81 312 ASN A C 1
ATOM 2335 O O . ASN A 1 312 ? 10.133 1.644 -2.011 1.00 91.81 312 ASN A O 1
ATOM 2339 N N . ARG A 1 313 ? 11.109 3.598 -2.562 1.00 94.12 313 ARG A N 1
ATOM 2340 C CA . ARG A 1 313 ? 10.403 4.394 -1.557 1.00 94.12 313 ARG A CA 1
ATOM 2341 C C . ARG A 1 313 ? 8.893 4.377 -1.777 1.00 94.12 313 ARG A C 1
ATOM 2343 O O . ARG A 1 313 ? 8.135 4.168 -0.832 1.00 94.12 313 ARG A O 1
ATOM 2350 N N . TYR A 1 314 ? 8.452 4.577 -3.018 1.00 96.88 314 TYR A N 1
ATOM 2351 C CA . TYR A 1 314 ? 7.024 4.570 -3.327 1.00 96.88 314 TYR A CA 1
ATOM 2352 C C . TYR A 1 314 ? 6.409 3.175 -3.137 1.00 96.88 314 TYR A C 1
ATOM 2354 O O . TYR A 1 314 ? 5.349 3.055 -2.533 1.00 96.88 314 TYR A O 1
ATOM 2362 N N . ALA A 1 315 ? 7.093 2.107 -3.557 1.00 94.62 315 ALA A N 1
ATOM 2363 C CA . ALA A 1 315 ? 6.643 0.735 -3.320 1.00 94.62 315 ALA A CA 1
ATOM 2364 C C . ALA A 1 315 ? 6.504 0.419 -1.818 1.00 94.62 315 ALA A C 1
ATOM 2366 O O . ALA A 1 315 ? 5.531 -0.218 -1.415 1.00 94.62 315 ALA A O 1
ATOM 2367 N N . GLU A 1 316 ? 7.416 0.916 -0.979 1.00 92.81 316 GLU A N 1
ATOM 2368 C CA . GLU A 1 316 ? 7.329 0.740 0.474 1.00 92.81 316 GLU A CA 1
ATOM 2369 C C . GLU A 1 316 ? 6.157 1.518 1.092 1.00 92.81 316 GLU A C 1
ATOM 2371 O O . GLU A 1 316 ? 5.431 0.981 1.932 1.00 92.81 316 GLU A O 1
ATOM 2376 N N . TRP A 1 317 ? 5.893 2.744 0.624 1.00 95.62 317 TRP A N 1
ATOM 2377 C CA . TRP A 1 317 ? 4.686 3.493 0.993 1.00 95.62 317 TRP A CA 1
ATOM 2378 C C . TRP A 1 317 ? 3.413 2.693 0.684 1.00 95.62 317 TRP A C 1
ATOM 2380 O O . TRP A 1 317 ? 2.544 2.542 1.549 1.00 95.62 317 TRP A O 1
ATOM 2390 N N . LEU A 1 318 ? 3.325 2.124 -0.523 1.00 97.31 318 LEU A N 1
ATOM 2391 C CA . LEU A 1 318 ? 2.192 1.294 -0.932 1.00 97.31 318 LEU A CA 1
ATOM 2392 C C . LEU A 1 318 ? 2.064 0.042 -0.055 1.00 97.31 318 LEU A C 1
ATOM 2394 O O . LEU A 1 318 ? 0.959 -0.262 0.403 1.00 97.31 318 LEU A O 1
ATOM 2398 N N . ARG A 1 319 ? 3.172 -0.654 0.236 1.00 94.69 319 ARG A N 1
ATOM 2399 C CA . ARG A 1 319 ? 3.176 -1.866 1.069 1.00 94.69 319 ARG A CA 1
ATOM 2400 C C . ARG A 1 319 ? 2.688 -1.578 2.488 1.00 94.69 319 ARG A C 1
ATOM 2402 O O . ARG A 1 319 ? 1.834 -2.305 2.997 1.00 94.69 319 ARG A O 1
ATOM 2409 N N . LEU A 1 320 ? 3.197 -0.524 3.129 1.00 91.69 320 LEU A N 1
ATOM 2410 C CA . LEU A 1 320 ? 2.806 -0.146 4.492 1.00 91.69 320 LEU A CA 1
ATOM 2411 C C . LEU A 1 320 ? 1.307 0.155 4.585 1.00 91.69 320 LEU A C 1
ATOM 2413 O O . LEU A 1 320 ? 0.620 -0.346 5.476 1.00 91.69 320 LEU A O 1
ATOM 2417 N N . TRP A 1 321 ? 0.771 0.895 3.619 1.00 95.56 321 TRP A N 1
ATOM 2418 C CA . TRP A 1 321 ? -0.664 1.142 3.505 1.00 95.56 321 TRP A CA 1
ATOM 2419 C C . TRP A 1 321 ? -1.480 -0.107 3.205 1.00 95.56 321 TRP A C 1
ATOM 2421 O O . TRP A 1 321 ? -2.547 -0.287 3.786 1.00 95.56 321 TRP A O 1
ATOM 2431 N N . ASN A 1 322 ? -0.999 -0.979 2.319 1.00 94.06 322 ASN A N 1
ATOM 2432 C CA . ASN A 1 322 ? -1.669 -2.233 2.010 1.00 94.06 322 ASN A CA 1
ATOM 2433 C C . ASN A 1 322 ? -1.808 -3.095 3.273 1.00 94.06 322 ASN A C 1
ATOM 2435 O O . ASN A 1 322 ? -2.894 -3.600 3.561 1.00 94.06 322 ASN A O 1
ATOM 2439 N N . VAL A 1 323 ? -0.740 -3.191 4.071 1.00 86.38 323 VAL A N 1
ATOM 2440 C CA . VAL A 1 323 ? -0.756 -3.871 5.371 1.00 86.38 323 VAL A CA 1
ATOM 2441 C C . VAL A 1 323 ? -1.683 -3.160 6.357 1.00 86.38 323 VAL A C 1
ATOM 2443 O O . VAL A 1 323 ? -2.456 -3.822 7.045 1.00 86.38 323 VAL A O 1
ATOM 2446 N N . LYS A 1 324 ? -1.663 -1.829 6.427 1.00 89.00 324 LYS A N 1
ATOM 2447 C CA . LYS A 1 324 ? -2.466 -1.090 7.408 1.00 89.00 324 LYS A CA 1
ATOM 2448 C C . LYS A 1 324 ? -3.964 -1.101 7.093 1.00 89.00 324 LYS A C 1
ATOM 2450 O O . LYS A 1 324 ? -4.775 -1.343 7.980 1.00 89.00 324 LYS A O 1
ATOM 2455 N N . ALA A 1 325 ? -4.332 -0.869 5.836 1.00 92.38 325 ALA A N 1
ATOM 2456 C CA . ALA A 1 325 ? -5.720 -0.781 5.389 1.00 92.38 325 ALA A CA 1
ATOM 2457 C C . ALA A 1 325 ? -6.316 -2.130 4.969 1.00 92.38 325 ALA A C 1
ATOM 2459 O O . ALA A 1 325 ? -7.534 -2.224 4.826 1.00 92.38 325 ALA A O 1
ATOM 2460 N N . GLN A 1 326 ? -5.484 -3.157 4.746 1.00 91.19 326 GLN A N 1
ATOM 2461 C CA . GLN A 1 326 ? -5.896 -4.453 4.189 1.00 91.19 326 GLN A CA 1
ATOM 2462 C C . GLN A 1 326 ? -6.642 -4.291 2.851 1.00 91.19 326 GLN A C 1
ATOM 2464 O O . GLN A 1 326 ? -7.630 -4.978 2.584 1.00 91.19 326 GLN A O 1
ATOM 2469 N N . LYS A 1 327 ? -6.190 -3.349 2.015 1.00 94.50 327 LYS A N 1
ATOM 2470 C CA . LYS A 1 327 ? -6.791 -3.012 0.717 1.00 94.50 327 LYS A CA 1
ATOM 2471 C C . LYS A 1 327 ? -5.723 -2.926 -0.364 1.00 94.50 327 LYS A C 1
ATOM 2473 O O . LYS A 1 327 ? -4.594 -2.513 -0.106 1.00 94.50 327 LYS A O 1
ATOM 2478 N N . ARG A 1 328 ? -6.099 -3.338 -1.572 1.00 96.38 328 ARG A N 1
ATOM 2479 C CA . ARG A 1 328 ? -5.245 -3.337 -2.764 1.00 96.38 328 ARG A CA 1
ATOM 2480 C C . ARG A 1 328 ? -5.253 -1.973 -3.449 1.00 96.38 328 ARG A C 1
ATOM 2482 O O . ARG A 1 328 ? -6.191 -1.203 -3.265 1.00 96.38 328 ARG A O 1
ATOM 2489 N N . TRP A 1 329 ? -4.229 -1.706 -4.247 1.00 98.25 329 TRP A N 1
ATOM 2490 C CA . TRP A 1 329 ? -3.992 -0.427 -4.907 1.00 98.25 329 TRP A CA 1
ATOM 2491 C C . TRP A 1 329 ? -4.354 -0.453 -6.390 1.00 98.25 329 TRP A C 1
ATOM 2493 O O . TRP A 1 329 ? -3.937 -1.343 -7.130 1.00 98.25 329 TRP A O 1
ATOM 2503 N N . VAL A 1 330 ? -5.059 0.576 -6.841 1.00 98.62 330 VAL A N 1
ATOM 2504 C CA . VAL A 1 330 ? -5.107 0.991 -8.244 1.00 98.62 330 VAL A CA 1
ATOM 2505 C C . VAL A 1 330 ? -4.190 2.197 -8.378 1.00 98.62 330 VAL A C 1
ATOM 2507 O O . VAL A 1 330 ? -4.431 3.221 -7.745 1.00 98.62 330 VAL A O 1
ATOM 2510 N N . LEU A 1 331 ? -3.128 2.083 -9.172 1.00 98.44 331 LEU A N 1
ATOM 2511 C CA . LEU A 1 331 ? -2.261 3.219 -9.442 1.00 98.44 331 LEU A CA 1
ATOM 2512 C C . LEU A 1 331 ? -2.781 4.008 -10.632 1.00 98.44 331 LEU A C 1
ATOM 2514 O O . LEU A 1 331 ? -2.954 3.488 -11.736 1.00 98.44 331 LEU A O 1
ATOM 2518 N N . TRP A 1 332 ? -3.036 5.273 -10.356 1.00 96.00 332 TRP A N 1
ATOM 2519 C CA . TRP A 1 332 ? -3.567 6.277 -11.249 1.00 96.00 332 TRP A CA 1
ATOM 2520 C C . TRP A 1 332 ? -3.200 7.627 -10.635 1.00 96.00 332 TRP A C 1
ATOM 2522 O O . TRP A 1 332 ? -3.404 7.790 -9.447 1.00 96.00 332 TRP A O 1
ATOM 2532 N N . GLN A 1 333 ? -2.712 8.626 -11.351 1.00 91.69 333 GLN A N 1
ATOM 2533 C CA . GLN A 1 333 ? -2.354 8.611 -12.756 1.00 91.69 333 GLN A CA 1
ATOM 2534 C C . GLN A 1 333 ? -0.874 8.258 -12.923 1.00 91.69 333 GLN A C 1
ATOM 2536 O O . GLN A 1 333 ? -0.035 8.690 -12.137 1.00 91.69 333 GLN A O 1
ATOM 2541 N N . ILE A 1 334 ? -0.552 7.470 -13.949 1.00 96.44 334 ILE A N 1
ATOM 2542 C CA . ILE A 1 334 ? 0.832 7.189 -14.338 1.00 96.44 334 ILE A CA 1
ATOM 2543 C C . ILE A 1 334 ? 1.119 7.909 -15.668 1.00 96.44 334 ILE A C 1
ATOM 2545 O O . ILE A 1 334 ? 0.351 7.722 -16.611 1.00 96.44 334 ILE A O 1
ATOM 2549 N N . PRO A 1 335 ? 2.176 8.726 -15.795 1.00 94.81 335 PRO A N 1
ATOM 2550 C CA . PRO A 1 335 ? 2.524 9.391 -17.048 1.00 94.81 335 PRO A CA 1
ATOM 2551 C C . PRO A 1 335 ? 2.916 8.393 -18.142 1.00 94.81 335 PRO A C 1
ATOM 2553 O O . PRO A 1 335 ? 3.382 7.289 -17.859 1.00 94.81 335 PRO A O 1
ATOM 2556 N N . LEU A 1 336 ? 2.724 8.791 -19.401 1.00 90.38 336 LEU A N 1
ATOM 2557 C CA . LEU A 1 336 ? 2.999 7.966 -20.585 1.00 90.38 336 LEU A CA 1
ATOM 2558 C C . LEU A 1 336 ? 4.376 8.221 -21.215 1.00 90.38 336 LEU A C 1
ATOM 2560 O O . LEU A 1 336 ? 4.725 7.541 -22.178 1.00 90.38 336 LEU A O 1
ATOM 2564 N N . GLY A 1 337 ? 5.146 9.191 -20.716 1.00 85.44 337 GLY A N 1
ATOM 2565 C CA . GLY A 1 337 ? 6.461 9.531 -21.254 1.00 85.44 337 GLY A CA 1
ATOM 2566 C C . GLY A 1 337 ? 7.518 8.456 -21.024 1.00 85.44 337 GLY A C 1
ATOM 2567 O O . GLY A 1 337 ? 7.388 7.585 -20.171 1.00 85.44 337 GLY A O 1
ATOM 2568 N N . ASN A 1 338 ? 8.600 8.528 -21.791 1.00 93.31 338 ASN A N 1
ATOM 2569 C CA . ASN A 1 338 ? 9.778 7.688 -21.591 1.00 93.31 338 ASN A CA 1
ATOM 2570 C C . ASN A 1 338 ? 11.051 8.558 -21.627 1.00 93.31 338 ASN A C 1
ATOM 2572 O O . ASN A 1 338 ? 10.994 9.755 -21.930 1.00 93.31 338 ASN A O 1
ATOM 2576 N N . SER A 1 339 ? 12.218 7.987 -21.329 1.00 94.94 339 SER A N 1
ATOM 2577 C CA . SER A 1 339 ? 13.479 8.739 -21.247 1.00 94.94 339 SER A CA 1
ATOM 2578 C C . SER A 1 339 ? 13.948 9.327 -22.587 1.00 94.94 339 SER A C 1
ATOM 2580 O O . SER A 1 339 ? 14.800 10.226 -22.615 1.00 94.94 339 SER A O 1
ATOM 2582 N N . SER A 1 340 ? 13.378 8.850 -23.696 1.00 94.50 340 SER A N 1
ATOM 2583 C CA . SER A 1 340 ? 13.667 9.285 -25.065 1.00 94.50 340 SER A CA 1
ATOM 2584 C C . SER A 1 340 ? 12.751 10.414 -25.560 1.00 94.50 340 SER A C 1
ATOM 2586 O O . SER A 1 340 ? 13.012 10.955 -26.637 1.00 94.50 340 SER A O 1
ATOM 2588 N N . SER A 1 341 ? 11.731 10.825 -24.793 1.00 94.75 341 SER A N 1
ATOM 2589 C CA . SER A 1 341 ? 10.888 11.980 -25.138 1.00 94.75 341 SER A CA 1
ATOM 2590 C C . SER A 1 341 ? 11.716 13.262 -25.330 1.00 94.75 341 SER A C 1
ATOM 2592 O O . SER A 1 341 ? 12.765 13.474 -24.714 1.00 94.75 341 SER A O 1
ATOM 2594 N N . LYS A 1 342 ? 11.232 14.166 -26.186 1.00 94.88 342 LYS A N 1
ATOM 2595 C CA . LYS A 1 342 ? 11.963 15.368 -26.624 1.00 94.88 342 LYS A CA 1
ATOM 2596 C C . LYS A 1 342 ? 12.001 16.511 -25.606 1.00 94.88 342 LYS A C 1
ATOM 2598 O O . LYS A 1 342 ? 12.700 17.489 -25.861 1.00 94.88 342 LYS A O 1
ATOM 2603 N N . ASN A 1 343 ? 11.284 16.417 -24.482 1.00 95.31 343 ASN A N 1
ATOM 2604 C CA . ASN A 1 343 ? 11.064 17.543 -23.562 1.00 95.31 343 ASN A CA 1
ATOM 2605 C C . ASN A 1 343 ? 10.446 18.755 -24.262 1.00 95.31 343 ASN A C 1
ATOM 2607 O O . ASN A 1 343 ? 10.918 19.884 -24.137 1.00 95.31 343 ASN A O 1
ATOM 2611 N N . ALA A 1 344 ? 9.382 18.498 -25.016 1.00 94.56 344 ALA A N 1
ATOM 2612 C CA . ALA A 1 344 ? 8.649 19.505 -25.766 1.00 94.56 344 ALA A CA 1
ATOM 2613 C C . ALA A 1 344 ? 7.146 19.340 -25.545 1.00 94.56 344 ALA A C 1
ATOM 2615 O O . ALA A 1 344 ? 6.675 18.245 -25.250 1.00 94.56 344 ALA A O 1
ATOM 2616 N N . TYR A 1 345 ? 6.392 20.421 -25.737 1.00 94.56 345 TYR A N 1
ATOM 2617 C CA . TYR A 1 345 ? 4.936 20.363 -25.701 1.00 94.56 345 TYR A CA 1
ATOM 2618 C C . TYR A 1 345 ? 4.418 19.377 -26.757 1.00 94.56 345 TYR A C 1
ATOM 2620 O O . TYR A 1 345 ? 4.778 19.480 -27.930 1.00 94.56 345 TYR A O 1
ATOM 2628 N N . ASN A 1 346 ? 3.579 18.432 -26.338 1.00 93.69 346 ASN A N 1
ATOM 2629 C CA . ASN A 1 346 ? 2.961 17.464 -27.234 1.00 93.69 346 ASN A CA 1
ATOM 2630 C C . ASN A 1 346 ? 1.908 18.105 -28.159 1.00 93.69 346 ASN A C 1
ATOM 2632 O O . ASN A 1 346 ? 0.817 18.450 -27.706 1.00 93.69 346 ASN A O 1
ATOM 2636 N N . ASN A 1 347 ? 2.223 18.192 -29.454 1.00 92.88 347 ASN A N 1
ATOM 2637 C CA . ASN A 1 347 ? 1.332 18.583 -30.551 1.00 92.88 347 ASN A CA 1
ATOM 2638 C C . ASN A 1 347 ? 0.974 17.395 -31.473 1.00 92.88 347 ASN A C 1
ATOM 2640 O O . ASN A 1 347 ? 0.498 17.592 -32.591 1.00 92.88 347 ASN A O 1
ATOM 2644 N N . GLY A 1 348 ? 1.201 16.159 -31.019 1.00 88.69 348 GLY A N 1
ATOM 2645 C CA . GLY A 1 348 ? 0.929 14.918 -31.747 1.00 88.69 348 GLY A CA 1
ATOM 2646 C C . GLY A 1 348 ? 2.098 14.398 -32.590 1.00 88.69 348 GLY A C 1
ATOM 2647 O O . GLY A 1 348 ? 1.958 13.372 -33.255 1.00 88.69 348 GLY A O 1
ATOM 2648 N N . GLY A 1 349 ? 3.253 15.069 -32.580 1.00 92.25 349 GLY A N 1
ATOM 2649 C CA . GLY A 1 349 ? 4.446 14.630 -33.299 1.00 92.25 349 GLY A CA 1
ATOM 2650 C C . GLY A 1 349 ? 5.172 13.459 -32.611 1.00 92.25 349 GLY A C 1
ATOM 2651 O O . GLY A 1 349 ? 5.113 13.324 -31.387 1.00 92.25 349 GLY A O 1
ATOM 2652 N N . PRO A 1 350 ? 5.917 12.617 -33.359 1.00 92.56 350 PRO A N 1
ATOM 2653 C CA . PRO A 1 350 ? 6.668 11.495 -32.790 1.00 92.56 350 PRO A CA 1
ATOM 2654 C C . PRO A 1 350 ? 7.689 11.939 -31.731 1.00 92.56 350 PRO A C 1
ATOM 2656 O O . PRO A 1 350 ? 8.521 12.814 -32.002 1.00 92.56 350 PRO A O 1
ATOM 2659 N N . GLY A 1 351 ? 7.657 11.322 -30.548 1.00 92.25 351 GLY A N 1
ATOM 2660 C CA . GLY A 1 351 ? 8.558 11.617 -29.429 1.00 92.25 351 GLY A CA 1
ATOM 2661 C C . GLY A 1 351 ? 8.291 12.953 -28.728 1.00 92.25 351 GLY A C 1
ATOM 2662 O O . GLY A 1 351 ? 9.103 13.370 -27.905 1.00 92.25 351 GLY A O 1
ATOM 2663 N N . GLU A 1 352 ? 7.223 13.675 -29.082 1.00 93.94 352 GLU A N 1
ATOM 2664 C CA . GLU A 1 352 ? 6.825 14.885 -28.356 1.00 93.94 352 GLU A CA 1
ATOM 2665 C C . GLU A 1 352 ? 6.217 14.547 -26.986 1.00 93.94 352 GLU A C 1
ATOM 2667 O O . GLU A 1 352 ? 5.705 13.453 -26.767 1.00 93.94 352 GLU A O 1
ATOM 2672 N N . GLY A 1 353 ? 6.261 15.498 -26.056 1.00 94.19 353 GLY A N 1
ATOM 2673 C CA . GLY A 1 353 ? 6.022 15.264 -24.634 1.00 94.19 353 GLY A CA 1
ATOM 2674 C C . GLY A 1 353 ? 7.306 15.409 -23.818 1.00 94.19 353 GLY A C 1
ATOM 2675 O O . GLY A 1 353 ? 8.394 15.681 -24.352 1.00 94.19 353 GLY A O 1
ATOM 2676 N N . TYR A 1 354 ? 7.178 15.260 -22.503 1.00 95.94 354 TYR A N 1
ATOM 2677 C CA . TYR A 1 354 ? 8.300 15.369 -21.578 1.00 95.94 354 TYR A CA 1
ATOM 2678 C C . TYR A 1 354 ? 8.791 13.985 -21.170 1.00 95.94 354 TYR A C 1
ATOM 2680 O O . TYR A 1 354 ? 8.089 12.984 -21.301 1.00 95.94 354 TYR A O 1
ATOM 2688 N N . LYS A 1 355 ? 10.046 13.911 -20.742 1.00 96.25 355 LYS A N 1
ATOM 2689 C CA . LYS A 1 355 ? 10.633 12.649 -20.313 1.00 96.25 355 LYS A CA 1
ATOM 2690 C C . LYS A 1 355 ? 10.024 12.191 -19.000 1.00 96.25 355 LYS A C 1
ATOM 2692 O O . LYS A 1 355 ? 9.802 12.982 -18.085 1.00 96.25 355 LYS A O 1
ATOM 2697 N N . ASP A 1 356 ? 9.847 10.889 -18.901 1.00 96.50 356 ASP A N 1
ATOM 2698 C CA . ASP A 1 356 ? 9.478 10.187 -17.680 1.00 96.50 356 ASP A CA 1
ATOM 2699 C C . ASP A 1 356 ? 10.124 8.795 -17.708 1.00 96.50 356 ASP A C 1
ATOM 2701 O O . ASP A 1 356 ? 10.591 8.357 -18.756 1.00 96.50 356 ASP A O 1
ATOM 2705 N N . ASN A 1 357 ? 10.199 8.103 -16.576 1.00 96.19 357 ASN A N 1
ATOM 2706 C CA . ASN A 1 357 ? 10.751 6.750 -16.503 1.00 96.19 357 ASN A CA 1
ATOM 2707 C C . ASN A 1 357 ? 9.806 5.719 -15.887 1.00 96.19 357 ASN A C 1
ATOM 2709 O O . ASN A 1 357 ? 10.221 4.586 -15.658 1.00 96.19 357 ASN A O 1
ATOM 2713 N N . ARG A 1 358 ? 8.539 6.051 -15.626 1.00 96.19 358 ARG A N 1
ATOM 2714 C CA . ARG A 1 358 ? 7.563 5.111 -15.056 1.00 96.19 358 ARG A CA 1
ATOM 2715 C C . ARG A 1 358 ? 7.191 4.003 -16.041 1.00 96.19 358 ARG A C 1
ATOM 2717 O O . ARG A 1 358 ? 7.259 2.845 -15.628 1.00 96.19 358 ARG A O 1
ATOM 2724 N N . PRO A 1 359 ? 6.881 4.271 -17.327 1.00 95.56 359 PRO A N 1
ATOM 2725 C CA . PRO A 1 359 ? 6.694 3.198 -18.305 1.00 95.56 359 PRO A CA 1
ATOM 2726 C C . PRO A 1 359 ? 7.918 2.286 -18.425 1.00 95.56 359 PRO A C 1
ATOM 2728 O O . PRO A 1 359 ? 7.785 1.062 -18.421 1.00 95.56 359 PRO A O 1
ATOM 2731 N N . GLU A 1 360 ? 9.116 2.871 -18.477 1.00 95.69 360 GLU A N 1
ATOM 2732 C CA . GLU A 1 360 ? 10.376 2.126 -18.562 1.00 95.69 360 GLU A CA 1
ATOM 2733 C C . GLU A 1 360 ? 10.614 1.260 -17.335 1.00 95.69 360 GLU A C 1
ATOM 2735 O O . GLU A 1 360 ? 10.942 0.084 -17.479 1.00 95.69 360 GLU A O 1
ATOM 2740 N N . TYR A 1 361 ? 10.373 1.801 -16.142 1.00 96.56 361 TYR A N 1
ATOM 2741 C CA . TYR A 1 361 ? 10.474 1.040 -14.910 1.00 96.56 361 TYR A CA 1
ATOM 2742 C C . TYR A 1 361 ? 9.574 -0.194 -14.963 1.00 96.56 361 TYR A C 1
ATOM 2744 O O . TYR A 1 361 ? 10.048 -1.302 -14.746 1.00 96.56 361 TYR A O 1
ATOM 2752 N N . PHE A 1 362 ? 8.300 -0.052 -15.332 1.00 96.62 362 PHE A N 1
ATOM 2753 C CA . PHE A 1 362 ? 7.393 -1.199 -15.341 1.00 96.62 362 PHE A CA 1
ATOM 2754 C C . PHE A 1 362 ? 7.644 -2.197 -16.478 1.00 96.62 362 PHE A C 1
ATOM 2756 O O . PHE A 1 362 ? 7.421 -3.385 -16.269 1.00 96.62 362 PHE A O 1
ATOM 2763 N N . PHE A 1 363 ? 8.086 -1.760 -17.664 1.00 95.94 363 PHE A N 1
ATOM 2764 C CA . PHE A 1 363 ? 8.030 -2.614 -18.861 1.00 95.94 363 PHE A CA 1
ATOM 2765 C C . PHE A 1 363 ? 9.360 -2.829 -19.598 1.00 95.94 363 PHE A C 1
ATOM 2767 O O . PHE A 1 363 ? 9.405 -3.667 -20.501 1.00 95.94 363 PHE A O 1
ATOM 2774 N N . ALA A 1 364 ? 10.448 -2.124 -19.265 1.00 89.38 364 ALA A N 1
ATOM 2775 C CA . ALA A 1 364 ? 11.712 -2.271 -20.001 1.00 89.38 364 ALA A CA 1
ATOM 2776 C C . ALA A 1 364 ? 12.449 -3.587 -19.692 1.00 89.38 364 ALA A C 1
ATOM 2778 O O . ALA A 1 364 ? 13.101 -4.140 -20.579 1.00 89.38 364 ALA A O 1
ATOM 2779 N N . SER A 1 365 ? 12.314 -4.108 -18.468 1.00 83.94 365 SER A N 1
ATOM 2780 C CA . SER A 1 365 ? 13.121 -5.227 -17.947 1.00 83.94 365 SER A CA 1
ATOM 2781 C C . SER A 1 365 ? 12.303 -6.490 -17.636 1.00 83.94 365 SER A C 1
ATOM 2783 O O . SER A 1 365 ? 12.656 -7.262 -16.747 1.00 83.94 365 SER A O 1
ATOM 2785 N N . GLY A 1 366 ? 11.200 -6.720 -18.355 1.00 88.00 366 GLY A N 1
ATOM 2786 C CA . GLY A 1 366 ? 10.298 -7.851 -18.103 1.00 88.00 366 GLY A CA 1
ATOM 2787 C C . GLY A 1 366 ? 9.284 -7.562 -16.991 1.00 88.00 366 GLY A C 1
ATOM 2788 O O . GLY A 1 366 ? 8.788 -6.445 -16.892 1.00 88.00 366 GLY A O 1
ATOM 2789 N N . THR A 1 367 ? 8.930 -8.569 -16.186 1.00 89.50 367 THR A N 1
ATOM 2790 C CA . THR A 1 367 ? 7.816 -8.490 -15.217 1.00 89.50 367 THR A CA 1
ATOM 2791 C C . THR A 1 367 ? 8.231 -8.170 -13.783 1.00 89.50 367 THR A C 1
ATOM 2793 O O . THR A 1 367 ? 7.368 -7.810 -12.986 1.00 89.50 367 THR A O 1
ATOM 2796 N N . ALA A 1 368 ? 9.522 -8.237 -13.446 1.00 84.69 368 ALA A N 1
ATOM 2797 C CA . ALA A 1 368 ? 10.006 -8.166 -12.062 1.00 84.69 368 ALA A CA 1
ATOM 2798 C C . ALA A 1 368 ? 9.543 -6.906 -11.302 1.00 84.69 368 ALA A C 1
ATOM 2800 O O . ALA A 1 368 ? 9.111 -6.981 -10.153 1.00 84.69 368 ALA A O 1
ATOM 2801 N N . HIS A 1 369 ? 9.564 -5.735 -11.945 1.00 91.94 369 HIS A N 1
ATOM 2802 C CA . HIS A 1 369 ? 9.108 -4.493 -11.313 1.00 91.94 369 HIS A CA 1
ATOM 2803 C C . HIS A 1 369 ? 7.582 -4.423 -11.146 1.00 91.94 369 HIS A C 1
ATOM 2805 O O . HIS A 1 369 ? 7.090 -3.816 -10.196 1.00 91.94 369 HIS A O 1
ATOM 2811 N N . ILE A 1 370 ? 6.823 -5.071 -12.032 1.00 94.25 370 ILE A N 1
ATOM 2812 C CA . ILE A 1 370 ? 5.366 -5.191 -11.902 1.00 94.25 370 ILE A CA 1
ATOM 2813 C C . ILE A 1 370 ? 5.032 -6.149 -10.752 1.00 94.25 370 ILE A C 1
ATOM 2815 O O . ILE A 1 370 ? 4.167 -5.837 -9.940 1.00 94.25 370 ILE A O 1
ATOM 2819 N N . GLU A 1 371 ? 5.739 -7.277 -10.650 1.00 88.00 371 GLU A N 1
ATOM 2820 C CA . GLU A 1 371 ? 5.610 -8.255 -9.559 1.00 88.00 371 GLU A CA 1
ATOM 2821 C C . GLU A 1 371 ? 5.902 -7.611 -8.199 1.00 88.00 371 GLU A C 1
ATOM 2823 O O . GLU A 1 371 ? 5.096 -7.709 -7.279 1.00 88.00 371 GLU A O 1
ATOM 2828 N N . LYS A 1 372 ? 6.976 -6.825 -8.103 1.00 86.38 372 LYS A N 1
ATOM 2829 C CA . LYS A 1 372 ? 7.316 -6.043 -6.906 1.00 86.38 372 LYS A CA 1
ATOM 2830 C C . LYS A 1 372 ? 6.186 -5.118 -6.449 1.00 86.38 372 LYS A C 1
ATOM 2832 O O . LYS A 1 372 ? 5.887 -5.022 -5.260 1.00 86.38 372 LYS A O 1
ATOM 2837 N N . PHE A 1 373 ? 5.543 -4.422 -7.385 1.00 94.38 373 PHE A N 1
ATOM 2838 C CA . PHE A 1 373 ? 4.404 -3.561 -7.066 1.00 94.38 373 PHE A CA 1
ATOM 2839 C C . PHE A 1 373 ? 3.146 -4.385 -6.750 1.00 94.38 373 PHE A C 1
ATOM 2841 O O . PHE A 1 373 ? 2.370 -4.002 -5.871 1.00 94.38 373 PHE A O 1
ATOM 2848 N N . ALA A 1 374 ? 2.960 -5.541 -7.389 1.00 93.12 374 ALA A N 1
ATOM 2849 C CA . ALA A 1 374 ? 1.894 -6.481 -7.056 1.00 93.12 374 ALA A CA 1
ATOM 2850 C C . ALA A 1 374 ? 2.012 -7.018 -5.619 1.00 93.12 374 ALA A C 1
ATOM 2852 O O . ALA A 1 374 ? 1.003 -7.088 -4.906 1.00 93.12 374 ALA A O 1
ATOM 2853 N N . ASP A 1 375 ? 3.233 -7.298 -5.162 1.00 84.56 375 ASP A N 1
ATOM 2854 C CA . ASP A 1 375 ? 3.551 -7.710 -3.789 1.00 84.56 375 ASP A CA 1
ATOM 2855 C C . ASP A 1 375 ? 3.340 -6.581 -2.770 1.00 84.56 375 ASP A C 1
ATOM 2857 O O . ASP A 1 375 ? 2.916 -6.831 -1.638 1.00 84.56 375 ASP A O 1
ATOM 2861 N N . ALA A 1 376 ? 3.516 -5.322 -3.186 1.00 90.75 376 ALA A N 1
ATOM 2862 C CA . ALA A 1 376 ? 3.099 -4.145 -2.417 1.00 90.75 376 ALA A CA 1
ATOM 2863 C C . ALA A 1 376 ? 1.568 -3.920 -2.423 1.00 90.75 376 ALA A C 1
ATOM 2865 O O . ALA A 1 376 ? 1.057 -3.028 -1.743 1.00 90.75 376 ALA A O 1
ATOM 2866 N N . GLY A 1 377 ? 0.813 -4.737 -3.165 1.00 93.62 377 GLY A N 1
ATOM 2867 C CA . GLY A 1 377 ? -0.646 -4.725 -3.210 1.00 93.62 377 GLY A CA 1
ATOM 2868 C C . GLY A 1 377 ? -1.260 -4.057 -4.434 1.00 93.62 377 GLY A C 1
ATOM 2869 O O . GLY A 1 377 ? -2.480 -3.900 -4.457 1.00 93.62 377 GLY A O 1
ATOM 2870 N N . VAL A 1 378 ? -0.474 -3.688 -5.445 1.00 97.69 378 VAL A N 1
ATOM 2871 C CA . VAL A 1 378 ? -0.979 -3.085 -6.687 1.00 97.69 378 VAL A CA 1
ATOM 2872 C C . VAL A 1 378 ? -1.668 -4.120 -7.564 1.00 97.69 378 VAL A C 1
ATOM 2874 O O . VAL A 1 378 ? -1.126 -5.177 -7.860 1.00 97.69 378 VAL A O 1
ATOM 2877 N N . ILE A 1 379 ? -2.883 -3.800 -7.997 1.00 97.69 379 ILE A N 1
ATOM 2878 C CA . ILE A 1 379 ? -3.698 -4.654 -8.866 1.00 97.69 379 ILE A CA 1
ATOM 2879 C C . ILE A 1 379 ? -4.004 -4.004 -10.213 1.00 97.69 379 ILE A C 1
ATOM 2881 O O . ILE A 1 379 ? -4.460 -4.696 -11.119 1.00 97.69 379 ILE A O 1
ATOM 2885 N N . ALA A 1 380 ? -3.753 -2.702 -10.362 1.00 98.44 380 ALA A N 1
ATOM 2886 C CA . ALA A 1 380 ? -3.940 -1.997 -11.621 1.00 98.44 380 ALA A CA 1
ATOM 2887 C C . ALA A 1 380 ? -2.938 -0.848 -11.799 1.00 98.44 380 ALA A C 1
ATOM 2889 O O . ALA A 1 380 ? -2.629 -0.145 -10.838 1.00 98.44 380 ALA A O 1
ATOM 2890 N N . LEU A 1 381 ? -2.484 -0.650 -13.036 1.00 98.38 381 LEU A N 1
ATOM 2891 C CA . LEU A 1 381 ? -1.631 0.442 -13.497 1.00 98.38 381 LEU A CA 1
ATOM 2892 C C . LEU A 1 381 ? -2.353 1.177 -14.637 1.00 98.38 381 LEU A C 1
ATOM 2894 O O . LEU A 1 381 ? -2.568 0.601 -15.707 1.00 98.38 381 LEU A O 1
ATOM 2898 N N . LEU A 1 382 ? -2.755 2.428 -14.411 1.00 97.88 382 LEU A N 1
ATOM 2899 C CA . LEU A 1 382 ? -3.526 3.226 -15.367 1.00 97.88 382 LEU A CA 1
ATOM 2900 C C . LEU A 1 382 ? -2.706 4.422 -15.868 1.00 97.88 382 LEU A C 1
ATOM 2902 O O . LEU A 1 382 ? -2.435 5.362 -15.117 1.00 97.88 382 LEU A O 1
ATOM 2906 N N . PHE A 1 383 ? -2.331 4.384 -17.149 1.00 96.69 383 PHE A N 1
ATOM 2907 C CA . PHE A 1 383 ? -1.423 5.351 -17.765 1.00 96.69 383 PHE A CA 1
ATOM 2908 C C . PHE A 1 383 ? -2.127 6.406 -18.627 1.00 96.69 383 PHE A C 1
ATOM 2910 O O . PHE A 1 383 ? -2.933 6.080 -19.502 1.00 96.69 383 PHE A O 1
ATOM 2917 N N . GLY A 1 384 ? -1.764 7.674 -18.464 1.00 93.44 384 GLY A N 1
ATOM 2918 C CA . GLY A 1 384 ? -2.302 8.774 -19.258 1.00 93.44 384 GLY A CA 1
ATOM 2919 C C . GLY A 1 384 ? -1.518 10.064 -19.119 1.00 93.44 384 GLY A C 1
ATOM 2920 O O . GLY A 1 384 ? -0.645 10.205 -18.270 1.00 93.44 384 GLY A O 1
ATOM 2921 N N . ALA A 1 385 ? -1.870 11.012 -19.982 1.00 86.50 385 ALA A N 1
ATOM 2922 C CA . ALA A 1 385 ? -1.202 12.301 -20.097 1.00 86.50 385 ALA A CA 1
ATOM 2923 C C . ALA A 1 385 ? -1.447 13.219 -18.883 1.00 86.50 385 ALA A C 1
ATOM 2925 O O . ALA A 1 385 ? -0.557 13.960 -18.499 1.00 86.50 385 ALA A O 1
ATOM 2926 N N . GLY A 1 386 ? -2.648 13.210 -18.293 1.00 79.44 386 GLY A N 1
ATOM 2927 C CA . GLY A 1 386 ? -3.027 14.013 -17.108 1.00 79.44 386 GLY A CA 1
ATOM 2928 C C . GLY A 1 386 ? -3.135 15.510 -17.279 1.00 79.44 386 GLY A C 1
ATOM 2929 O O . GLY A 1 386 ? -3.884 16.176 -16.572 1.00 79.44 386 GLY A O 1
ATOM 2930 N N . ALA A 1 387 ? -2.433 16.053 -18.260 1.00 88.50 387 ALA A N 1
ATOM 2931 C CA . ALA A 1 387 ? -2.580 17.415 -18.711 1.00 88.50 387 ALA A CA 1
ATOM 2932 C C . ALA A 1 387 ? -2.295 17.499 -20.211 1.00 88.50 387 ALA A C 1
ATOM 2934 O O . ALA A 1 387 ? -1.681 16.614 -20.811 1.00 88.50 387 ALA A O 1
ATOM 2935 N N . GLY A 1 388 ? -2.726 18.602 -20.821 1.00 89.25 388 GLY A N 1
ATOM 2936 C CA . GLY A 1 388 ? -2.316 18.936 -22.181 1.00 89.25 388 GLY A CA 1
ATOM 2937 C C . GLY A 1 388 ? -0.794 19.075 -22.286 1.00 89.25 388 GLY A C 1
ATOM 2938 O O . GLY A 1 388 ? -0.124 19.488 -21.336 1.00 89.25 388 GLY A O 1
ATOM 2939 N N . GLY A 1 389 ? -0.247 18.727 -23.448 1.00 90.19 389 GLY A N 1
ATOM 2940 C CA . GLY A 1 389 ? 1.183 18.844 -23.731 1.00 90.19 389 GLY A CA 1
ATOM 2941 C C . GLY A 1 389 ? 2.068 17.739 -23.143 1.00 90.19 389 GLY A C 1
ATOM 2942 O O . GLY A 1 389 ? 3.270 17.772 -23.387 1.00 90.19 389 GLY A O 1
ATOM 2943 N N . GLN A 1 390 ? 1.507 16.773 -22.409 1.00 94.38 390 GLN A N 1
ATOM 2944 C CA . GLN A 1 390 ? 2.235 15.608 -21.886 1.00 94.38 390 GLN A CA 1
ATOM 2945 C C . GLN A 1 390 ? 2.319 14.488 -22.930 1.00 94.38 390 GLN A C 1
ATOM 2947 O O . GLN A 1 390 ? 1.552 14.475 -23.896 1.00 94.38 390 GLN A O 1
ATOM 2952 N N . SER A 1 391 ? 3.240 13.547 -22.738 1.00 92.88 391 SER A N 1
ATOM 2953 C CA . SER A 1 391 ? 3.379 12.363 -23.588 1.00 92.88 391 SER A CA 1
ATOM 2954 C C . SER A 1 391 ? 2.099 11.517 -23.592 1.00 92.88 391 SER A C 1
ATOM 2956 O O . SER A 1 391 ? 1.283 11.549 -22.668 1.00 92.88 391 SER A O 1
ATOM 2958 N N . SER A 1 392 ? 1.912 10.742 -24.653 1.00 91.50 392 SER A N 1
ATOM 2959 C CA . SER A 1 392 ? 0.744 9.895 -24.883 1.00 91.50 392 SER A CA 1
ATOM 2960 C C . SER A 1 392 ? 1.157 8.557 -25.496 1.00 91.50 392 SER A C 1
ATOM 2962 O O . SER A 1 392 ? 2.235 8.421 -26.065 1.00 91.50 392 SER A O 1
ATOM 2964 N N . TYR A 1 393 ? 0.252 7.582 -25.483 1.00 89.50 393 TYR A N 1
ATOM 2965 C CA . TYR A 1 393 ? 0.486 6.250 -26.050 1.00 89.50 393 TYR A CA 1
ATOM 2966 C C . TYR A 1 393 ? 0.656 6.259 -27.582 1.00 89.50 393 TYR A C 1
ATOM 2968 O O . TYR A 1 393 ? 0.908 5.219 -28.185 1.00 89.50 393 TYR A O 1
ATOM 2976 N N . GLN A 1 394 ? 0.430 7.409 -28.230 1.00 89.88 394 GLN A N 1
ATOM 2977 C CA . GLN A 1 394 ? 0.547 7.591 -29.677 1.00 89.88 394 GLN A CA 1
ATOM 2978 C C . GLN A 1 394 ? 1.884 8.208 -30.085 1.00 89.88 394 GLN A C 1
ATOM 2980 O O . GLN A 1 394 ? 2.196 8.229 -31.275 1.00 89.88 394 GLN A O 1
ATOM 2985 N N . ASN A 1 395 ? 2.659 8.732 -29.133 1.00 90.88 395 ASN A N 1
ATOM 2986 C CA . ASN A 1 395 ? 3.880 9.471 -29.429 1.00 90.88 395 ASN A CA 1
ATOM 2987 C C . ASN A 1 395 ? 5.050 9.186 -28.475 1.00 90.88 395 ASN A C 1
ATOM 2989 O O . ASN A 1 395 ? 6.095 9.819 -28.618 1.00 90.88 395 ASN A O 1
ATOM 2993 N N . ASP A 1 396 ? 4.914 8.212 -27.578 1.00 92.31 396 ASP A N 1
ATOM 2994 C CA . ASP A 1 396 ? 5.935 7.695 -26.663 1.00 92.31 396 ASP A CA 1
ATOM 2995 C C . ASP A 1 396 ? 7.018 6.881 -27.399 1.00 92.31 396 ASP A C 1
ATOM 2997 O O . ASP A 1 396 ? 7.271 5.711 -27.115 1.00 92.31 396 ASP A O 1
ATOM 3001 N N . VAL A 1 397 ? 7.666 7.492 -28.388 1.00 93.31 397 VAL A N 1
ATOM 3002 C CA . VAL A 1 397 ? 8.658 6.831 -29.242 1.00 93.31 397 VAL A CA 1
ATOM 3003 C C . VAL A 1 397 ? 9.946 6.562 -28.464 1.00 93.31 397 VAL A C 1
ATOM 3005 O O . VAL A 1 397 ? 10.507 7.475 -27.860 1.00 93.31 397 VAL A O 1
ATOM 3008 N N . TYR A 1 398 ? 10.415 5.314 -28.489 1.00 92.06 398 TYR A N 1
ATOM 3009 C CA . TYR A 1 398 ? 11.663 4.891 -27.851 1.00 92.06 398 TYR A CA 1
ATOM 3010 C C . TYR A 1 398 ? 12.860 4.940 -28.817 1.00 92.06 398 TYR A C 1
ATOM 3012 O O . TYR A 1 398 ? 12.720 5.268 -29.997 1.00 92.06 398 TYR A O 1
ATOM 3020 N N . ALA A 1 399 ? 14.057 4.592 -28.334 1.00 89.56 399 ALA A N 1
ATOM 3021 C CA . ALA A 1 399 ? 15.290 4.594 -29.129 1.00 89.56 399 ALA A CA 1
ATOM 3022 C C . ALA A 1 399 ? 15.260 3.643 -30.346 1.00 89.56 399 ALA A C 1
ATOM 3024 O O . ALA A 1 399 ? 16.016 3.833 -31.296 1.00 89.56 399 ALA A O 1
ATOM 3025 N N . ASP A 1 400 ? 14.378 2.640 -30.340 1.00 89.75 400 ASP A N 1
ATOM 3026 C CA . ASP A 1 400 ? 14.139 1.725 -31.465 1.00 89.75 400 ASP A CA 1
ATOM 3027 C C . ASP A 1 400 ? 13.136 2.269 -32.506 1.00 89.75 400 ASP A C 1
ATOM 3029 O O . ASP A 1 400 ? 12.827 1.594 -33.490 1.00 89.75 400 ASP A O 1
ATOM 3033 N N . GLY A 1 401 ? 12.621 3.486 -32.305 1.00 90.31 401 GLY A N 1
ATOM 3034 C CA . GLY A 1 401 ? 11.653 4.134 -33.188 1.00 90.31 401 GLY A CA 1
ATOM 3035 C C . GLY A 1 401 ? 10.220 3.607 -33.061 1.00 90.31 401 GLY A C 1
ATOM 3036 O O . GLY A 1 401 ? 9.353 4.056 -33.811 1.00 90.31 401 GLY A O 1
ATOM 3037 N N . GLN A 1 402 ? 9.944 2.679 -32.139 1.00 92.62 402 GLN A N 1
ATOM 3038 C CA . GLN A 1 402 ? 8.602 2.153 -31.877 1.00 92.62 402 GLN A CA 1
ATOM 3039 C C . GLN A 1 402 ? 7.934 2.880 -30.705 1.00 92.62 402 GLN A C 1
ATOM 3041 O O . GLN A 1 402 ? 8.599 3.461 -29.849 1.00 92.62 402 GLN A O 1
ATOM 3046 N N . LEU A 1 403 ? 6.600 2.814 -30.646 1.00 94.31 403 LEU A N 1
ATOM 3047 C CA . LEU A 1 403 ? 5.837 3.258 -29.475 1.00 94.31 403 LEU A CA 1
ATOM 3048 C C . LEU A 1 403 ? 6.158 2.345 -28.286 1.00 94.31 403 LEU A C 1
ATOM 3050 O O . LEU A 1 403 ? 5.990 1.119 -28.372 1.00 94.31 403 LEU A O 1
ATOM 3054 N N . PHE A 1 404 ? 6.641 2.931 -27.193 1.00 95.00 404 PHE A N 1
ATOM 3055 C CA . PHE A 1 404 ? 7.165 2.206 -26.041 1.00 95.00 404 PHE A CA 1
ATOM 3056 C C . PHE A 1 404 ? 6.088 1.323 -25.405 1.00 95.00 404 PHE A C 1
ATOM 3058 O O . PHE A 1 404 ? 6.258 0.109 -25.299 1.00 95.00 404 PHE A O 1
ATOM 3065 N N . MET A 1 405 ? 4.940 1.897 -25.052 1.00 94.25 405 MET A N 1
ATOM 3066 C CA . MET A 1 405 ? 3.840 1.188 -24.405 1.00 94.25 405 MET A CA 1
ATOM 3067 C C . MET A 1 405 ? 3.289 0.086 -25.309 1.00 94.25 405 MET A C 1
ATOM 3069 O O . MET A 1 405 ? 3.076 -1.042 -24.864 1.00 94.25 405 MET A O 1
ATOM 3073 N N . LYS A 1 406 ? 3.127 0.365 -26.608 1.00 95.00 406 LYS A N 1
ATOM 3074 C CA . LYS A 1 406 ? 2.666 -0.643 -27.572 1.00 95.00 406 LYS A CA 1
ATOM 3075 C C . LYS A 1 406 ? 3.624 -1.834 -27.661 1.00 95.00 406 LYS A C 1
ATOM 3077 O O . LYS A 1 406 ? 3.168 -2.970 -27.732 1.00 95.00 406 LYS A O 1
ATOM 3082 N N . SER A 1 407 ? 4.931 -1.588 -27.695 1.00 94.19 407 SER A N 1
ATOM 3083 C CA . SER A 1 407 ? 5.937 -2.641 -27.871 1.00 94.19 407 SER A CA 1
ATOM 3084 C C . SER A 1 407 ? 6.224 -3.396 -26.569 1.00 94.19 407 SER A C 1
ATOM 3086 O O . SER A 1 407 ? 6.115 -4.622 -26.529 1.00 94.19 407 SER A O 1
ATOM 3088 N N . ARG A 1 408 ? 6.555 -2.679 -25.491 1.00 94.38 408 ARG A N 1
ATOM 3089 C CA . ARG A 1 408 ? 7.051 -3.249 -24.230 1.00 94.38 408 ARG A CA 1
ATOM 3090 C C . ARG A 1 408 ? 5.926 -3.774 -23.346 1.00 94.38 408 ARG A C 1
ATOM 3092 O O . ARG A 1 408 ? 5.938 -4.955 -22.998 1.00 94.38 408 ARG A O 1
ATOM 3099 N N . ALA A 1 409 ? 4.904 -2.960 -23.067 1.00 94.38 409 ALA A N 1
ATOM 3100 C CA . ALA A 1 409 ? 3.727 -3.453 -22.346 1.00 94.38 409 ALA A CA 1
ATOM 3101 C C . ALA A 1 409 ? 2.974 -4.496 -23.190 1.00 94.38 409 ALA A C 1
ATOM 3103 O O . ALA A 1 409 ? 2.514 -5.508 -22.662 1.00 94.38 409 ALA A O 1
ATOM 3104 N N . GLY A 1 410 ? 2.938 -4.311 -24.517 1.00 94.69 410 GLY A N 1
ATOM 3105 C CA . GLY A 1 410 ? 2.379 -5.278 -25.461 1.00 94.69 410 GLY A CA 1
ATOM 3106 C C . GLY A 1 410 ? 2.962 -6.681 -25.341 1.00 94.69 410 GLY A C 1
ATOM 3107 O O . GLY A 1 410 ? 2.201 -7.646 -25.262 1.00 94.69 410 GLY A O 1
ATOM 3108 N N . ALA A 1 411 ? 4.289 -6.803 -25.267 1.00 94.44 411 ALA A N 1
ATOM 3109 C CA . ALA A 1 411 ? 4.956 -8.092 -25.099 1.00 94.44 411 ALA A CA 1
ATOM 3110 C C . ALA A 1 411 ? 4.492 -8.827 -23.827 1.00 94.44 411 ALA A C 1
ATOM 3112 O O . ALA A 1 411 ? 4.144 -10.006 -23.888 1.00 94.44 411 ALA A O 1
ATOM 3113 N N . ILE A 1 412 ? 4.415 -8.122 -22.695 1.00 95.50 412 ILE A N 1
ATOM 3114 C CA . ILE A 1 412 ? 4.013 -8.694 -21.400 1.00 95.50 412 ILE A CA 1
ATOM 3115 C C . ILE A 1 412 ? 2.523 -9.062 -21.387 1.00 95.50 412 ILE A C 1
ATOM 3117 O O . ILE A 1 412 ? 2.150 -10.167 -20.991 1.00 95.50 412 ILE A O 1
ATOM 3121 N N . LEU A 1 413 ? 1.652 -8.163 -21.850 1.00 95.56 413 LEU A N 1
ATOM 3122 C CA . LEU A 1 413 ? 0.202 -8.373 -21.816 1.00 95.56 413 LEU A CA 1
ATOM 3123 C C . LEU A 1 413 ? -0.253 -9.484 -22.765 1.00 95.56 413 LEU A C 1
ATOM 3125 O O . LEU A 1 413 ? -1.121 -10.291 -22.405 1.00 95.56 413 LEU A O 1
ATOM 3129 N N . ASN A 1 414 ? 0.363 -9.566 -23.947 1.00 94.69 414 ASN A N 1
ATOM 3130 C CA . ASN A 1 414 ? 0.097 -10.627 -24.916 1.00 94.69 414 ASN A CA 1
ATOM 3131 C C . ASN A 1 414 ? 0.623 -11.990 -24.433 1.00 94.69 414 ASN A C 1
ATOM 3133 O O . ASN A 1 414 ? 0.025 -13.012 -24.763 1.00 94.69 414 ASN A O 1
ATOM 3137 N N . ALA A 1 415 ? 1.661 -12.010 -23.589 1.00 93.94 415 ALA A N 1
ATOM 3138 C CA . ALA A 1 415 ? 2.160 -13.216 -22.925 1.00 93.94 415 ALA A CA 1
ATOM 3139 C C . ALA A 1 415 ? 1.322 -13.663 -21.707 1.00 93.94 415 ALA A C 1
ATOM 3141 O O . ALA A 1 415 ? 1.639 -14.674 -21.086 1.00 93.94 415 ALA A O 1
ATOM 3142 N N . GLY A 1 416 ? 0.242 -12.950 -21.366 1.00 89.56 416 GLY A N 1
ATOM 3143 C CA . GLY A 1 416 ? -0.650 -13.312 -20.257 1.00 89.56 416 GLY A CA 1
ATOM 3144 C C . GLY A 1 416 ? -0.616 -12.357 -19.064 1.00 89.56 416 GLY A C 1
ATOM 3145 O O . GLY A 1 416 ? -1.481 -12.475 -18.194 1.00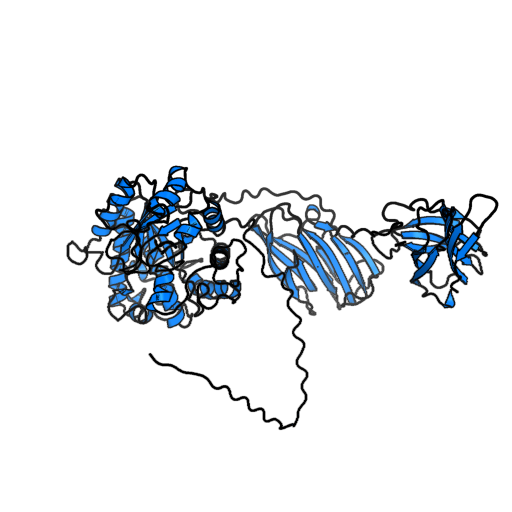 89.56 416 GLY A O 1
ATOM 3146 N N . GLY A 1 417 ? 0.252 -11.341 -19.070 1.00 93.38 417 GLY A N 1
ATOM 3147 C CA . GLY A 1 417 ? 0.375 -10.363 -17.984 1.00 93.38 417 GLY A CA 1
ATOM 3148 C C . GLY A 1 417 ? 0.967 -10.958 -16.701 1.00 93.38 417 GLY A C 1
ATOM 3149 O O . GLY A 1 417 ? 1.422 -12.099 -16.687 1.00 93.38 417 GLY A O 1
ATOM 3150 N N . VAL A 1 418 ? 0.957 -10.180 -15.616 1.00 92.69 418 VAL A N 1
ATOM 3151 C CA . VAL A 1 418 ? 1.516 -10.598 -14.318 1.00 92.69 418 VAL A CA 1
ATOM 3152 C C . VAL A 1 418 ? 0.407 -11.134 -13.415 1.00 92.69 418 VAL A C 1
ATOM 3154 O O . VAL A 1 418 ? -0.474 -10.355 -13.047 1.00 92.69 418 VAL A O 1
ATOM 3157 N N . PRO A 1 419 ? 0.400 -12.431 -13.056 1.00 90.12 419 PRO A N 1
ATOM 3158 C CA . PRO A 1 419 ? -0.636 -12.998 -12.202 1.00 90.12 419 PRO A CA 1
ATOM 3159 C C . PRO A 1 419 ? -0.601 -12.360 -10.812 1.00 90.12 419 PRO A C 1
ATOM 3161 O O . PRO A 1 419 ? 0.459 -12.093 -10.254 1.00 90.12 419 PRO A O 1
ATOM 3164 N N . LEU A 1 420 ? -1.779 -12.137 -10.237 1.00 88.00 420 LEU A N 1
ATOM 3165 C CA . LEU A 1 420 ? -1.904 -11.701 -8.855 1.00 88.00 420 LEU A CA 1
ATOM 3166 C C . LEU A 1 420 ? -2.114 -12.927 -7.983 1.00 88.00 420 LEU A C 1
ATOM 3168 O O . LEU A 1 420 ? -2.954 -13.775 -8.292 1.00 88.00 420 LEU A O 1
ATOM 3172 N N . ALA A 1 421 ? -1.419 -12.983 -6.850 1.00 69.69 421 ALA A N 1
ATOM 3173 C CA . ALA A 1 421 ? -1.776 -13.916 -5.797 1.00 69.69 421 ALA A CA 1
ATOM 3174 C C . ALA A 1 421 ? -3.218 -13.613 -5.360 1.00 69.69 421 ALA A C 1
ATOM 3176 O O . ALA A 1 421 ? -3.482 -12.616 -4.677 1.00 69.69 421 ALA A O 1
ATOM 3177 N N . THR A 1 422 ? -4.170 -14.450 -5.787 1.00 55.91 422 THR A N 1
ATOM 3178 C CA . THR A 1 422 ? -5.531 -14.415 -5.257 1.00 55.91 422 THR A CA 1
ATOM 3179 C C . THR A 1 422 ? -5.402 -14.597 -3.761 1.00 55.91 422 THR A C 1
ATOM 3181 O O . THR A 1 422 ? -4.722 -15.530 -3.331 1.00 55.91 422 THR A O 1
ATOM 3184 N N . THR A 1 423 ? -6.015 -13.722 -2.966 1.00 46.19 423 THR A N 1
ATOM 3185 C CA . THR A 1 423 ? -6.134 -13.966 -1.533 1.00 46.19 423 THR A CA 1
ATOM 3186 C C . THR A 1 423 ? -6.884 -15.276 -1.353 1.00 46.19 423 THR A C 1
ATOM 3188 O O . THR A 1 423 ? -8.113 -15.298 -1.322 1.00 46.19 423 THR A O 1
ATOM 3191 N N . SER A 1 424 ? -6.151 -16.379 -1.234 1.00 34.56 424 SER A N 1
ATOM 3192 C CA . SER A 1 424 ? -6.619 -17.482 -0.433 1.00 34.56 424 SER A CA 1
ATOM 3193 C C . SER A 1 424 ? -6.939 -16.847 0.912 1.00 34.56 424 SER A C 1
ATOM 3195 O O . SER A 1 424 ? -6.072 -16.204 1.517 1.00 34.56 424 SER A O 1
ATOM 3197 N N . THR A 1 425 ? -8.179 -16.993 1.377 1.00 37.44 425 THR A N 1
ATOM 3198 C CA . THR A 1 425 ? -8.422 -17.086 2.818 1.00 37.44 425 THR A CA 1
ATOM 3199 C C . THR A 1 425 ? -7.241 -17.856 3.393 1.00 37.44 425 THR A C 1
ATOM 3201 O O . THR A 1 425 ? -6.933 -18.910 2.829 1.00 37.44 425 THR A O 1
ATOM 3204 N N . PRO A 1 426 ? -6.499 -17.327 4.385 1.00 40.88 426 PRO A N 1
ATOM 3205 C CA . PRO A 1 426 ? -5.377 -18.064 4.927 1.00 40.88 426 PRO A CA 1
ATOM 3206 C C . PRO A 1 426 ? -5.962 -19.394 5.379 1.00 40.88 426 PRO A C 1
ATOM 3208 O O . PRO A 1 426 ? -6.738 -19.458 6.329 1.00 40.88 426 PRO A O 1
ATOM 3211 N N . THR A 1 427 ? -5.683 -20.458 4.631 1.00 40.19 427 THR A N 1
ATOM 3212 C CA . THR A 1 427 ? -5.895 -21.796 5.134 1.00 40.19 427 THR A CA 1
ATOM 3213 C C . THR A 1 427 ? -4.965 -21.832 6.322 1.00 40.19 427 THR A C 1
ATOM 3215 O O . THR A 1 427 ? -3.749 -21.740 6.139 1.00 40.19 427 THR A O 1
ATOM 3218 N N . CYS A 1 428 ? -5.535 -21.829 7.525 1.00 52.38 428 CYS A N 1
ATOM 3219 C CA . CYS A 1 428 ? -4.793 -21.936 8.767 1.00 52.38 428 CYS A CA 1
ATOM 3220 C C . CYS A 1 428 ? -4.145 -23.328 8.789 1.00 52.38 428 CYS A C 1
ATOM 3222 O O . CYS A 1 428 ? -4.631 -24.261 9.418 1.00 52.38 428 CYS A O 1
ATOM 3224 N N . SER A 1 429 ? -3.068 -23.479 8.024 1.00 66.12 429 SER A N 1
ATOM 3225 C CA . SER A 1 429 ? -2.253 -24.675 7.948 1.00 66.12 429 SER A CA 1
ATOM 3226 C C . SER A 1 429 ? -1.172 -24.510 8.996 1.00 66.12 429 SER A C 1
ATOM 3228 O O . SER A 1 429 ? -0.156 -23.858 8.764 1.00 66.12 429 SER A O 1
ATOM 3230 N N . ALA A 1 430 ? -1.456 -25.024 10.189 1.00 76.81 430 ALA A N 1
ATOM 3231 C CA . ALA A 1 430 ? -0.560 -24.909 11.322 1.00 76.81 430 ALA A CA 1
ATOM 3232 C C . ALA A 1 430 ? 0.742 -25.665 11.039 1.00 76.81 430 ALA A C 1
ATOM 3234 O O . ALA A 1 430 ? 0.730 -26.870 10.795 1.00 76.81 430 ALA A O 1
ATOM 3235 N N . THR A 1 431 ? 1.873 -24.977 11.133 1.00 80.44 431 THR A N 1
ATOM 3236 C CA . THR A 1 431 ? 3.183 -25.624 11.156 1.00 80.44 431 THR A CA 1
ATOM 3237 C C . THR A 1 431 ? 3.453 -26.122 12.569 1.00 80.44 431 THR A C 1
ATOM 3239 O O . THR A 1 431 ? 3.553 -25.335 13.513 1.00 80.44 431 THR A O 1
ATOM 3242 N N . ALA A 1 432 ? 3.535 -27.441 12.738 1.00 82.81 432 ALA A N 1
ATOM 3243 C CA . ALA A 1 432 ? 3.934 -28.038 14.004 1.00 82.81 432 ALA A CA 1
ATOM 3244 C C . ALA A 1 432 ? 5.436 -27.817 14.221 1.00 82.81 432 ALA A C 1
ATOM 3246 O O . ALA A 1 432 ? 6.249 -28.185 13.378 1.00 82.81 432 ALA A O 1
ATOM 3247 N N . GLY A 1 433 ? 5.798 -27.211 15.347 1.00 86.44 433 GLY A N 1
ATOM 3248 C CA . GLY A 1 433 ? 7.191 -27.095 15.750 1.00 86.44 433 GLY A CA 1
ATOM 3249 C C . GLY A 1 433 ? 7.656 -28.296 16.576 1.00 86.44 433 GLY A C 1
ATOM 3250 O O . GLY A 1 433 ? 6.854 -29.091 17.071 1.00 86.44 433 GLY A O 1
ATOM 3251 N N . THR A 1 434 ? 8.969 -28.414 16.738 1.00 90.75 434 THR A N 1
ATOM 3252 C CA . THR A 1 434 ? 9.640 -29.461 17.529 1.00 90.75 434 THR A CA 1
ATOM 3253 C C . THR A 1 434 ? 10.435 -28.870 18.694 1.00 90.75 434 THR A C 1
ATOM 3255 O O . THR A 1 434 ? 11.407 -29.459 19.162 1.00 90.75 434 THR A O 1
ATOM 3258 N N . GLY A 1 435 ? 10.063 -27.662 19.108 1.00 90.56 435 GLY A N 1
ATOM 3259 C CA . GLY A 1 435 ? 10.700 -26.903 20.168 1.00 90.56 435 GLY A CA 1
ATOM 3260 C C . GLY A 1 435 ? 10.677 -27.609 21.522 1.00 90.56 435 GLY A C 1
ATOM 3261 O O . GLY A 1 435 ? 9.794 -28.422 21.825 1.00 90.56 435 GLY A O 1
ATOM 3262 N N . SER A 1 436 ? 11.674 -27.297 22.343 1.00 92.81 436 SER A N 1
ATOM 3263 C CA . SER A 1 436 ? 11.845 -27.846 23.687 1.00 92.81 436 SER A CA 1
ATOM 3264 C C . SER A 1 436 ? 11.712 -26.804 24.800 1.00 92.81 436 SER A C 1
ATOM 3266 O O . SER A 1 436 ? 11.678 -27.207 25.964 1.00 92.81 436 SER A O 1
ATOM 3268 N N . GLY A 1 437 ? 11.571 -25.518 24.466 1.00 95.44 437 GLY A N 1
ATOM 3269 C CA . GLY A 1 437 ? 11.493 -24.418 25.426 1.00 95.44 437 GLY A CA 1
ATOM 3270 C C . GLY A 1 437 ? 12.421 -23.251 25.089 1.00 95.44 437 GLY A C 1
ATOM 3271 O O . GLY A 1 437 ? 12.897 -23.137 23.966 1.00 95.44 437 GLY A O 1
ATOM 3272 N N . LEU A 1 438 ? 12.688 -22.390 26.069 1.00 95.75 438 LEU A N 1
ATOM 3273 C CA . LEU A 1 438 ? 13.665 -21.297 25.992 1.00 95.75 438 LEU A CA 1
ATOM 3274 C C . LEU A 1 438 ? 14.789 -21.511 27.007 1.00 95.75 438 LEU A C 1
ATOM 3276 O O . LEU A 1 438 ? 14.565 -22.079 28.078 1.00 95.75 438 LEU A O 1
ATOM 3280 N N . SER A 1 439 ? 15.988 -21.023 26.692 1.00 89.62 439 SER A N 1
ATOM 3281 C CA . SER A 1 439 ? 17.106 -20.974 27.636 1.00 89.62 439 SER A CA 1
ATOM 3282 C C . SER A 1 439 ? 16.834 -19.882 28.667 1.00 89.62 439 SER A C 1
ATOM 3284 O O . SER A 1 439 ? 16.746 -18.708 28.312 1.00 89.62 439 SER A O 1
ATOM 3286 N N . ALA A 1 440 ? 16.672 -20.272 29.926 1.00 94.12 440 ALA A N 1
ATOM 3287 C CA . ALA A 1 440 ? 16.362 -19.399 31.046 1.00 94.12 440 ALA A CA 1
ATOM 3288 C C . ALA A 1 440 ? 17.599 -19.203 31.926 1.00 94.12 440 ALA A C 1
ATOM 3290 O O . ALA A 1 440 ? 18.220 -20.169 32.378 1.00 94.12 440 ALA A O 1
ATOM 3291 N N . GLU A 1 441 ? 17.933 -17.951 32.203 1.00 90.88 441 GLU A N 1
ATOM 3292 C CA . GLU A 1 441 ? 18.932 -17.557 33.189 1.00 90.88 441 GLU A CA 1
ATOM 3293 C C . GLU A 1 441 ? 18.233 -16.819 34.328 1.00 90.88 441 GLU A C 1
ATOM 3295 O O . GLU A 1 441 ? 17.540 -15.830 34.098 1.00 90.88 441 GLU A O 1
ATOM 3300 N N . TYR A 1 442 ? 18.413 -17.311 35.549 1.00 93.00 442 TYR A N 1
ATOM 3301 C CA . TYR A 1 442 ? 17.865 -16.735 36.770 1.00 93.00 442 TYR A CA 1
ATOM 3302 C C . TYR A 1 442 ? 18.969 -16.005 37.519 1.00 93.00 442 TYR A C 1
ATOM 3304 O O . TYR A 1 442 ? 20.071 -16.536 37.699 1.00 93.00 442 TYR A O 1
ATOM 3312 N N . PHE A 1 443 ? 18.650 -14.812 37.998 1.00 92.75 443 PHE A N 1
ATOM 3313 C CA . PHE A 1 443 ? 19.585 -13.901 38.638 1.00 92.75 443 PHE A CA 1
ATOM 3314 C C . PHE A 1 443 ? 19.078 -13.495 40.018 1.00 92.75 443 PHE A C 1
ATOM 3316 O O . PHE A 1 443 ? 17.876 -13.316 40.221 1.00 92.75 443 PHE A O 1
ATOM 3323 N N . SER A 1 444 ? 20.001 -13.301 40.959 1.00 90.44 444 SER A N 1
ATOM 3324 C CA . SER A 1 444 ? 19.702 -12.565 42.188 1.00 90.44 444 SER A CA 1
ATOM 3325 C C . SER A 1 444 ? 19.676 -11.060 41.899 1.00 90.44 444 SER A C 1
ATOM 3327 O O . SER A 1 444 ? 20.581 -10.544 41.237 1.00 90.44 444 SER A O 1
ATOM 3329 N N . GLY A 1 445 ? 18.687 -10.353 42.440 1.00 92.06 445 GLY A N 1
ATOM 3330 C CA . GLY A 1 445 ? 18.431 -8.935 42.194 1.00 92.06 445 GLY A CA 1
ATOM 3331 C C . GLY A 1 445 ? 17.569 -8.681 40.953 1.00 92.06 445 GLY A C 1
ATOM 3332 O O . GLY A 1 445 ? 17.415 -9.541 40.088 1.00 92.06 445 GLY A O 1
ATOM 3333 N N . THR A 1 446 ? 17.036 -7.464 40.842 1.00 93.81 446 THR A N 1
ATOM 3334 C CA . THR A 1 446 ? 16.110 -7.043 39.771 1.00 93.81 446 THR A CA 1
ATOM 3335 C C . THR A 1 446 ? 16.804 -6.568 38.489 1.00 93.81 446 THR A C 1
ATOM 3337 O O . THR A 1 446 ? 16.155 -6.313 37.480 1.00 93.81 446 THR A O 1
ATOM 3340 N N . ALA A 1 447 ? 18.135 -6.453 38.504 1.00 92.06 447 ALA A N 1
ATOM 3341 C CA . ALA A 1 447 ? 18.925 -5.859 37.424 1.00 92.06 447 ALA A CA 1
ATOM 3342 C C . ALA A 1 447 ? 19.700 -6.884 36.571 1.00 92.06 447 ALA A C 1
ATOM 3344 O O . ALA A 1 447 ? 20.682 -6.513 35.933 1.00 92.06 447 ALA A O 1
ATOM 3345 N N . LEU A 1 448 ? 19.288 -8.162 36.559 1.00 88.62 448 LEU A N 1
ATOM 3346 C CA . LEU A 1 448 ? 19.956 -9.244 35.812 1.00 88.62 448 LEU A CA 1
ATOM 3347 C C . LEU A 1 448 ? 21.452 -9.372 36.175 1.00 88.62 448 LEU A C 1
ATOM 3349 O O . LEU A 1 448 ? 22.310 -9.473 35.302 1.00 88.62 448 LEU A O 1
ATOM 3353 N N . GLY A 1 449 ? 21.749 -9.309 37.480 1.00 81.25 449 GLY A N 1
ATOM 3354 C CA . GLY A 1 449 ? 23.105 -9.268 38.038 1.00 81.25 449 GLY A CA 1
ATOM 3355 C C . GLY A 1 449 ? 23.800 -10.634 38.076 1.00 81.25 449 GLY A C 1
ATOM 3356 O O . GLY A 1 449 ? 24.193 -11.187 37.053 1.00 81.25 449 GLY A O 1
ATOM 3357 N N . THR A 1 450 ? 24.005 -11.193 39.269 1.00 82.56 450 THR A N 1
ATOM 3358 C CA . THR A 1 450 ? 24.673 -12.495 39.415 1.00 82.56 450 THR A CA 1
ATOM 3359 C C . THR A 1 450 ? 23.734 -13.632 39.025 1.00 82.56 450 THR A C 1
ATOM 3361 O O . THR A 1 450 ? 22.696 -13.831 39.657 1.00 82.56 450 THR A O 1
ATOM 3364 N N . ARG A 1 451 ? 24.112 -14.407 38.002 1.00 87.06 451 ARG A N 1
ATOM 3365 C CA . ARG A 1 451 ? 23.381 -15.613 37.596 1.00 87.06 451 ARG A CA 1
ATOM 3366 C C . ARG A 1 451 ? 23.512 -16.692 38.668 1.00 87.06 451 ARG A C 1
ATOM 3368 O O . ARG A 1 451 ? 24.621 -17.106 38.997 1.00 87.06 451 ARG A O 1
ATOM 3375 N N . VAL A 1 452 ? 22.380 -17.175 39.167 1.00 81.75 452 VAL A N 1
ATOM 3376 C CA . VAL A 1 452 ? 22.297 -18.203 40.219 1.00 81.75 452 VAL A CA 1
ATOM 3377 C C . VAL A 1 452 ? 21.830 -19.558 39.689 1.00 81.75 452 VAL A C 1
ATOM 3379 O O . VAL A 1 452 ? 22.158 -20.589 40.269 1.00 81.75 452 VAL A O 1
ATOM 3382 N N . LEU A 1 453 ? 21.101 -19.577 38.570 1.00 81.44 453 LEU A N 1
ATOM 3383 C CA . LEU A 1 453 ? 20.608 -20.799 37.939 1.00 81.44 453 LEU A CA 1
ATOM 3384 C C . LEU A 1 453 ? 20.486 -20.594 36.425 1.00 81.44 453 LEU A C 1
ATOM 3386 O O . LEU A 1 453 ? 20.127 -19.515 35.962 1.00 81.44 453 LEU A O 1
ATOM 3390 N N . SER A 1 454 ? 20.755 -21.645 35.654 1.00 85.69 454 SER A N 1
ATOM 3391 C CA . SER A 1 454 ? 20.396 -21.720 34.240 1.00 85.69 454 SER A CA 1
ATOM 3392 C C . SER A 1 454 ? 19.697 -23.047 33.961 1.00 85.69 454 SER A C 1
ATOM 3394 O O . SER A 1 454 ? 20.104 -24.085 34.487 1.00 85.69 454 SER A O 1
ATOM 3396 N N . ARG A 1 455 ? 18.612 -23.007 33.185 1.00 86.31 455 ARG A N 1
ATOM 3397 C CA . ARG A 1 455 ? 17.842 -24.189 32.772 1.00 86.31 455 ARG A CA 1
ATOM 3398 C C . ARG A 1 455 ? 17.101 -23.927 31.464 1.00 86.31 455 ARG A C 1
ATOM 3400 O O . ARG A 1 455 ? 17.081 -22.806 30.974 1.00 86.31 455 ARG A O 1
ATOM 3407 N N . THR A 1 456 ? 16.454 -24.949 30.915 1.00 89.75 456 THR A N 1
ATOM 3408 C CA . THR A 1 456 ? 15.485 -24.776 29.825 1.00 89.75 456 THR A CA 1
ATOM 3409 C C . THR A 1 456 ? 14.074 -24.795 30.393 1.00 89.75 456 THR A C 1
ATOM 3411 O O . THR A 1 456 ? 13.670 -25.790 30.996 1.00 89.75 456 THR A O 1
ATOM 3414 N N . ASP A 1 457 ? 13.317 -23.727 30.161 1.00 95.25 457 ASP A N 1
ATOM 3415 C CA . ASP A 1 457 ? 11.902 -23.660 30.520 1.00 95.25 457 ASP A CA 1
ATOM 3416 C C . ASP A 1 457 ? 11.041 -24.023 29.316 1.00 95.25 457 ASP A C 1
ATOM 3418 O O . ASP A 1 457 ? 11.156 -23.418 28.251 1.00 95.25 457 ASP A O 1
ATOM 3422 N N . ALA A 1 458 ? 10.169 -25.020 29.482 1.00 93.12 458 ALA A N 1
ATOM 3423 C CA . ALA A 1 458 ? 9.321 -25.541 28.411 1.00 93.12 458 ALA A CA 1
ATOM 3424 C C . ALA A 1 458 ? 8.424 -24.461 27.784 1.00 93.12 458 ALA A C 1
ATOM 3426 O O . ALA A 1 458 ? 8.184 -24.475 26.582 1.00 93.12 458 ALA A O 1
ATOM 3427 N N . ASN A 1 459 ? 7.926 -23.537 28.592 1.00 93.81 459 ASN A N 1
ATOM 3428 C CA . ASN A 1 459 ? 7.161 -22.361 28.210 1.00 93.81 459 ASN A CA 1
ATOM 3429 C C . ASN A 1 459 ? 7.365 -21.279 29.279 1.00 93.81 459 ASN A C 1
ATOM 3431 O O . ASN A 1 459 ? 7.859 -21.565 30.368 1.00 93.81 459 ASN A O 1
ATOM 3435 N N . VAL A 1 460 ? 6.973 -20.042 28.972 1.00 98.06 460 VAL A N 1
ATOM 3436 C CA . VAL A 1 460 ? 6.911 -18.962 29.964 1.00 98.06 460 VAL A CA 1
ATOM 3437 C C . VAL A 1 460 ? 5.443 -18.729 30.300 1.00 98.06 460 VAL A C 1
ATOM 3439 O O . VAL A 1 460 ? 4.747 -17.992 29.608 1.00 98.06 460 VAL A O 1
ATOM 3442 N N . ASP A 1 461 ? 4.951 -19.432 31.314 1.00 97.62 461 ASP A N 1
ATOM 3443 C CA . ASP A 1 461 ? 3.571 -19.331 31.809 1.00 97.62 461 ASP A CA 1
ATOM 3444 C C . ASP A 1 461 ? 3.565 -19.583 33.325 1.00 97.62 461 ASP A C 1
ATOM 3446 O O . ASP A 1 461 ? 3.035 -20.579 33.815 1.00 97.62 461 ASP A O 1
ATOM 3450 N N . PHE A 1 462 ? 4.267 -18.718 34.059 1.00 97.50 462 PHE A N 1
ATOM 3451 C CA . PHE A 1 462 ? 4.557 -18.882 35.480 1.00 97.50 462 PHE A CA 1
ATOM 3452 C C . PHE A 1 462 ? 3.688 -17.989 36.364 1.00 97.50 462 PHE A C 1
ATOM 3454 O O . PHE A 1 462 ? 3.492 -16.805 36.086 1.00 97.50 462 PHE A O 1
ATOM 3461 N N . GLN A 1 463 ? 3.222 -18.569 37.469 1.00 96.44 463 GLN A N 1
ATOM 3462 C CA . GLN A 1 463 ? 2.487 -17.903 38.542 1.00 96.44 463 GLN A CA 1
ATOM 3463 C C . GLN A 1 463 ? 3.040 -18.416 39.872 1.00 96.44 463 GLN A C 1
ATOM 3465 O O . GLN A 1 463 ? 2.557 -19.410 40.414 1.00 96.44 463 GLN A O 1
ATOM 3470 N N . TRP A 1 464 ? 4.108 -17.792 40.361 1.00 96.31 464 TRP A N 1
ATOM 3471 C CA . TRP A 1 464 ? 4.777 -18.236 41.585 1.00 96.31 464 TRP A CA 1
ATOM 3472 C C . TRP A 1 464 ? 4.084 -17.724 42.851 1.00 96.31 464 TRP A C 1
ATOM 3474 O O . TRP A 1 464 ? 4.280 -18.292 43.927 1.00 96.31 464 TRP A O 1
ATOM 3484 N N . GLY A 1 465 ? 3.253 -16.681 42.741 1.00 94.25 465 GLY A N 1
ATOM 3485 C CA . GLY A 1 465 ? 2.707 -16.009 43.918 1.00 94.25 465 GLY A CA 1
ATOM 3486 C C . GLY A 1 465 ? 3.862 -15.471 44.759 1.00 94.25 465 GLY A C 1
ATOM 3487 O O . GLY A 1 465 ? 4.763 -14.853 44.217 1.00 94.25 465 GLY A O 1
ATOM 3488 N N . THR A 1 466 ? 3.887 -15.759 46.057 1.00 93.88 466 THR A N 1
ATOM 3489 C CA . THR A 1 466 ? 4.970 -15.312 46.955 1.00 93.88 466 THR A CA 1
ATOM 3490 C C . THR A 1 466 ? 6.111 -16.334 47.097 1.00 93.88 466 THR A C 1
ATOM 3492 O O . THR A 1 466 ? 6.882 -16.273 48.055 1.00 93.88 466 THR A O 1
ATOM 3495 N N . ALA A 1 467 ? 6.166 -17.365 46.246 1.00 94.25 467 ALA A N 1
ATOM 3496 C CA . ALA A 1 467 ? 7.162 -18.433 46.336 1.00 94.25 467 ALA A CA 1
ATOM 3497 C C . ALA A 1 467 ? 8.374 -18.171 45.429 1.00 94.25 467 ALA A C 1
ATOM 3499 O O . ALA A 1 467 ? 8.264 -17.553 44.376 1.00 94.25 467 ALA A O 1
ATOM 3500 N N . ALA A 1 468 ? 9.531 -18.725 45.800 1.00 92.44 468 ALA A N 1
ATOM 3501 C CA . ALA A 1 468 ? 10.717 -18.696 44.948 1.00 92.44 468 ALA A CA 1
ATOM 3502 C C . ALA A 1 468 ? 10.542 -19.565 43.683 1.00 92.44 468 ALA A C 1
ATOM 3504 O O . ALA A 1 468 ? 9.971 -20.659 43.762 1.00 92.44 468 ALA A O 1
ATOM 3505 N N . PRO A 1 469 ? 11.099 -19.155 42.526 1.00 92.19 469 PRO A N 1
ATOM 3506 C CA . PRO A 1 469 ? 10.911 -19.865 41.259 1.00 92.19 469 PRO A CA 1
ATOM 3507 C C . PRO A 1 469 ? 11.688 -21.189 41.159 1.00 92.19 469 PRO A C 1
ATOM 3509 O O . PRO A 1 469 ? 11.365 -22.044 40.325 1.00 92.19 469 PRO A O 1
ATOM 3512 N N . ALA A 1 470 ? 12.731 -21.354 41.979 1.00 91.12 470 ALA A N 1
ATOM 3513 C CA . ALA A 1 470 ? 13.522 -22.572 42.120 1.00 91.12 470 ALA A CA 1
ATOM 3514 C C . ALA A 1 470 ? 14.398 -22.511 43.383 1.00 91.12 470 ALA A C 1
ATOM 3516 O O . ALA A 1 470 ? 14.697 -21.436 43.901 1.00 91.12 470 ALA A O 1
ATOM 3517 N N . THR A 1 471 ? 14.882 -23.667 43.843 1.00 89.00 471 THR A N 1
ATOM 3518 C CA . THR A 1 471 ? 15.913 -23.736 44.887 1.00 89.00 471 THR A CA 1
ATOM 3519 C C . THR A 1 471 ? 17.155 -22.942 44.471 1.00 89.00 471 THR A C 1
ATOM 3521 O O . THR A 1 471 ? 17.676 -23.138 43.377 1.00 89.00 471 THR A O 1
ATOM 3524 N N . GLY A 1 472 ? 17.639 -22.062 45.351 1.00 86.50 472 GLY A N 1
ATOM 3525 C CA . GLY A 1 472 ? 18.802 -21.204 45.091 1.00 86.50 472 GLY A CA 1
ATOM 3526 C C . GLY A 1 472 ? 18.470 -19.846 44.464 1.00 86.50 472 GLY A C 1
ATOM 3527 O O . GLY A 1 472 ? 19.348 -18.989 44.412 1.00 86.50 472 GLY A O 1
ATOM 3528 N N . VAL A 1 473 ? 17.218 -19.618 44.051 1.00 92.31 473 VAL A N 1
ATOM 3529 C CA . VAL A 1 473 ? 16.721 -18.294 43.652 1.00 92.31 473 VAL A CA 1
ATOM 3530 C C . VAL A 1 473 ? 15.953 -17.677 44.830 1.00 92.31 473 VAL A C 1
ATOM 3532 O O . VAL A 1 473 ? 15.178 -18.390 45.471 1.00 92.31 473 VAL A O 1
ATOM 3535 N N . PRO A 1 474 ? 16.157 -16.389 45.158 1.00 91.19 474 PRO A N 1
ATOM 3536 C CA . PRO A 1 474 ? 15.353 -15.687 46.160 1.00 91.19 474 PRO A CA 1
ATOM 3537 C C . PRO A 1 474 ? 13.849 -15.676 45.833 1.00 91.19 474 PRO A C 1
ATOM 3539 O O . PRO A 1 474 ? 13.469 -15.779 44.669 1.00 91.19 474 PRO A O 1
ATOM 3542 N N . ALA A 1 475 ? 13.002 -15.546 46.862 1.00 93.00 475 ALA A N 1
ATOM 3543 C CA . ALA A 1 475 ? 11.555 -15.373 46.682 1.00 93.00 475 ALA A CA 1
ATOM 3544 C C . ALA A 1 475 ? 11.195 -13.959 46.198 1.00 93.00 475 ALA A C 1
ATOM 3546 O O . ALA A 1 475 ? 10.377 -13.823 45.300 1.00 93.00 475 ALA A O 1
ATOM 3547 N N . ASP A 1 476 ? 11.874 -12.945 46.737 1.00 96.25 476 ASP A N 1
ATOM 3548 C CA . ASP A 1 476 ? 11.794 -11.545 46.310 1.00 96.25 476 ASP A CA 1
ATOM 3549 C C . ASP A 1 476 ? 13.126 -11.112 45.686 1.00 96.25 476 ASP A C 1
ATOM 3551 O O . ASP A 1 476 ? 14.172 -11.701 45.975 1.00 96.25 476 ASP A O 1
ATOM 3555 N N . ASN A 1 477 ? 13.127 -10.016 44.928 1.00 96.56 477 ASN A N 1
ATOM 3556 C CA . ASN A 1 477 ? 14.321 -9.425 44.321 1.00 96.56 477 ASN A CA 1
ATOM 3557 C C . ASN A 1 477 ? 15.091 -10.430 43.459 1.00 96.56 477 ASN A C 1
ATOM 3559 O O . ASN A 1 477 ? 16.276 -10.692 43.685 1.00 96.56 477 ASN A O 1
ATOM 3563 N N . PHE A 1 478 ? 14.426 -10.988 42.454 1.00 97.31 478 PHE A N 1
ATOM 3564 C CA . PHE A 1 478 ? 15.062 -11.829 41.445 1.00 97.31 478 PHE A CA 1
ATOM 3565 C C . PHE A 1 478 ? 14.722 -11.332 40.041 1.00 97.31 478 PHE A C 1
ATOM 3567 O O . PHE A 1 478 ? 13.818 -10.526 39.836 1.00 97.31 478 PHE A O 1
ATOM 3574 N N . SER A 1 479 ? 15.467 -11.796 39.048 1.00 98.06 479 SER A N 1
ATOM 3575 C CA . SER A 1 479 ? 15.159 -11.516 37.647 1.00 98.06 479 SER A CA 1
ATOM 3576 C C . SER A 1 479 ? 15.462 -12.718 36.775 1.00 98.06 479 SER A C 1
ATOM 3578 O O . SER A 1 479 ? 16.219 -13.614 37.159 1.00 98.06 479 SER A O 1
ATOM 3580 N N . VAL A 1 480 ? 14.820 -12.768 35.612 1.00 98.19 480 VAL A N 1
ATOM 3581 C CA . VAL A 1 480 ? 14.943 -13.879 34.673 1.00 98.19 480 VAL A CA 1
ATOM 3582 C C . VAL A 1 480 ? 15.114 -13.338 33.265 1.00 98.19 480 VAL A C 1
ATOM 3584 O O . VAL A 1 480 ? 14.434 -12.396 32.855 1.00 98.19 480 VAL A O 1
ATOM 3587 N N . ARG A 1 481 ? 16.017 -13.957 32.510 1.00 98.12 481 ARG A N 1
ATOM 3588 C CA . ARG A 1 481 ? 16.149 -13.753 31.071 1.00 98.12 481 ARG A CA 1
ATOM 3589 C C . ARG A 1 481 ? 15.881 -15.071 30.362 1.00 98.12 481 ARG A C 1
ATOM 3591 O O . ARG A 1 481 ? 16.636 -16.025 30.527 1.00 98.12 481 ARG A O 1
ATOM 3598 N N . TRP A 1 482 ? 14.844 -15.097 29.535 1.00 98.31 482 TRP A N 1
ATOM 3599 C CA . TRP A 1 482 ? 14.606 -16.168 28.576 1.00 98.31 482 TRP A CA 1
ATOM 3600 C C . TRP A 1 482 ? 15.113 -15.756 27.204 1.00 98.31 482 TRP A C 1
ATOM 3602 O O . TRP A 1 482 ? 14.771 -14.687 26.697 1.00 98.31 482 TRP A O 1
ATOM 3612 N N . THR A 1 483 ? 15.913 -16.617 26.591 1.00 93.12 483 THR A N 1
ATOM 3613 C CA . THR A 1 483 ? 16.447 -16.425 25.244 1.00 93.12 483 THR A CA 1
ATOM 3614 C C . THR A 1 483 ? 16.275 -17.684 24.409 1.00 93.12 483 THR A C 1
ATOM 3616 O O . THR A 1 483 ? 16.386 -18.814 24.892 1.00 93.12 483 THR A O 1
ATOM 3619 N N . GLY A 1 484 ? 15.983 -17.497 23.131 1.00 90.56 484 GLY A N 1
ATOM 3620 C CA . GLY A 1 484 ? 15.838 -18.593 22.189 1.00 90.56 484 GLY A CA 1
ATOM 3621 C C . GLY A 1 484 ? 15.267 -18.111 20.880 1.00 90.56 484 GLY A C 1
ATOM 3622 O O . GLY A 1 484 ? 15.513 -16.982 20.468 1.00 90.56 484 GLY A O 1
ATOM 3623 N N . GLN A 1 485 ? 14.492 -18.970 20.238 1.00 91.75 485 GLN A N 1
ATOM 3624 C CA . GLN A 1 485 ? 13.767 -18.646 19.028 1.00 91.75 485 GLN A CA 1
ATOM 3625 C C . GLN A 1 485 ? 12.313 -19.088 19.146 1.00 91.75 485 GLN A C 1
ATOM 3627 O O . GLN A 1 485 ? 12.008 -20.122 19.741 1.00 91.75 485 GLN A O 1
ATOM 3632 N N . VAL A 1 486 ? 11.414 -18.325 18.540 1.00 96.94 486 VAL A N 1
ATOM 3633 C CA . VAL A 1 486 ? 10.008 -18.680 18.367 1.00 96.94 486 VAL A CA 1
ATOM 3634 C C . VAL A 1 486 ? 9.746 -19.046 16.912 1.00 96.94 486 VAL A C 1
ATOM 3636 O O . VAL A 1 486 ? 10.266 -18.399 16.005 1.00 96.94 486 VAL A O 1
ATOM 3639 N N . SER A 1 487 ? 8.938 -20.078 16.673 1.00 93.12 487 SER A N 1
ATOM 3640 C CA . SER A 1 487 ? 8.442 -20.405 15.335 1.00 93.12 487 SER A CA 1
ATOM 3641 C C . SER A 1 487 ? 6.919 -20.293 15.287 1.00 93.12 487 SER A C 1
ATOM 3643 O O . SER A 1 487 ? 6.233 -21.023 16.001 1.00 93.12 487 SER A O 1
ATOM 3645 N N . PRO A 1 488 ? 6.342 -19.368 14.504 1.00 88.06 488 PRO A N 1
ATOM 3646 C CA . PRO A 1 488 ? 4.897 -19.229 14.412 1.00 88.06 488 PRO A CA 1
ATOM 3647 C C . PRO A 1 488 ? 4.276 -20.433 13.695 1.00 88.06 488 PRO A C 1
ATOM 3649 O O . PRO A 1 488 ? 4.849 -21.014 12.770 1.00 88.06 488 PRO A O 1
ATOM 3652 N N . ARG A 1 489 ? 3.056 -20.792 14.099 1.00 85.38 489 ARG A N 1
ATOM 3653 C CA . ARG A 1 489 ? 2.271 -21.840 13.427 1.00 85.38 489 ARG A CA 1
ATOM 3654 C C . ARG A 1 489 ? 1.737 -21.378 12.078 1.00 85.38 489 ARG A C 1
ATOM 3656 O O . ARG A 1 489 ? 1.550 -22.206 11.194 1.00 85.38 489 ARG A O 1
ATOM 3663 N N . TYR A 1 490 ? 1.484 -20.084 11.930 1.00 79.56 490 TYR A N 1
ATOM 3664 C CA . TYR A 1 490 ? 0.853 -19.490 10.759 1.00 79.56 490 TYR A CA 1
ATOM 3665 C C . TYR A 1 490 ? 1.701 -18.333 10.230 1.00 79.56 490 TYR A C 1
ATOM 3667 O O . TYR A 1 490 ? 2.506 -17.758 10.954 1.00 79.56 490 TYR A O 1
ATOM 3675 N N . SER A 1 491 ? 1.522 -17.980 8.959 1.00 73.88 491 SER A N 1
ATOM 3676 C CA . SER A 1 491 ? 2.118 -16.769 8.395 1.00 73.88 491 SER A CA 1
ATOM 3677 C C . SER A 1 491 ? 1.140 -15.616 8.576 1.00 73.88 491 SER A C 1
ATOM 3679 O O . SER A 1 491 ? -0.022 -15.724 8.182 1.00 73.88 491 SER A O 1
ATOM 3681 N N . GLY A 1 492 ? 1.583 -14.498 9.139 1.00 60.03 492 GLY A N 1
ATOM 3682 C CA . GLY A 1 492 ? 0.735 -13.329 9.341 1.00 60.03 492 GLY A CA 1
ATOM 3683 C C . GLY A 1 492 ? 1.140 -12.481 10.537 1.00 60.03 492 GLY A C 1
ATOM 3684 O O . GLY A 1 492 ? 2.201 -12.664 11.125 1.00 60.03 492 GLY A O 1
ATOM 3685 N N . ALA A 1 493 ? 0.274 -11.529 10.880 1.00 68.50 493 ALA A N 1
ATOM 3686 C CA . ALA A 1 493 ? 0.449 -10.707 12.066 1.00 68.50 493 ALA A CA 1
ATOM 3687 C C . ALA A 1 493 ? 0.186 -11.541 13.324 1.00 68.50 493 ALA A C 1
ATOM 3689 O O . ALA A 1 493 ? -0.883 -12.141 13.476 1.00 68.50 493 ALA A O 1
ATOM 3690 N N . TYR A 1 494 ? 1.171 -11.541 14.210 1.00 84.19 494 TYR A N 1
ATOM 3691 C CA . TYR A 1 494 ? 1.102 -12.080 15.552 1.00 84.19 494 TYR A CA 1
ATOM 3692 C C . TYR A 1 494 ? 1.088 -10.932 16.548 1.00 84.19 494 TYR A C 1
ATOM 3694 O O . TYR A 1 494 ? 1.946 -10.052 16.494 1.00 84.19 494 TYR A O 1
ATOM 3702 N N . THR A 1 495 ? 0.147 -10.969 17.483 1.00 90.50 495 THR A N 1
ATOM 3703 C CA . THR A 1 495 ? 0.204 -10.131 18.681 1.00 90.50 495 THR A CA 1
ATOM 3704 C C . THR A 1 495 ? 0.827 -10.958 19.789 1.00 90.50 495 THR A C 1
ATOM 3706 O O . THR A 1 495 ? 0.239 -11.962 20.192 1.00 90.50 495 THR A O 1
ATOM 3709 N N . PHE A 1 496 ? 1.997 -10.556 20.277 1.00 97.44 496 PHE A N 1
ATOM 3710 C CA . PHE A 1 496 ? 2.568 -11.101 21.505 1.00 97.44 496 PHE A CA 1
ATOM 3711 C C . PHE A 1 496 ? 2.041 -10.316 22.695 1.00 97.44 496 PHE A C 1
ATOM 3713 O O . PHE A 1 496 ? 1.900 -9.097 22.624 1.00 97.44 496 PHE A O 1
ATOM 3720 N N . TYR A 1 497 ? 1.777 -11.022 23.786 1.00 97.56 497 TYR A N 1
ATOM 3721 C CA . TYR A 1 497 ? 1.358 -10.446 25.052 1.00 97.56 497 TYR A CA 1
ATOM 3722 C C . TYR A 1 497 ? 2.313 -10.902 26.143 1.00 97.56 497 TYR A C 1
ATOM 3724 O O . TYR A 1 497 ? 2.688 -12.076 26.199 1.00 97.56 497 TYR A O 1
ATOM 3732 N N . THR A 1 498 ? 2.647 -9.989 27.039 1.00 98.44 498 THR A N 1
ATOM 3733 C CA . THR A 1 498 ? 3.296 -10.305 28.305 1.00 98.44 498 THR A CA 1
ATOM 3734 C C . THR A 1 498 ? 2.316 -10.009 29.423 1.00 98.44 498 THR A C 1
ATOM 3736 O O . THR A 1 498 ? 1.682 -8.959 29.403 1.00 98.44 498 THR A O 1
ATOM 3739 N N . SER A 1 499 ? 2.180 -10.913 30.388 1.00 97.69 499 SER A N 1
ATOM 3740 C CA . SER A 1 499 ? 1.479 -10.632 31.644 1.00 97.69 499 SER A CA 1
ATOM 3741 C C . SER A 1 499 ? 2.465 -10.841 32.780 1.00 97.69 499 SER A C 1
ATOM 3743 O O . SER A 1 499 ? 2.953 -11.962 32.953 1.00 97.69 499 SER A O 1
ATOM 3745 N N . SER A 1 500 ? 2.806 -9.762 33.485 1.00 98.38 500 SER A N 1
ATOM 3746 C CA . SER A 1 500 ? 3.845 -9.798 34.510 1.00 98.38 500 SER A CA 1
ATOM 3747 C C . SER A 1 500 ? 3.538 -8.954 35.742 1.00 98.38 500 SER A C 1
ATOM 3749 O O . SER A 1 500 ? 2.783 -7.984 35.676 1.00 98.38 500 SER A O 1
ATOM 3751 N N . ASP A 1 501 ? 4.128 -9.388 36.846 1.00 97.56 501 ASP A N 1
ATOM 3752 C CA . ASP A 1 501 ? 4.215 -8.741 38.155 1.00 97.56 501 ASP A CA 1
ATOM 3753 C C . ASP A 1 501 ? 5.611 -9.125 38.671 1.00 97.56 501 ASP A C 1
ATOM 3755 O O . ASP A 1 501 ? 5.826 -10.320 38.887 1.00 97.56 501 ASP A O 1
ATOM 3759 N N . ASP A 1 502 ? 6.643 -8.274 38.648 1.00 97.12 502 ASP A N 1
ATOM 3760 C CA . ASP A 1 502 ? 6.719 -6.878 38.178 1.00 97.12 502 ASP A CA 1
ATOM 3761 C C . ASP A 1 502 ? 7.129 -6.744 36.680 1.00 97.12 502 ASP A C 1
ATOM 3763 O O . ASP A 1 502 ? 6.426 -7.199 35.771 1.00 97.12 502 ASP A O 1
ATOM 3767 N N . GLY A 1 503 ? 8.253 -6.069 36.398 1.00 97.69 503 GLY A N 1
ATOM 3768 C CA . GLY A 1 503 ? 8.582 -5.476 35.105 1.00 97.69 503 GLY A CA 1
ATOM 3769 C C . GLY A 1 503 ? 9.007 -6.474 34.034 1.00 97.69 503 GLY A C 1
ATOM 3770 O O . GLY A 1 503 ? 9.577 -7.530 34.313 1.00 97.69 503 GLY A O 1
ATOM 3771 N N . VAL A 1 504 ? 8.770 -6.111 32.771 1.00 98.69 504 VAL A N 1
ATOM 3772 C CA . VAL A 1 504 ? 8.986 -6.986 31.613 1.00 98.69 504 VAL A CA 1
ATOM 3773 C C . VAL A 1 504 ? 9.457 -6.233 30.370 1.00 98.69 504 VAL A C 1
ATOM 3775 O O . VAL A 1 504 ? 9.042 -5.107 30.088 1.00 98.69 504 VAL A O 1
ATOM 3778 N N . ARG A 1 505 ? 10.321 -6.878 29.584 1.00 98.56 505 ARG A N 1
ATOM 3779 C CA . ARG A 1 505 ? 10.727 -6.426 28.247 1.00 98.56 505 ARG A CA 1
ATOM 3780 C C . ARG A 1 505 ? 10.745 -7.599 27.279 1.00 98.56 505 ARG A C 1
ATOM 3782 O O . ARG A 1 505 ? 11.310 -8.643 27.594 1.00 98.56 505 ARG A O 1
ATOM 3789 N N . LEU A 1 506 ? 10.158 -7.427 26.098 1.00 98.56 506 LEU A N 1
ATOM 3790 C CA . LEU A 1 506 ? 10.089 -8.463 25.066 1.00 98.56 506 LEU A CA 1
ATOM 3791 C C . LEU A 1 506 ? 10.701 -7.958 23.764 1.00 98.56 506 LEU A C 1
ATOM 3793 O O . LEU A 1 506 ? 10.304 -6.914 23.249 1.00 98.56 506 LEU A O 1
ATOM 3797 N N . TRP A 1 507 ? 11.593 -8.764 23.196 1.00 96.75 507 TRP A N 1
ATOM 3798 C CA . TRP A 1 507 ? 12.095 -8.623 21.841 1.00 96.75 507 TRP A CA 1
ATOM 3799 C C . TRP A 1 507 ? 11.759 -9.864 21.022 1.00 96.75 507 TRP A C 1
ATOM 3801 O O . TRP A 1 507 ? 11.978 -10.988 21.481 1.00 96.75 507 TRP A O 1
ATOM 3811 N N . VAL A 1 508 ? 11.290 -9.655 19.794 1.00 86.38 508 VAL A N 1
ATOM 3812 C CA . VAL A 1 508 ? 11.114 -10.712 18.792 1.00 86.38 508 VAL A CA 1
ATOM 3813 C C . VAL A 1 508 ? 11.779 -10.251 17.501 1.00 86.38 508 VAL A C 1
ATOM 3815 O O . VAL A 1 508 ? 11.523 -9.148 17.030 1.00 86.38 508 VAL A O 1
ATOM 3818 N N . ASN A 1 509 ? 12.662 -11.078 16.950 1.00 84.25 509 ASN A N 1
ATOM 3819 C CA . ASN A 1 509 ? 13.495 -10.775 15.791 1.00 84.25 509 ASN A CA 1
ATOM 3820 C C . ASN A 1 509 ? 14.267 -9.445 15.931 1.00 84.25 509 ASN A C 1
ATOM 3822 O O . ASN A 1 509 ? 14.276 -8.620 15.023 1.00 84.25 509 ASN A O 1
ATOM 3826 N N . GLY A 1 510 ? 14.823 -9.186 17.120 1.00 74.44 510 GLY A N 1
ATOM 3827 C CA . GLY A 1 510 ? 15.511 -7.929 17.447 1.00 74.44 510 GLY A CA 1
ATOM 3828 C C . GLY A 1 510 ? 14.592 -6.726 17.713 1.00 74.44 510 GLY A C 1
ATOM 3829 O O . GLY A 1 510 ? 15.028 -5.773 18.356 1.00 74.44 510 GLY A O 1
ATOM 3830 N N . GLN A 1 511 ? 13.313 -6.775 17.323 1.00 74.69 511 GLN A N 1
ATOM 3831 C CA . GLN A 1 511 ? 12.354 -5.690 17.551 1.00 74.69 511 GLN A CA 1
ATOM 3832 C C . GLN A 1 511 ? 11.847 -5.699 18.991 1.00 74.69 511 GLN A C 1
ATOM 3834 O O . GLN A 1 511 ? 11.304 -6.706 19.448 1.00 74.69 511 GLN A O 1
ATOM 3839 N N . LYS A 1 512 ? 11.982 -4.575 19.704 1.00 92.69 512 LYS A N 1
ATOM 3840 C CA . LYS A 1 512 ? 11.452 -4.417 21.065 1.00 92.69 512 LYS A CA 1
ATOM 3841 C C . LYS A 1 512 ? 9.934 -4.204 21.011 1.00 92.69 512 LYS A C 1
ATOM 3843 O O . LYS A 1 512 ? 9.473 -3.115 20.691 1.00 92.69 512 LYS A O 1
ATOM 3848 N N . LEU A 1 513 ? 9.168 -5.252 21.307 1.00 83.12 513 LEU A N 1
ATOM 3849 C CA . LEU A 1 513 ? 7.701 -5.244 21.258 1.00 83.12 513 LEU A CA 1
ATOM 3850 C C . LEU A 1 513 ? 7.062 -4.734 22.553 1.00 83.12 513 LEU A C 1
ATOM 3852 O O . LEU A 1 513 ? 5.980 -4.157 22.511 1.00 83.12 513 LEU A O 1
ATOM 3856 N N . VAL A 1 514 ? 7.710 -4.966 23.696 1.00 94.50 514 VAL A N 1
ATOM 3857 C CA . VAL A 1 514 ? 7.256 -4.503 25.015 1.00 94.50 514 VAL A CA 1
ATOM 3858 C C . VAL A 1 514 ? 8.442 -3.909 25.764 1.00 94.50 514 VAL A C 1
ATOM 3860 O O . VAL A 1 514 ? 9.499 -4.541 25.829 1.00 94.50 514 VAL A O 1
ATOM 3863 N N . ASP A 1 515 ? 8.250 -2.726 26.351 1.00 97.69 515 ASP A N 1
ATOM 3864 C CA . ASP A 1 515 ? 9.212 -2.078 27.247 1.00 97.69 515 ASP A CA 1
ATOM 3865 C C . ASP A 1 515 ? 8.506 -1.509 28.484 1.00 97.69 515 ASP A C 1
ATOM 3867 O O . ASP A 1 515 ? 8.113 -0.345 28.512 1.00 97.69 515 ASP A O 1
ATOM 3871 N N . ASN A 1 516 ? 8.280 -2.357 29.488 1.00 96.88 516 ASN A N 1
ATOM 3872 C CA . ASN A 1 516 ? 7.660 -1.969 30.750 1.00 96.88 516 ASN A CA 1
ATOM 3873 C C . ASN A 1 516 ? 8.531 -2.432 31.925 1.00 96.88 516 ASN A C 1
ATOM 3875 O O . ASN A 1 516 ? 8.160 -3.302 32.707 1.00 96.88 516 ASN A O 1
ATOM 3879 N N . TRP A 1 517 ? 9.739 -1.877 32.023 1.00 97.56 517 TRP A N 1
ATOM 3880 C CA . TRP A 1 517 ? 10.695 -2.200 33.087 1.00 97.56 517 TRP A CA 1
ATOM 3881 C C . TRP A 1 517 ? 10.465 -1.358 34.350 1.00 97.56 517 TRP A C 1
ATOM 3883 O O . TRP A 1 517 ? 11.359 -0.650 34.816 1.00 97.56 517 TRP A O 1
ATOM 3893 N N . THR A 1 518 ? 9.238 -1.383 34.867 1.00 97.00 518 THR A N 1
ATOM 3894 C CA . THR A 1 518 ? 8.822 -0.619 36.052 1.00 97.00 518 THR A CA 1
ATOM 3895 C C . THR A 1 518 ? 8.149 -1.528 37.076 1.00 97.00 518 THR A C 1
ATOM 3897 O O . THR A 1 518 ? 7.741 -2.635 36.736 1.00 97.00 518 THR A O 1
ATOM 3900 N N . ALA A 1 519 ? 8.067 -1.085 38.336 1.00 96.06 519 ALA A N 1
ATOM 3901 C CA . ALA A 1 519 ? 7.389 -1.847 39.382 1.00 96.06 519 ALA A CA 1
ATOM 3902 C C . ALA A 1 519 ? 5.877 -1.708 39.204 1.00 96.06 519 ALA A C 1
ATOM 3904 O O . ALA A 1 519 ? 5.370 -0.585 39.100 1.00 96.06 519 ALA A O 1
ATOM 3905 N N . HIS A 1 520 ? 5.168 -2.830 39.144 1.00 96.94 520 HIS A N 1
ATOM 3906 C CA . HIS A 1 520 ? 3.734 -2.873 38.910 1.00 96.94 520 HIS A CA 1
ATOM 3907 C C . HIS A 1 520 ? 3.158 -4.245 39.266 1.00 96.94 520 HIS A C 1
ATOM 3909 O O . HIS A 1 520 ? 3.766 -5.268 38.984 1.00 96.94 520 HIS A O 1
ATOM 3915 N N . GLY A 1 521 ? 1.912 -4.267 39.747 1.00 95.12 521 GLY A N 1
ATOM 3916 C CA . GLY A 1 521 ? 1.161 -5.519 39.863 1.00 95.12 521 GLY A CA 1
ATOM 3917 C C . GLY A 1 521 ? 0.894 -6.172 38.499 1.00 95.12 521 GLY A C 1
ATOM 3918 O O . GLY A 1 521 ? 1.201 -5.584 37.456 1.00 95.12 521 GLY A O 1
ATOM 3919 N N . VAL A 1 522 ? 0.242 -7.342 38.492 1.00 97.25 522 VAL A N 1
ATOM 3920 C CA . VAL A 1 522 ? -0.123 -8.087 37.266 1.00 97.25 522 VAL A CA 1
ATOM 3921 C C . VAL A 1 522 ? -0.692 -7.173 36.172 1.00 97.25 522 VAL A C 1
ATOM 3923 O O . VAL A 1 522 ? -1.855 -6.767 36.206 1.00 97.25 522 VAL A O 1
ATOM 3926 N N . THR A 1 523 ? 0.130 -6.893 35.163 1.00 96.88 523 THR A N 1
ATOM 3927 C CA . THR A 1 523 ? -0.186 -5.993 34.050 1.00 96.88 523 THR A CA 1
ATOM 3928 C C . THR A 1 523 ? 0.034 -6.715 32.734 1.00 96.88 523 THR A C 1
ATOM 3930 O O . THR A 1 523 ? 0.989 -7.474 32.580 1.00 96.88 523 THR A O 1
ATOM 3933 N N . GLU A 1 524 ? -0.868 -6.495 31.778 1.00 97.81 524 GLU A N 1
ATOM 3934 C CA . GLU A 1 524 ? -0.714 -7.005 30.422 1.00 97.81 524 GLU A CA 1
ATOM 3935 C C . GLU A 1 524 ? -0.182 -5.924 29.479 1.00 97.81 524 GLU A C 1
ATOM 3937 O O . GLU A 1 524 ? -0.775 -4.855 29.341 1.00 97.81 524 GLU A O 1
ATOM 3942 N N . ASN A 1 525 ? 0.903 -6.234 28.777 1.00 96.88 525 ASN A N 1
ATOM 3943 C CA . ASN A 1 525 ? 1.422 -5.439 27.670 1.00 96.88 525 ASN A CA 1
ATOM 3944 C C . ASN A 1 525 ? 1.382 -6.270 26.383 1.00 96.88 525 ASN A C 1
ATOM 3946 O O . ASN A 1 525 ? 1.319 -7.500 26.424 1.00 96.88 525 ASN A O 1
ATOM 3950 N N . SER A 1 526 ? 1.406 -5.613 25.223 1.00 91.69 526 SER A N 1
ATOM 3951 C CA . SER A 1 526 ? 1.398 -6.319 23.941 1.00 91.69 526 SER A CA 1
ATOM 3952 C C . SER A 1 526 ? 2.107 -5.547 22.840 1.00 91.69 526 SER A C 1
ATOM 3954 O O . SER A 1 526 ? 2.203 -4.324 22.902 1.00 91.69 526 SER A O 1
ATOM 3956 N N . GLY A 1 527 ? 2.560 -6.275 21.822 1.00 73.44 527 GLY A N 1
ATOM 3957 C CA . GLY A 1 527 ? 3.124 -5.721 20.597 1.00 73.44 527 GLY A CA 1
ATOM 3958 C C . GLY A 1 527 ? 2.849 -6.641 19.410 1.00 73.44 527 GLY A C 1
ATOM 3959 O O . GLY A 1 527 ? 2.643 -7.846 19.577 1.00 73.44 527 GLY A O 1
ATOM 3960 N N . VAL A 1 528 ? 2.805 -6.067 18.209 1.00 74.62 528 VAL A N 1
ATOM 3961 C CA . VAL A 1 528 ? 2.447 -6.783 16.976 1.00 74.62 528 VAL A CA 1
ATOM 3962 C C . VAL A 1 528 ? 3.670 -6.917 16.077 1.00 74.62 528 VAL A C 1
ATOM 3964 O O . VAL A 1 528 ? 4.369 -5.938 15.838 1.00 74.62 528 VAL A O 1
ATOM 3967 N N . ILE A 1 529 ? 3.895 -8.115 15.539 1.00 72.69 529 ILE A N 1
ATOM 3968 C CA . ILE A 1 529 ? 4.956 -8.408 14.569 1.00 72.69 529 ILE A CA 1
ATOM 3969 C C . ILE A 1 529 ? 4.434 -9.361 13.488 1.00 72.69 529 ILE A C 1
ATOM 3971 O O . ILE A 1 529 ? 3.615 -10.237 13.759 1.00 72.69 529 ILE A O 1
ATOM 3975 N N . SER A 1 530 ? 4.871 -9.189 12.239 1.00 71.88 530 SER A N 1
ATOM 3976 C CA . SER A 1 530 ? 4.534 -10.124 11.156 1.00 71.88 530 SER A CA 1
ATOM 3977 C C . SER A 1 530 ? 5.565 -11.241 11.086 1.00 71.88 530 SER A C 1
ATOM 3979 O O . SER A 1 530 ? 6.752 -10.963 10.963 1.00 71.88 530 SER A O 1
ATOM 3981 N N . LEU A 1 531 ? 5.108 -12.491 11.134 1.00 67.75 531 LEU A N 1
ATOM 3982 C CA . LEU A 1 531 ? 5.961 -13.677 11.118 1.00 67.75 531 LEU A CA 1
ATOM 3983 C C . LEU A 1 531 ? 5.527 -14.653 10.012 1.00 67.75 531 LEU A C 1
ATOM 3985 O O . LEU A 1 531 ? 4.376 -14.635 9.572 1.00 67.75 531 LEU A O 1
ATOM 3989 N N . VAL A 1 532 ? 6.437 -15.518 9.571 1.00 70.31 532 VAL A N 1
ATOM 3990 C CA . VAL A 1 532 ? 6.214 -16.558 8.554 1.00 70.31 532 VAL A CA 1
ATOM 3991 C C . VAL A 1 532 ? 6.172 -17.929 9.226 1.00 70.31 532 VAL A C 1
ATOM 3993 O O . VAL A 1 532 ? 7.080 -18.269 9.985 1.00 70.31 532 VAL A O 1
ATOM 3996 N N . ALA A 1 533 ? 5.132 -18.721 8.936 1.00 70.81 533 ALA A N 1
ATOM 3997 C CA . ALA A 1 533 ? 4.927 -20.060 9.489 1.00 70.81 533 ALA A CA 1
ATOM 3998 C C . ALA A 1 533 ? 6.194 -20.918 9.372 1.00 70.81 533 ALA A C 1
ATOM 4000 O O . ALA A 1 533 ? 6.791 -21.002 8.299 1.00 70.81 533 ALA A O 1
ATOM 4001 N N . GLY A 1 534 ? 6.601 -21.567 10.463 1.00 72.94 534 GLY A N 1
ATOM 4002 C CA . GLY A 1 534 ? 7.751 -22.475 10.469 1.00 72.94 534 GLY A CA 1
ATOM 4003 C C . GLY A 1 534 ? 9.130 -21.807 10.431 1.00 72.94 534 GLY A C 1
ATOM 4004 O O . GLY A 1 534 ? 10.123 -22.466 10.741 1.00 72.94 534 GLY A O 1
ATOM 4005 N N . GLN A 1 535 ? 9.224 -20.510 10.122 1.00 74.56 535 GLN A N 1
ATOM 4006 C CA . GLN A 1 535 ? 10.479 -19.770 10.243 1.00 74.56 535 GLN A CA 1
ATOM 4007 C C . GLN A 1 535 ? 10.795 -19.544 11.728 1.00 74.56 535 GLN A C 1
ATOM 4009 O O . GLN A 1 535 ? 9.889 -19.392 12.543 1.00 74.56 535 GLN A O 1
ATOM 4014 N N . ARG A 1 536 ? 12.071 -19.585 12.116 1.00 80.69 536 ARG A N 1
ATOM 4015 C CA . ARG A 1 536 ? 12.494 -19.313 13.497 1.00 80.69 536 ARG A CA 1
ATOM 4016 C C . ARG A 1 536 ? 12.957 -17.868 13.612 1.00 80.69 536 ARG A C 1
ATOM 4018 O O . ARG A 1 536 ? 13.731 -17.413 12.777 1.00 80.69 536 ARG A O 1
ATOM 4025 N N . TYR A 1 537 ? 12.490 -17.186 14.648 1.00 76.56 537 TYR A N 1
ATOM 4026 C CA . TYR A 1 537 ? 12.820 -15.797 14.946 1.00 76.56 537 TYR A CA 1
ATOM 4027 C C . TYR A 1 537 ? 13.400 -15.700 16.340 1.00 76.56 537 TYR A C 1
ATOM 4029 O O . TYR A 1 537 ? 12.848 -16.304 17.257 1.00 76.56 537 TYR A O 1
ATOM 4037 N N . ASP A 1 538 ? 14.459 -14.918 16.515 1.00 85.56 538 ASP A N 1
ATOM 4038 C CA . ASP A 1 538 ? 15.058 -14.728 17.832 1.00 85.56 538 ASP A CA 1
ATOM 4039 C C . ASP A 1 538 ? 14.041 -14.144 18.810 1.00 85.56 538 ASP A C 1
ATOM 4041 O O . ASP A 1 538 ? 13.268 -13.250 18.476 1.00 85.56 538 ASP A O 1
ATOM 4045 N N . LEU A 1 539 ? 14.023 -14.662 20.029 1.00 96.94 539 LEU A N 1
ATOM 4046 C CA . LEU A 1 539 ? 13.137 -14.219 21.088 1.00 96.94 539 LEU A CA 1
ATOM 4047 C C . LEU A 1 539 ? 13.958 -13.989 22.347 1.00 96.94 539 LEU A C 1
ATOM 4049 O O . LEU A 1 539 ? 14.675 -14.879 22.810 1.00 96.94 539 LEU A O 1
ATOM 4053 N N . LYS A 1 540 ? 13.823 -12.792 22.916 1.00 97.88 540 LYS A N 1
ATOM 4054 C CA . LYS A 1 540 ? 14.378 -12.440 24.222 1.00 97.88 540 LYS A CA 1
ATOM 4055 C C . LYS A 1 540 ? 13.271 -11.858 25.081 1.00 97.88 540 LYS A C 1
ATOM 4057 O O . LYS A 1 540 ? 12.642 -10.882 24.691 1.00 97.88 540 LYS A O 1
ATOM 4062 N N . LEU A 1 541 ? 13.058 -12.438 26.250 1.00 98.56 541 LEU A N 1
ATOM 4063 C CA . LEU A 1 541 ? 12.140 -11.937 27.260 1.00 98.56 541 LEU A CA 1
ATOM 4064 C C . LEU A 1 541 ? 12.933 -11.721 28.545 1.00 98.56 541 LEU A C 1
ATOM 4066 O O . LEU A 1 541 ? 13.585 -12.639 29.036 1.00 98.56 541 LEU A O 1
ATOM 4070 N N . GLU A 1 542 ? 12.884 -10.512 29.078 1.00 98.62 542 GLU A N 1
ATOM 4071 C CA . GLU A 1 542 ? 13.451 -10.177 30.380 1.00 98.62 542 GLU A CA 1
ATOM 4072 C C . GLU A 1 542 ? 12.314 -9.860 31.343 1.00 98.62 542 GLU A C 1
ATOM 4074 O O . GLU A 1 542 ? 11.332 -9.228 30.953 1.00 98.62 542 GLU A O 1
ATOM 4079 N N . TYR A 1 543 ? 12.466 -10.284 32.592 1.00 98.75 543 TYR A N 1
ATOM 4080 C CA . TYR A 1 543 ? 11.499 -10.111 33.672 1.00 98.75 543 TYR A CA 1
ATOM 4081 C C . TYR A 1 543 ? 12.221 -9.842 34.994 1.00 98.75 543 TYR A C 1
ATOM 4083 O O . TYR A 1 543 ? 13.323 -10.364 35.201 1.00 98.75 543 TYR A O 1
ATOM 4091 N N . TYR A 1 544 ? 11.603 -9.087 35.899 1.00 98.19 544 TYR A N 1
ATOM 4092 C CA . TYR A 1 544 ? 12.030 -9.038 37.293 1.00 98.19 544 TYR A CA 1
ATOM 4093 C C . TYR A 1 544 ? 10.857 -9.082 38.272 1.00 98.19 544 TYR A C 1
ATOM 4095 O O . TYR A 1 544 ? 9.761 -8.634 37.959 1.00 98.19 544 TYR A O 1
ATOM 4103 N N . GLU A 1 545 ? 11.151 -9.575 39.472 1.00 97.94 545 GLU A N 1
ATOM 4104 C CA . GLU A 1 545 ? 10.302 -9.507 40.658 1.00 97.94 545 GLU A CA 1
ATOM 4105 C C . GLU A 1 545 ? 10.983 -8.632 41.710 1.00 97.94 545 GLU A C 1
ATOM 4107 O O . GLU A 1 545 ? 12.128 -8.902 42.095 1.00 97.94 545 GLU A O 1
ATOM 4112 N N . GLY A 1 546 ? 10.299 -7.585 42.167 1.00 96.31 546 GLY A N 1
ATOM 4113 C CA . GLY A 1 546 ? 10.738 -6.734 43.263 1.00 96.31 546 GLY A CA 1
ATOM 4114 C C . GLY A 1 546 ? 10.387 -7.356 44.607 1.00 96.31 546 GLY A C 1
ATOM 4115 O O . GLY A 1 546 ? 11.271 -7.856 45.307 1.00 96.31 546 GLY A O 1
ATOM 4116 N N . THR A 1 547 ? 9.106 -7.302 44.968 1.00 94.38 547 THR A N 1
ATOM 4117 C CA . THR A 1 547 ? 8.563 -7.919 46.184 1.00 94.38 547 THR A CA 1
ATOM 4118 C C . THR A 1 547 ? 7.085 -8.256 46.018 1.00 94.38 547 THR A C 1
ATOM 4120 O O . THR A 1 547 ? 6.336 -7.433 45.492 1.00 94.38 547 THR A O 1
ATOM 4123 N N . GLY A 1 548 ? 6.621 -9.331 46.656 1.00 94.25 548 GLY A N 1
ATOM 4124 C CA . GLY A 1 548 ? 5.195 -9.637 46.732 1.00 94.25 548 GLY A CA 1
ATOM 4125 C C . GLY A 1 548 ? 4.807 -10.797 45.826 1.00 94.25 548 GLY A C 1
ATOM 4126 O O . GLY A 1 548 ? 5.118 -11.942 46.146 1.00 94.25 548 GLY A O 1
ATOM 4127 N N . GLY A 1 549 ? 3.995 -10.540 44.800 1.00 94.38 549 GLY A N 1
ATOM 4128 C CA . GLY A 1 549 ? 3.402 -11.589 43.973 1.00 94.38 549 GLY A CA 1
ATOM 4129 C C . GLY A 1 549 ? 4.073 -11.711 42.610 1.00 94.38 549 GLY A C 1
ATOM 4130 O O . GLY A 1 549 ? 3.814 -10.901 41.744 1.00 94.38 549 GLY A O 1
ATOM 4131 N N . ALA A 1 550 ? 4.796 -12.797 42.353 1.00 97.25 550 ALA A N 1
ATOM 4132 C CA . ALA A 1 550 ? 5.532 -12.987 41.109 1.00 97.25 550 ALA A CA 1
ATOM 4133 C C . ALA A 1 550 ? 4.718 -13.721 40.022 1.00 97.25 550 ALA A C 1
ATOM 4135 O O . ALA A 1 550 ? 4.290 -14.874 40.195 1.00 97.25 550 ALA A O 1
ATOM 4136 N N . THR A 1 551 ? 4.536 -13.077 38.864 1.00 97.94 551 THR A N 1
ATOM 4137 C CA . THR A 1 551 ? 3.904 -13.651 37.657 1.00 97.94 551 THR A CA 1
ATOM 4138 C C . THR A 1 551 ? 4.713 -13.304 36.409 1.00 97.94 551 THR A C 1
ATOM 4140 O O . THR A 1 551 ? 5.094 -12.155 36.221 1.00 97.94 551 THR A O 1
ATOM 4143 N N . ALA A 1 552 ? 4.929 -14.272 35.512 1.00 98.31 552 ALA A N 1
ATOM 4144 C CA . ALA A 1 552 ? 5.575 -14.040 34.218 1.00 98.31 552 ALA A CA 1
ATOM 4145 C C . ALA A 1 552 ? 4.992 -14.959 33.138 1.00 98.31 552 ALA A C 1
ATOM 4147 O O . ALA A 1 552 ? 5.184 -16.177 33.160 1.00 98.31 552 ALA A O 1
ATOM 4148 N N . ARG A 1 553 ? 4.281 -14.378 32.167 1.00 98.62 553 ARG A N 1
ATOM 4149 C CA . ARG A 1 553 ? 3.602 -15.123 31.098 1.00 98.62 553 ARG A CA 1
ATOM 4150 C C . ARG A 1 553 ? 3.897 -14.522 29.732 1.00 98.62 553 ARG A C 1
ATOM 4152 O O . ARG A 1 553 ? 3.783 -13.311 29.558 1.00 98.62 553 ARG A O 1
ATOM 4159 N N . LEU A 1 554 ? 4.194 -15.379 28.759 1.00 98.69 554 LEU A N 1
ATOM 4160 C CA . LEU A 1 554 ? 4.349 -15.053 27.345 1.00 98.69 554 LEU A CA 1
ATOM 4161 C C . LEU A 1 554 ? 3.226 -15.719 26.548 1.00 98.69 554 LEU A C 1
ATOM 4163 O O . LEU A 1 554 ? 3.151 -16.946 26.440 1.00 98.69 554 LEU A O 1
ATOM 4167 N N . LEU A 1 555 ? 2.360 -14.901 25.963 1.00 98.06 555 LEU A N 1
ATOM 4168 C CA . LEU A 1 555 ? 1.231 -15.345 25.157 1.00 98.06 555 LEU A CA 1
ATOM 4169 C C . LEU A 1 555 ? 1.338 -14.790 23.740 1.00 98.06 555 LEU A C 1
ATOM 4171 O O . LEU A 1 555 ? 2.018 -13.797 23.491 1.00 98.06 555 LEU A O 1
ATOM 4175 N N . TRP A 1 556 ? 0.623 -15.408 22.809 1.00 97.88 556 TRP A N 1
ATOM 4176 C CA . TRP A 1 556 ? 0.464 -14.890 21.458 1.00 97.88 556 TRP A CA 1
ATOM 4177 C C . TRP A 1 556 ? -0.969 -15.057 20.958 1.00 97.88 556 TRP A C 1
ATOM 4179 O O . TRP A 1 556 ? -1.744 -15.823 21.526 1.00 97.88 556 TRP A O 1
ATOM 4189 N N . SER A 1 557 ? -1.336 -14.345 19.901 1.00 91.19 557 SER A N 1
ATOM 4190 C CA . SER A 1 557 ? -2.539 -14.604 19.108 1.00 91.19 557 SER A CA 1
ATOM 4191 C C . SER A 1 557 ? -2.286 -14.231 17.653 1.00 91.19 557 SER A C 1
ATOM 4193 O O . SER A 1 557 ? -1.385 -13.442 17.364 1.00 91.19 557 SER A O 1
ATOM 4195 N N . SER A 1 558 ? -3.095 -14.762 16.743 1.00 83.06 558 SER A N 1
ATOM 4196 C CA . SER A 1 558 ? -3.130 -14.322 15.349 1.00 83.06 558 SER A CA 1
ATOM 4197 C C . SER A 1 558 ? -4.558 -14.403 14.808 1.00 83.06 558 SER A C 1
ATOM 4199 O O . SER A 1 558 ? -5.478 -14.848 15.490 1.00 83.06 558 SER A O 1
ATOM 4201 N N . SER A 1 559 ? -4.758 -14.034 13.544 1.00 74.38 559 SER A N 1
ATOM 4202 C CA . SER A 1 559 ? -6.039 -14.286 12.860 1.00 74.38 559 SER A CA 1
ATOM 4203 C C . SER A 1 559 ? -6.419 -15.777 12.769 1.00 74.38 559 SER A C 1
ATOM 4205 O O . SER A 1 559 ? -7.594 -16.088 12.597 1.00 74.38 559 SER A O 1
ATOM 4207 N N . CYS A 1 560 ? -5.444 -16.687 12.907 1.00 78.31 560 CYS A N 1
ATOM 4208 C CA . CYS A 1 560 ? -5.611 -18.140 12.809 1.00 78.31 560 CYS A CA 1
ATOM 4209 C C . CYS A 1 560 ? -5.503 -18.877 14.156 1.00 78.31 560 CYS A C 1
ATOM 4211 O O . CYS A 1 560 ? -5.722 -20.089 14.199 1.00 78.31 560 CYS A O 1
ATOM 4213 N N . GLU A 1 561 ? -5.166 -18.195 15.257 1.00 82.75 561 GLU A N 1
ATOM 4214 C CA . GLU A 1 561 ? -5.204 -18.798 16.592 1.00 82.75 561 GLU A CA 1
ATOM 4215 C C . GLU A 1 561 ? -5.649 -17.817 17.674 1.00 82.75 561 GLU A C 1
ATOM 4217 O O . GLU A 1 561 ? -5.149 -16.688 17.727 1.00 82.75 561 GLU A O 1
ATOM 4222 N N . PRO A 1 562 ? -6.563 -18.248 18.565 1.00 88.56 562 PRO A N 1
ATOM 4223 C CA . PRO A 1 562 ? -6.957 -17.439 19.702 1.00 88.56 562 PRO A CA 1
ATOM 4224 C C . PRO A 1 562 ? -5.764 -17.220 20.630 1.00 88.56 562 PRO A C 1
ATOM 4226 O O . PRO A 1 562 ? -4.791 -17.977 20.630 1.00 88.56 562 PRO A O 1
ATOM 4229 N N . LYS A 1 563 ? -5.874 -16.186 21.460 1.00 94.44 563 LYS A N 1
ATOM 4230 C CA . LYS A 1 563 ? -4.846 -15.855 22.436 1.00 94.44 563 LYS A CA 1
ATOM 4231 C C . LYS A 1 563 ? -4.578 -17.018 23.392 1.00 94.44 563 LYS A C 1
ATOM 4233 O O . LYS A 1 563 ? -5.490 -17.479 24.074 1.00 94.44 563 LYS A O 1
ATOM 4238 N N . ALA A 1 564 ? -3.327 -17.456 23.463 1.00 94.62 564 ALA A N 1
ATOM 4239 C CA . ALA A 1 564 ? -2.880 -18.545 24.328 1.00 94.62 564 ALA A CA 1
ATOM 4240 C C . ALA A 1 564 ? -1.392 -18.396 24.673 1.00 94.62 564 ALA A C 1
ATOM 4242 O O . ALA A 1 564 ? -0.665 -17.686 23.977 1.00 94.62 564 ALA A O 1
ATOM 4243 N N . ALA A 1 565 ? -0.933 -19.076 25.729 1.00 97.31 565 ALA A N 1
ATOM 4244 C CA . ALA A 1 565 ? 0.492 -19.174 26.043 1.00 97.31 565 ALA A CA 1
ATOM 4245 C C . ALA A 1 565 ? 1.268 -19.734 24.841 1.00 97.31 565 ALA A C 1
ATOM 4247 O O . ALA A 1 565 ? 0.784 -20.651 24.165 1.00 97.31 565 ALA A O 1
ATOM 4248 N N . VAL A 1 566 ? 2.463 -19.198 24.577 1.00 97.56 566 VAL A N 1
ATOM 4249 C CA . VAL A 1 566 ? 3.275 -19.674 23.451 1.00 97.56 566 VAL A CA 1
ATOM 4250 C C . VAL A 1 566 ? 3.659 -21.140 23.711 1.00 97.56 566 VAL A C 1
ATOM 4252 O O . VAL A 1 566 ? 4.298 -21.436 24.725 1.00 97.56 566 VAL A O 1
ATOM 4255 N N . PRO A 1 567 ? 3.254 -22.089 22.848 1.00 95.94 567 PRO A N 1
ATOM 4256 C CA . PRO A 1 567 ? 3.446 -23.511 23.117 1.00 95.94 567 PRO A CA 1
ATOM 4257 C C . PRO A 1 567 ? 4.926 -23.900 23.129 1.00 95.94 567 PRO A C 1
ATOM 4259 O O . PRO A 1 567 ? 5.671 -23.468 22.254 1.00 95.94 567 PRO A O 1
ATOM 4262 N N . LYS A 1 568 ? 5.321 -24.835 24.007 1.00 96.38 568 LYS A N 1
ATOM 4263 C CA . LYS A 1 568 ? 6.677 -25.428 24.048 1.00 96.38 568 LYS A CA 1
ATOM 4264 C C . LYS A 1 568 ? 7.205 -25.828 22.675 1.00 96.38 568 LYS A C 1
ATOM 4266 O O . LYS A 1 568 ? 8.334 -25.521 22.321 1.00 96.38 568 LYS A O 1
ATOM 4271 N N . ALA A 1 569 ? 6.360 -26.499 21.896 1.00 94.44 569 ALA A N 1
ATOM 4272 C CA . ALA A 1 569 ? 6.702 -26.976 20.562 1.00 94.44 569 ALA A CA 1
ATOM 4273 C C . ALA A 1 569 ? 7.132 -25.845 19.608 1.00 94.44 569 ALA A C 1
ATOM 4275 O O . ALA A 1 569 ? 7.785 -26.116 18.611 1.00 94.44 569 ALA A O 1
ATOM 4276 N N . GLN A 1 570 ? 6.787 -24.593 19.905 1.00 97.12 570 GLN A N 1
ATOM 4277 C CA . GLN A 1 570 ? 7.142 -23.421 19.109 1.00 97.12 570 GLN A CA 1
ATOM 4278 C C . GLN A 1 570 ? 8.281 -22.594 19.699 1.00 97.12 570 GLN A C 1
ATOM 4280 O O . GLN A 1 570 ? 8.630 -21.569 19.123 1.00 97.12 570 GLN A O 1
ATOM 4285 N N . LEU A 1 571 ? 8.872 -23.039 20.807 1.00 97.38 571 LEU A N 1
ATOM 4286 C CA . LEU A 1 571 ? 9.991 -22.386 21.471 1.00 97.38 571 LEU A CA 1
ATOM 4287 C C . LEU A 1 571 ? 11.233 -23.266 21.363 1.00 97.38 571 LEU A C 1
ATOM 4289 O O . LEU A 1 571 ? 11.230 -24.434 21.756 1.00 97.38 571 LEU A O 1
ATOM 4293 N N . TYR A 1 572 ? 12.297 -22.701 20.821 1.00 90.31 572 TYR A N 1
ATOM 4294 C CA . TYR A 1 572 ? 13.581 -23.360 20.653 1.00 90.31 572 TYR A CA 1
ATOM 4295 C C . TYR A 1 572 ? 14.590 -22.651 21.552 1.00 90.31 572 TYR A C 1
ATOM 4297 O O . TYR A 1 572 ? 14.682 -21.426 21.478 1.00 90.31 572 TYR A O 1
ATOM 4305 N N . PRO A 1 573 ? 15.348 -23.363 22.397 1.00 87.06 573 PRO A N 1
ATOM 4306 C CA . PRO A 1 573 ? 16.384 -22.722 23.193 1.00 87.06 573 PRO A CA 1
ATOM 4307 C C . PRO A 1 573 ? 17.431 -22.130 22.246 1.00 87.06 573 PRO A C 1
ATOM 4309 O O . PRO A 1 573 ? 17.605 -22.637 21.132 1.00 87.06 573 PRO A O 1
ATOM 4312 N N . LEU A 1 574 ? 18.126 -21.066 22.663 1.00 71.88 574 LEU A N 1
ATOM 4313 C CA . LEU A 1 574 ? 19.283 -20.606 21.896 1.00 71.88 574 LEU A CA 1
ATOM 4314 C C . LEU A 1 574 ? 20.215 -21.805 21.720 1.00 71.88 574 LEU A C 1
ATOM 4316 O O . LEU A 1 574 ? 20.556 -22.469 22.703 1.00 71.88 574 LEU A O 1
ATOM 4320 N N . ALA A 1 575 ? 20.619 -22.077 20.477 1.00 53.00 575 ALA A N 1
ATOM 4321 C CA . ALA A 1 575 ? 21.797 -22.893 20.260 1.00 53.00 575 ALA A CA 1
ATOM 4322 C C . ALA A 1 575 ? 22.918 -22.164 20.998 1.00 53.00 575 ALA A C 1
ATOM 4324 O O . ALA A 1 575 ? 23.226 -21.023 20.657 1.00 53.00 575 ALA A O 1
ATOM 4325 N N . THR A 1 576 ? 23.444 -22.765 22.064 1.00 50.53 576 THR A N 1
ATOM 4326 C CA . THR A 1 576 ? 24.629 -22.251 22.744 1.00 50.53 576 THR A CA 1
ATOM 4327 C C . THR A 1 576 ? 25.664 -22.039 21.653 1.00 50.53 576 THR A C 1
ATOM 4329 O O . THR A 1 576 ? 26.062 -23.010 21.008 1.00 50.53 576 THR A O 1
ATOM 4332 N N . THR A 1 577 ? 25.994 -20.780 21.349 1.00 46.19 577 THR A N 1
ATOM 4333 C CA . THR A 1 577 ? 27.044 -20.449 20.385 1.00 46.19 577 THR A CA 1
ATOM 4334 C C . THR A 1 577 ? 28.254 -21.265 20.802 1.00 46.19 577 THR A C 1
ATOM 4336 O O . THR A 1 577 ? 28.722 -21.099 21.929 1.00 46.19 577 THR A O 1
ATOM 4339 N N . GLY A 1 578 ? 28.645 -22.235 19.973 1.00 58.03 578 GLY A N 1
ATOM 4340 C CA . GLY A 1 578 ? 29.657 -23.209 20.355 1.00 58.03 578 GLY A CA 1
ATOM 4341 C C . GLY A 1 578 ? 30.930 -22.494 20.783 1.00 58.03 578 GLY A C 1
ATOM 4342 O O . GLY A 1 578 ? 31.322 -21.508 20.157 1.00 58.03 578 GLY A O 1
ATOM 4343 N N . ASP A 1 579 ? 31.562 -22.978 21.846 1.00 73.88 579 ASP A N 1
ATOM 4344 C CA . ASP A 1 579 ? 32.933 -22.595 22.130 1.00 73.88 579 ASP A CA 1
ATOM 4345 C C . ASP A 1 579 ? 33.815 -23.099 20.969 1.00 73.88 579 ASP A C 1
ATOM 4347 O O . ASP A 1 579 ? 33.900 -24.297 20.686 1.00 73.88 579 ASP A O 1
ATOM 4351 N N . ALA A 1 580 ? 34.400 -22.156 20.225 1.00 79.19 580 ALA A N 1
ATOM 4352 C CA . ALA A 1 580 ? 35.224 -22.423 19.047 1.00 79.19 580 ALA A CA 1
ATOM 4353 C C . ALA A 1 580 ? 36.661 -22.842 19.406 1.00 79.19 580 ALA A C 1
ATOM 4355 O O . ALA A 1 580 ? 37.482 -23.042 18.509 1.00 79.19 580 ALA A O 1
ATOM 4356 N N . ALA A 1 581 ? 36.982 -22.955 20.698 1.00 84.62 581 ALA A N 1
ATOM 4357 C CA . ALA A 1 581 ? 38.274 -23.422 21.159 1.00 84.62 581 ALA A CA 1
ATOM 4358 C C . ALA A 1 581 ? 38.594 -24.840 20.672 1.00 84.62 581 ALA A C 1
ATOM 4360 O O . ALA A 1 581 ? 37.718 -25.685 20.479 1.00 84.62 581 ALA A O 1
ATOM 4361 N N . VAL A 1 582 ? 39.893 -25.115 20.516 1.00 88.31 582 VAL A N 1
ATOM 4362 C CA . VAL A 1 582 ? 40.384 -26.434 20.096 1.00 88.31 582 VAL A CA 1
ATOM 4363 C C . VAL A 1 582 ? 39.979 -27.497 21.115 1.00 88.31 582 VAL A C 1
ATOM 4365 O O . VAL A 1 582 ? 39.524 -28.580 20.737 1.00 88.31 582 VAL A O 1
ATOM 4368 N N . TYR A 1 583 ? 40.090 -27.164 22.406 1.00 93.56 583 TYR A N 1
ATOM 4369 C CA . TYR A 1 583 ? 39.457 -27.930 23.473 1.00 93.56 583 TYR A CA 1
ATOM 4370 C C . TYR A 1 583 ? 38.377 -27.081 24.147 1.00 93.56 583 TYR A C 1
ATOM 4372 O O . TYR A 1 583 ? 38.690 -26.187 24.933 1.00 93.56 583 TYR A O 1
ATOM 4380 N N . ASN A 1 584 ? 37.127 -27.367 23.784 1.00 89.19 584 ASN A N 1
ATOM 4381 C CA . ASN A 1 584 ? 35.904 -26.675 24.195 1.00 89.19 584 ASN A CA 1
ATOM 4382 C C . ASN A 1 584 ? 34.991 -27.528 25.091 1.00 89.19 584 ASN A C 1
ATOM 4384 O O . ASN A 1 584 ? 33.974 -27.075 25.587 1.00 89.19 584 ASN A O 1
ATOM 4388 N N . PHE A 1 585 ? 35.299 -28.819 25.223 1.00 92.75 585 PHE A N 1
ATOM 4389 C CA . PHE A 1 585 ? 34.598 -29.792 26.058 1.00 92.75 585 PHE A CA 1
ATOM 4390 C C . PHE A 1 585 ? 33.074 -29.907 25.849 1.00 92.75 585 PHE A C 1
ATOM 4392 O O . PHE A 1 585 ? 32.364 -30.521 26.653 1.00 92.75 585 PHE A O 1
ATOM 4399 N N . GLU A 1 586 ? 32.563 -29.427 24.714 1.00 84.06 586 GLU A N 1
ATOM 4400 C CA . GLU A 1 586 ? 31.128 -29.396 24.423 1.00 84.06 586 GLU A CA 1
ATOM 4401 C C . GLU A 1 586 ? 30.546 -30.800 24.251 1.00 84.06 586 GLU A C 1
ATOM 4403 O O . GLU A 1 586 ? 29.464 -31.100 24.759 1.00 84.06 586 GLU A O 1
ATOM 4408 N N . ALA A 1 587 ? 31.294 -31.693 23.599 1.00 79.56 587 ALA A N 1
ATOM 4409 C CA . ALA A 1 587 ? 30.859 -33.052 23.265 1.00 79.56 587 ALA A CA 1
ATOM 4410 C C . ALA A 1 587 ? 31.538 -34.159 24.098 1.00 79.56 587 ALA A C 1
ATOM 4412 O O . ALA A 1 587 ? 31.168 -35.327 23.985 1.00 79.56 587 ALA A O 1
ATOM 4413 N N . GLY A 1 588 ? 32.527 -33.834 24.939 1.00 88.00 588 GLY A N 1
ATOM 4414 C CA . GLY A 1 588 ? 33.259 -34.822 25.742 1.00 88.00 588 GLY A CA 1
ATOM 4415 C C . GLY A 1 588 ? 34.524 -34.258 26.387 1.00 88.00 588 GLY A C 1
ATOM 4416 O O . GLY A 1 588 ? 34.824 -33.083 26.244 1.00 88.00 588 GLY A O 1
ATOM 4417 N N . ALA A 1 589 ? 35.308 -35.111 27.052 1.00 91.94 589 ALA A N 1
ATOM 4418 C CA . ALA A 1 589 ? 36.601 -34.725 27.637 1.00 91.94 589 ALA A CA 1
ATOM 4419 C C . ALA A 1 589 ? 37.730 -34.543 26.594 1.00 91.94 589 ALA A C 1
ATOM 4421 O O . ALA A 1 589 ? 38.854 -34.233 26.963 1.00 91.94 589 ALA A O 1
ATOM 4422 N N . GLN A 1 590 ? 37.457 -34.771 25.301 1.00 92.44 590 GLN A N 1
ATOM 4423 C CA . GLN A 1 590 ? 38.391 -34.563 24.179 1.00 92.44 590 GLN A CA 1
ATOM 4424 C C . GLN A 1 590 ? 39.785 -35.187 24.392 1.00 92.44 590 GLN A C 1
ATOM 4426 O O . GLN A 1 590 ? 40.812 -34.561 24.141 1.00 92.44 590 GLN A O 1
ATOM 4431 N N . SER A 1 591 ? 39.806 -36.438 24.866 1.00 95.00 591 SER A N 1
ATOM 4432 C CA . SER A 1 591 ? 41.023 -37.225 25.139 1.00 95.00 591 SER A CA 1
ATOM 4433 C C . SER A 1 591 ? 41.918 -36.692 26.262 1.00 95.00 591 SER A C 1
ATOM 4435 O O . SER A 1 591 ? 43.039 -37.174 26.433 1.00 95.00 591 SER A O 1
ATOM 4437 N N . TRP A 1 592 ? 41.434 -35.738 27.057 1.00 97.31 592 TRP A N 1
ATOM 4438 C CA . TRP A 1 592 ? 42.121 -35.336 28.273 1.00 97.31 592 TRP A CA 1
ATOM 4439 C C . TRP A 1 592 ? 42.080 -36.451 29.312 1.00 97.31 592 TRP A C 1
ATOM 4441 O O . TRP A 1 592 ? 41.068 -37.128 29.494 1.00 97.31 592 TRP A O 1
ATOM 4451 N N . GLN A 1 593 ? 43.191 -36.614 30.017 1.00 97.19 593 GLN A N 1
ATOM 4452 C CA . GLN A 1 593 ? 43.396 -37.664 30.999 1.00 97.19 593 GLN A CA 1
ATOM 4453 C C . GLN A 1 593 ? 44.055 -37.125 32.268 1.00 97.19 593 GLN A C 1
ATOM 4455 O O . GLN A 1 593 ? 44.805 -36.145 32.250 1.00 97.19 593 GLN A O 1
ATOM 4460 N N . ALA A 1 594 ? 43.760 -37.805 33.371 1.00 96.69 594 ALA A N 1
ATOM 4461 C CA . ALA A 1 594 ? 44.347 -37.562 34.677 1.00 96.69 594 ALA A CA 1
ATOM 4462 C C . ALA A 1 594 ? 45.655 -38.351 34.844 1.00 96.69 594 ALA A C 1
ATOM 4464 O O . ALA A 1 594 ? 45.758 -39.494 34.400 1.00 96.69 594 ALA A O 1
ATOM 4465 N N . SER A 1 595 ? 46.643 -37.770 35.525 1.00 94.06 595 SER A N 1
ATOM 4466 C CA . SER A 1 595 ? 47.807 -38.506 36.041 1.00 94.06 595 SER A CA 1
ATOM 4467 C C . SER A 1 595 ? 48.380 -37.831 37.291 1.00 94.06 595 SER A C 1
ATOM 4469 O O . SER A 1 595 ? 48.142 -36.648 37.512 1.00 94.06 595 SER A O 1
ATOM 4471 N N . GLY A 1 596 ? 49.157 -38.556 38.098 1.00 90.94 596 GLY A N 1
ATOM 4472 C CA . GLY A 1 596 ? 49.720 -38.037 39.353 1.00 90.94 596 GLY A CA 1
ATOM 4473 C C . GLY A 1 596 ? 48.754 -38.112 40.542 1.00 90.94 596 GLY A C 1
ATOM 4474 O O . GLY A 1 596 ? 47.618 -38.562 40.413 1.00 90.94 596 GLY A O 1
ATOM 4475 N N . ALA A 1 597 ? 49.225 -37.718 41.726 1.00 84.44 597 ALA A N 1
ATOM 4476 C CA . ALA A 1 597 ? 48.503 -37.928 42.985 1.00 84.44 597 ALA A CA 1
ATOM 4477 C C . ALA A 1 597 ? 47.353 -36.926 43.193 1.00 84.44 597 ALA A C 1
ATOM 4479 O O . ALA A 1 597 ? 46.318 -37.268 43.771 1.00 84.44 597 ALA A O 1
ATOM 4480 N N . SER A 1 598 ? 47.523 -35.695 42.705 1.00 91.12 598 SER A N 1
ATOM 4481 C CA . SER A 1 598 ? 46.607 -34.582 42.986 1.00 91.12 598 SER A CA 1
ATOM 4482 C C . SER A 1 598 ? 45.476 -34.401 41.986 1.00 91.12 598 SER A C 1
ATOM 4484 O O . SER A 1 598 ? 44.544 -33.650 42.262 1.00 91.12 598 SER A O 1
ATOM 4486 N N . VAL A 1 599 ? 45.496 -35.128 40.869 1.00 95.75 599 VAL A N 1
ATOM 4487 C CA . VAL A 1 599 ? 44.396 -35.167 39.900 1.00 95.75 599 VAL A CA 1
ATOM 4488 C C . VAL A 1 599 ? 43.928 -36.611 39.777 1.00 95.75 599 VAL A C 1
ATOM 4490 O O . VAL A 1 599 ? 44.588 -37.442 39.164 1.00 95.75 599 VAL A O 1
ATOM 4493 N N . SER A 1 600 ? 42.787 -36.913 40.396 1.00 92.69 600 SER A N 1
ATOM 4494 C CA . SER A 1 600 ? 42.259 -38.282 40.498 1.00 92.69 600 SER A CA 1
ATOM 4495 C C . SER A 1 600 ? 41.452 -38.715 39.272 1.00 92.69 600 SER A C 1
ATOM 4497 O O . SER A 1 600 ? 41.432 -39.892 38.921 1.00 92.69 600 SER A O 1
ATOM 4499 N N . SER A 1 601 ? 40.768 -37.774 38.619 1.00 95.38 601 SER A N 1
ATOM 4500 C CA . SER A 1 601 ? 39.982 -38.014 37.408 1.00 95.38 601 SER A CA 1
ATOM 4501 C C . SER A 1 601 ? 39.720 -36.710 36.660 1.00 95.38 601 SER A C 1
ATOM 4503 O O . SER A 1 601 ? 39.754 -35.626 37.250 1.00 95.38 601 SER A O 1
ATOM 4505 N N . VAL A 1 602 ? 39.431 -36.835 35.364 1.00 97.06 602 VAL A N 1
ATOM 4506 C CA . VAL A 1 602 ? 38.887 -35.755 34.539 1.00 97.06 602 VAL A CA 1
ATOM 4507 C C . VAL A 1 602 ? 37.643 -36.241 33.803 1.00 97.06 602 VAL A C 1
ATOM 4509 O O . VAL A 1 602 ? 37.584 -37.397 33.384 1.00 97.06 602 VAL A O 1
ATOM 4512 N N . ALA A 1 603 ? 36.639 -35.381 33.664 1.00 95.06 603 ALA A N 1
ATOM 4513 C CA . ALA A 1 603 ? 35.400 -35.705 32.964 1.00 95.06 603 ALA A CA 1
ATOM 4514 C C . ALA A 1 603 ? 34.756 -34.447 32.377 1.00 95.06 603 ALA A C 1
ATOM 4516 O O . ALA A 1 603 ? 34.943 -33.347 32.892 1.00 95.06 603 ALA A O 1
ATOM 4517 N N . ARG A 1 604 ? 33.949 -34.610 31.325 1.00 92.94 604 ARG A N 1
ATOM 4518 C CA . ARG A 1 604 ? 33.079 -33.526 30.850 1.00 92.94 604 ARG A CA 1
ATOM 4519 C C . ARG A 1 604 ? 32.084 -33.152 31.947 1.00 92.94 604 ARG A C 1
ATOM 4521 O O . ARG A 1 604 ? 31.465 -34.035 32.540 1.00 92.94 604 ARG A O 1
ATOM 4528 N N . SER A 1 605 ? 31.868 -31.859 32.143 1.00 88.69 605 SER A N 1
ATOM 4529 C CA . SER A 1 605 ? 30.877 -31.327 33.073 1.00 88.69 605 SER A CA 1
ATOM 4530 C C . SER A 1 605 ? 30.153 -30.134 32.469 1.00 88.69 605 SER A C 1
ATOM 4532 O O . SER A 1 605 ? 30.727 -29.383 31.693 1.00 88.69 605 SER A O 1
ATOM 4534 N N . THR A 1 606 ? 28.888 -29.958 32.836 1.00 81.69 606 THR A N 1
ATOM 4535 C CA . THR A 1 606 ? 28.088 -28.763 32.511 1.00 81.69 606 THR A CA 1
ATOM 4536 C C . THR A 1 606 ? 27.848 -27.904 33.755 1.00 81.69 606 THR A C 1
ATOM 4538 O O . THR A 1 606 ? 27.079 -26.950 33.723 1.00 81.69 606 THR A O 1
ATOM 4541 N N . THR A 1 607 ? 28.462 -28.269 34.888 1.00 82.06 607 THR A N 1
ATOM 4542 C CA . THR A 1 607 ? 28.279 -27.585 36.177 1.00 82.06 607 THR A CA 1
ATOM 4543 C C . THR A 1 607 ? 28.846 -26.168 36.142 1.00 82.06 607 THR A C 1
ATOM 4545 O O . THR A 1 607 ? 28.318 -25.264 36.787 1.00 82.06 607 THR A O 1
ATOM 4548 N N . ARG A 1 608 ? 29.937 -25.972 35.396 1.00 84.25 608 ARG A N 1
ATOM 4549 C CA . ARG A 1 608 ? 30.583 -24.682 35.142 1.00 84.25 608 ARG A CA 1
ATOM 4550 C C . ARG A 1 608 ? 31.124 -24.700 33.717 1.00 84.25 608 ARG A C 1
ATOM 4552 O O . ARG A 1 608 ? 31.601 -25.741 33.287 1.00 84.25 608 ARG A O 1
ATOM 4559 N N . ALA A 1 609 ? 31.068 -23.572 33.028 1.00 84.38 609 ALA A N 1
ATOM 4560 C CA . ALA A 1 609 ? 31.686 -23.358 31.723 1.00 84.38 609 ALA A CA 1
ATOM 4561 C C . ALA A 1 609 ? 32.116 -21.887 31.644 1.00 84.38 609 ALA A C 1
ATOM 4563 O O . ALA A 1 609 ? 31.447 -21.019 32.218 1.00 84.38 609 ALA A O 1
ATOM 4564 N N . PHE A 1 610 ? 33.258 -21.632 31.018 1.00 82.38 610 PHE A N 1
ATOM 4565 C CA . PHE A 1 610 ? 33.758 -20.307 30.679 1.00 82.38 610 PHE A CA 1
ATOM 4566 C C . PHE A 1 610 ? 33.098 -19.811 29.390 1.00 82.38 610 PHE A C 1
ATOM 4568 O O . PHE A 1 610 ? 32.590 -18.690 29.366 1.00 82.38 610 PHE A O 1
ATOM 4575 N N . ALA A 1 611 ? 33.037 -20.661 28.362 1.00 77.50 611 ALA A N 1
ATOM 4576 C CA . ALA A 1 611 ? 32.280 -20.424 27.138 1.00 77.50 611 ALA A CA 1
ATOM 4577 C C . ALA A 1 611 ? 31.483 -21.680 26.759 1.00 77.50 611 ALA A C 1
ATOM 4579 O O . ALA A 1 611 ? 31.774 -22.774 27.219 1.00 77.50 611 ALA A O 1
ATOM 4580 N N . GLY A 1 612 ? 30.430 -21.512 25.957 1.00 77.94 612 GLY A N 1
ATOM 4581 C CA . GLY A 1 612 ? 29.570 -22.629 25.570 1.00 77.94 612 GLY A CA 1
ATOM 4582 C C . GLY A 1 612 ? 28.848 -23.295 26.755 1.00 77.94 612 GLY A C 1
ATOM 4583 O O . GLY A 1 612 ? 28.343 -22.609 27.648 1.00 77.94 612 GLY A O 1
ATOM 4584 N N . SER A 1 613 ? 28.696 -24.620 26.716 1.00 77.56 613 SER A N 1
ATOM 4585 C CA . SER A 1 613 ? 27.862 -25.398 27.649 1.00 77.56 613 SER A CA 1
ATOM 4586 C C . SER A 1 613 ? 28.624 -26.445 28.462 1.00 77.56 613 SER A C 1
ATOM 4588 O O . SER A 1 613 ? 28.069 -26.995 29.422 1.00 77.56 613 SER A O 1
ATOM 4590 N N . GLY A 1 614 ? 29.869 -26.742 28.087 1.00 84.50 614 GLY A N 1
ATOM 4591 C CA . GLY A 1 614 ? 30.697 -27.767 28.711 1.00 84.50 614 GLY A CA 1
ATOM 4592 C C . GLY A 1 614 ? 32.031 -27.222 29.205 1.00 84.50 614 GLY A C 1
ATOM 4593 O O . GLY A 1 614 ? 32.506 -26.205 28.745 1.00 84.50 614 GLY A O 1
ATOM 4594 N N . SER A 1 615 ? 32.642 -27.922 30.154 1.00 94.25 615 SER A N 1
ATOM 4595 C CA . SER A 1 615 ? 34.053 -27.766 30.512 1.00 94.25 615 SER A CA 1
ATOM 4596 C C . SER A 1 615 ? 34.632 -29.113 30.945 1.00 94.25 615 SER A C 1
ATOM 4598 O O . SER A 1 615 ? 33.906 -30.097 31.157 1.00 94.2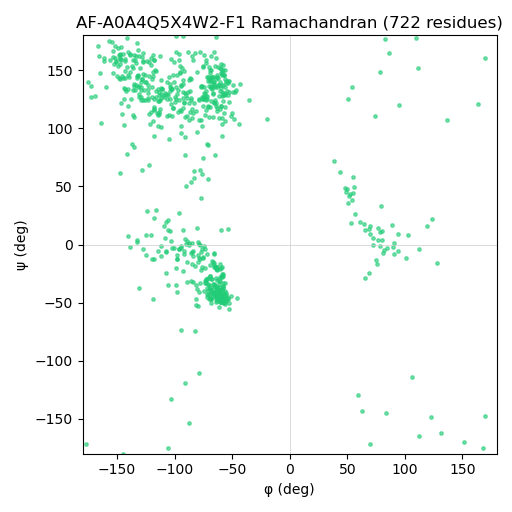5 615 SER A O 1
ATOM 4600 N N . LEU A 1 616 ? 35.951 -29.177 31.105 1.00 97.56 616 LEU A N 1
ATOM 4601 C CA . LEU A 1 616 ? 36.626 -30.317 31.704 1.00 97.56 616 LEU A CA 1
ATOM 4602 C C . LEU A 1 616 ? 36.680 -30.157 33.223 1.00 97.56 616 LEU A C 1
ATOM 4604 O O . LEU A 1 616 ? 37.471 -29.379 33.751 1.00 97.56 616 LEU A O 1
ATOM 4608 N N . GLN A 1 617 ? 35.885 -30.940 33.942 1.00 97.62 617 GLN A N 1
ATOM 4609 C CA . GLN A 1 617 ? 36.002 -31.063 35.387 1.00 97.62 617 GLN A CA 1
ATOM 4610 C C . GLN A 1 617 ? 37.246 -31.872 35.755 1.00 97.62 617 GLN A C 1
ATOM 4612 O O . GLN A 1 617 ? 37.453 -32.972 35.244 1.00 97.62 617 GLN A O 1
ATOM 4617 N N . VAL A 1 618 ? 38.028 -31.347 36.693 1.00 97.62 618 VAL A N 1
ATOM 4618 C CA . VAL A 1 618 ? 39.242 -31.943 37.254 1.00 97.62 618 VAL A CA 1
ATOM 4619 C C . VAL A 1 618 ? 38.998 -32.234 38.732 1.00 97.62 618 VAL A C 1
ATOM 4621 O O . VAL A 1 618 ? 38.837 -31.312 39.533 1.00 97.62 618 VAL A O 1
ATOM 4624 N N . THR A 1 619 ? 38.966 -33.511 39.109 1.00 95.62 619 THR A N 1
ATOM 4625 C CA . THR A 1 619 ? 38.714 -33.924 40.498 1.00 95.62 619 THR A CA 1
ATOM 4626 C C . THR A 1 619 ? 40.018 -33.957 41.292 1.00 95.62 619 THR A C 1
ATOM 4628 O O . THR A 1 619 ? 40.893 -34.796 41.041 1.00 95.62 619 THR A O 1
ATOM 4631 N N . LEU A 1 620 ? 40.134 -33.070 42.280 1.00 94.06 620 LEU A N 1
ATOM 4632 C CA . LEU A 1 620 ? 41.329 -32.893 43.103 1.00 94.06 620 LEU A CA 1
ATOM 4633 C C . LEU A 1 620 ? 41.474 -34.026 44.135 1.00 94.06 620 LEU A C 1
ATOM 4635 O O . LEU A 1 620 ? 40.554 -34.320 44.903 1.00 94.06 620 LEU A O 1
ATOM 4639 N N . GLY A 1 621 ? 42.639 -34.679 44.107 1.00 91.12 621 GLY A N 1
ATOM 4640 C CA . GLY A 1 621 ? 42.974 -35.906 44.836 1.00 91.12 621 GLY A CA 1
ATOM 4641 C C . GLY A 1 621 ? 43.849 -35.684 46.075 1.00 91.12 621 GLY A C 1
ATOM 4642 O O . GLY A 1 621 ? 43.559 -34.831 46.909 1.00 91.12 621 GLY A O 1
ATOM 4643 N N . ALA A 1 622 ? 44.907 -36.483 46.228 1.00 92.38 622 ALA A N 1
ATOM 4644 C CA . ALA A 1 622 ? 45.812 -36.427 47.379 1.00 92.38 622 ALA A CA 1
ATOM 4645 C C . ALA A 1 622 ? 46.811 -35.256 47.288 1.00 92.38 622 ALA A C 1
ATOM 4647 O O . ALA A 1 622 ? 46.986 -34.663 46.227 1.00 92.38 622 ALA A O 1
ATOM 4648 N N . ALA A 1 623 ? 47.487 -34.930 48.394 1.00 93.88 623 ALA A N 1
ATOM 4649 C CA . ALA A 1 623 ? 48.549 -33.919 48.407 1.00 93.88 623 ALA A CA 1
ATOM 4650 C C . ALA A 1 623 ? 49.703 -34.289 47.453 1.00 93.88 623 ALA A C 1
ATOM 4652 O O . ALA A 1 623 ? 50.007 -35.473 47.287 1.00 93.88 623 ALA A O 1
ATOM 4653 N N . GLY A 1 624 ? 50.355 -33.286 46.865 1.00 93.19 624 GLY A N 1
ATOM 4654 C CA . GLY A 1 624 ? 51.409 -33.460 45.860 1.00 93.19 624 GLY A CA 1
ATOM 4655 C C . GLY A 1 624 ? 51.079 -32.746 44.552 1.00 93.19 624 GLY A C 1
ATOM 4656 O O . GLY A 1 624 ? 50.402 -31.721 44.572 1.00 93.19 624 GLY A O 1
ATOM 4657 N N . ASP A 1 625 ? 51.545 -33.304 43.433 1.00 95.44 625 ASP A N 1
ATOM 4658 C CA . ASP A 1 625 ? 51.282 -32.778 42.092 1.00 95.44 625 ASP A CA 1
ATOM 4659 C C . ASP A 1 625 ? 50.463 -33.768 41.248 1.00 95.44 625 ASP A C 1
ATOM 4661 O O . ASP A 1 625 ? 50.537 -34.997 41.400 1.00 95.44 625 ASP A O 1
ATOM 4665 N N . GLY A 1 626 ? 49.657 -33.228 40.337 1.00 96.12 626 GLY A N 1
ATOM 4666 C CA . GLY A 1 626 ? 48.848 -33.998 39.399 1.00 96.12 626 GLY A CA 1
ATOM 4667 C C . GLY A 1 626 ? 48.505 -33.205 38.146 1.00 96.12 626 GLY A C 1
ATOM 4668 O O . GLY A 1 626 ? 48.533 -31.979 38.142 1.00 96.12 626 GLY A O 1
ATOM 4669 N N . TYR A 1 627 ? 48.168 -33.911 37.075 1.00 97.19 627 TYR A N 1
ATOM 4670 C CA . TYR A 1 627 ? 48.065 -33.368 35.727 1.00 97.19 627 TYR A CA 1
ATOM 4671 C C . TYR A 1 627 ? 46.699 -33.687 35.131 1.00 97.19 627 TYR A C 1
ATOM 4673 O O . TYR A 1 627 ? 46.274 -34.845 35.140 1.00 97.19 627 TYR A O 1
ATOM 4681 N N . ALA A 1 628 ? 46.066 -32.676 34.545 1.00 97.81 628 ALA A N 1
ATOM 4682 C CA . ALA A 1 628 ? 45.058 -32.850 33.507 1.00 97.81 628 ALA A CA 1
ATOM 4683 C C . ALA A 1 628 ? 45.740 -32.547 32.169 1.00 97.81 628 ALA A C 1
ATOM 4685 O O . ALA A 1 628 ? 46.244 -31.437 31.982 1.00 97.81 628 ALA A O 1
ATOM 4686 N N . LYS A 1 629 ? 45.826 -33.534 31.272 1.00 97.19 629 LYS A N 1
ATOM 4687 C CA . LYS A 1 629 ? 46.647 -33.416 30.059 1.00 97.19 629 LYS A CA 1
ATOM 4688 C C . LYS A 1 629 ? 46.092 -34.169 28.863 1.00 97.19 629 LYS A C 1
ATOM 4690 O O . LYS A 1 629 ? 45.364 -35.142 29.025 1.00 97.19 629 LYS A O 1
ATOM 4695 N N . VAL A 1 630 ? 46.532 -33.775 27.677 1.00 95.81 630 VAL A N 1
ATOM 4696 C CA . VAL A 1 630 ? 46.338 -34.493 26.413 1.00 95.81 630 VAL A CA 1
ATOM 4697 C C . VAL A 1 630 ? 47.700 -34.878 25.829 1.00 95.81 630 VAL A C 1
ATOM 4699 O O . VAL A 1 630 ? 48.685 -34.154 25.997 1.00 95.81 630 VAL A O 1
ATOM 4702 N N . LEU A 1 631 ? 47.766 -36.038 25.173 1.00 94.00 631 LEU A N 1
ATOM 4703 C CA . LEU A 1 631 ? 48.993 -36.557 24.564 1.00 94.00 631 LEU A CA 1
ATOM 4704 C C . LEU A 1 631 ? 49.086 -36.198 23.080 1.00 94.00 631 LEU A C 1
ATOM 4706 O O . LEU A 1 631 ? 48.075 -36.168 22.383 1.00 94.00 631 LEU A O 1
ATOM 4710 N N . ASN A 1 632 ? 50.313 -36.003 22.600 1.00 90.44 632 ASN A N 1
ATOM 4711 C CA . ASN A 1 632 ? 50.654 -35.713 21.204 1.00 90.44 632 ASN A CA 1
ATOM 4712 C C . ASN A 1 632 ? 49.802 -34.599 20.551 1.00 90.44 632 ASN A C 1
ATOM 4714 O O . ASN A 1 632 ? 49.261 -34.799 19.458 1.00 90.44 632 ASN A O 1
ATOM 4718 N N . PRO A 1 633 ? 49.625 -33.434 21.205 1.00 91.31 633 PRO A N 1
ATOM 4719 C CA . PRO A 1 633 ? 48.757 -32.382 20.691 1.00 91.31 633 PRO A CA 1
ATOM 4720 C C . PRO A 1 633 ? 49.374 -31.710 19.455 1.00 91.31 633 PRO A C 1
ATOM 4722 O O . PRO A 1 633 ? 50.573 -31.439 19.402 1.00 91.31 633 PRO A O 1
ATOM 4725 N N . SER A 1 634 ? 48.545 -31.394 18.459 1.00 87.50 634 SER A N 1
ATOM 4726 C CA . SER A 1 634 ? 48.973 -30.751 17.205 1.00 87.50 634 SER A CA 1
ATOM 4727 C C . SER A 1 634 ? 49.096 -29.225 17.330 1.00 87.50 634 SER A C 1
ATOM 4729 O O . SER A 1 634 ? 48.451 -28.484 16.594 1.00 87.50 634 SER A O 1
ATOM 4731 N N . VAL A 1 635 ? 49.913 -28.751 18.275 1.00 88.19 635 VAL A N 1
ATOM 4732 C CA . VAL A 1 635 ? 50.142 -27.313 18.502 1.00 88.19 635 VAL A CA 1
ATOM 4733 C C . VAL A 1 635 ? 51.357 -26.826 17.697 1.00 88.19 635 VAL A C 1
ATOM 4735 O O . VAL A 1 635 ? 52.418 -27.450 17.790 1.00 88.19 635 VAL A O 1
ATOM 4738 N N . PRO A 1 636 ? 51.259 -25.714 16.943 1.00 87.75 636 PRO A N 1
ATOM 4739 C CA . PRO A 1 636 ? 52.406 -25.125 16.253 1.00 87.75 636 PRO A CA 1
ATOM 4740 C C . PRO A 1 636 ? 53.507 -24.640 17.211 1.00 87.75 636 PRO A C 1
ATOM 4742 O O . PRO A 1 636 ? 53.236 -24.109 18.289 1.00 87.75 636 PRO A O 1
ATOM 4745 N N . ALA A 1 637 ? 54.769 -24.755 16.789 1.00 88.12 637 ALA A N 1
ATOM 4746 C CA . ALA A 1 637 ? 55.885 -24.131 17.497 1.00 88.12 637 ALA A CA 1
ATOM 4747 C C . ALA A 1 637 ? 55.713 -22.601 17.537 1.00 88.12 637 ALA A C 1
ATOM 4749 O O . ALA A 1 637 ? 55.284 -21.992 16.558 1.00 88.12 637 ALA A O 1
ATOM 4750 N N . GLY A 1 638 ? 56.042 -21.975 18.670 1.00 88.75 638 GLY A N 1
ATOM 4751 C CA . GLY A 1 638 ? 55.857 -20.535 18.874 1.00 88.75 638 GLY A CA 1
ATOM 4752 C C . GLY A 1 638 ? 54.437 -20.101 19.263 1.00 88.75 638 GLY A C 1
ATOM 4753 O O . GLY A 1 638 ? 54.258 -18.932 19.596 1.00 88.75 638 GLY A O 1
ATOM 4754 N N . ALA A 1 639 ? 53.439 -20.994 19.251 1.00 91.12 639 ALA A N 1
ATOM 4755 C CA . ALA A 1 639 ? 52.069 -20.640 19.620 1.00 91.12 639 ALA A CA 1
ATOM 4756 C C . ALA A 1 639 ? 51.940 -20.334 21.123 1.00 91.12 639 ALA A C 1
ATOM 4758 O O . ALA A 1 639 ? 52.529 -21.020 21.964 1.00 91.12 639 ALA A O 1
ATOM 4759 N N . THR A 1 640 ? 51.135 -19.327 21.468 1.00 95.12 640 THR A N 1
ATOM 4760 C CA . THR A 1 640 ? 50.731 -19.056 22.854 1.00 95.12 640 THR A CA 1
ATOM 4761 C C . THR A 1 640 ? 49.394 -19.722 23.119 1.00 95.12 640 THR A C 1
ATOM 4763 O O . THR A 1 640 ? 48.373 -19.339 22.558 1.00 95.12 640 THR A O 1
ATOM 4766 N N . ILE A 1 641 ? 49.407 -20.705 24.010 1.00 96.00 641 ILE A N 1
ATOM 4767 C CA . ILE A 1 641 ? 48.221 -21.453 24.404 1.00 96.00 641 ILE A CA 1
ATOM 4768 C C . ILE A 1 641 ? 47.593 -20.758 25.601 1.00 96.00 641 ILE A C 1
ATOM 4770 O O . ILE A 1 641 ? 48.286 -20.467 26.578 1.00 96.00 641 ILE A O 1
ATOM 4774 N N . THR A 1 642 ? 46.289 -20.519 25.528 1.00 95.69 642 THR A N 1
ATOM 4775 C CA . THR A 1 642 ? 45.503 -19.895 26.595 1.00 95.69 642 THR A CA 1
ATOM 4776 C C . THR A 1 642 ? 44.550 -20.911 27.208 1.00 95.69 642 THR A C 1
ATOM 4778 O O . THR A 1 642 ? 43.863 -21.625 26.486 1.00 95.69 642 THR A O 1
ATOM 4781 N N . PHE A 1 643 ? 44.501 -20.959 28.537 1.00 97.62 643 PHE A N 1
ATOM 4782 C CA . PHE A 1 643 ? 43.602 -21.793 29.329 1.00 97.62 643 PHE A CA 1
ATOM 4783 C C . PHE A 1 643 ? 42.718 -20.920 30.209 1.00 97.62 643 PHE A C 1
ATOM 4785 O O . PHE A 1 643 ? 43.217 -19.975 30.822 1.00 97.62 643 PHE A O 1
ATOM 4792 N N . HIS A 1 644 ? 41.454 -21.304 30.371 1.00 97.50 644 HIS A N 1
ATOM 4793 C CA . HIS A 1 644 ? 40.593 -20.754 31.411 1.00 97.50 644 HIS A CA 1
ATOM 4794 C C . HIS A 1 644 ? 40.403 -21.802 32.502 1.00 97.50 644 HIS A C 1
ATOM 4796 O O . HIS A 1 644 ? 39.758 -22.826 32.290 1.00 97.50 644 HIS A O 1
ATOM 4802 N N . VAL A 1 645 ? 40.987 -21.561 33.678 1.00 97.19 645 VAL A N 1
ATOM 4803 C CA . VAL A 1 645 ? 40.983 -22.513 34.797 1.00 97.19 645 VAL A CA 1
ATOM 4804 C C . VAL A 1 645 ? 40.167 -21.964 35.962 1.00 97.19 645 VAL A C 1
ATOM 4806 O O . VAL A 1 645 ? 40.551 -20.985 36.604 1.00 97.19 645 VAL A O 1
ATOM 4809 N N . TRP A 1 646 ? 39.031 -22.594 36.251 1.00 97.06 646 TRP A N 1
ATOM 4810 C CA . TRP A 1 646 ? 38.220 -22.308 37.426 1.00 97.06 646 TRP A CA 1
ATOM 4811 C C . TRP A 1 646 ? 38.815 -22.959 38.668 1.00 97.06 646 TRP A C 1
ATOM 4813 O 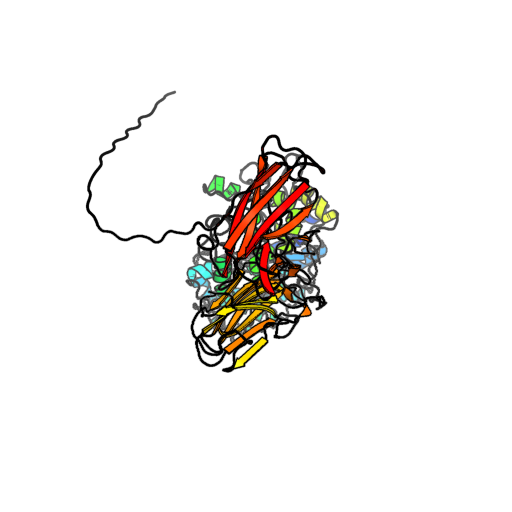O . TRP A 1 646 ? 38.993 -24.180 38.715 1.00 97.06 646 TRP A O 1
ATOM 4823 N N . VAL A 1 647 ? 39.080 -22.143 39.688 1.00 91.31 647 VAL A N 1
ATOM 4824 C CA . VAL A 1 647 ? 39.713 -22.583 40.936 1.00 91.31 647 VAL A CA 1
ATOM 4825 C C . VAL A 1 647 ? 38.690 -22.618 42.077 1.00 91.31 647 VAL A C 1
ATOM 4827 O O . VAL A 1 647 ? 38.069 -21.591 42.358 1.00 91.31 647 VAL A O 1
ATOM 4830 N N . PRO A 1 648 ? 38.523 -23.751 42.789 1.00 88.75 648 PRO A N 1
ATOM 4831 C CA . PRO A 1 648 ? 37.600 -23.839 43.916 1.00 88.75 648 PRO A CA 1
ATOM 4832 C C . PRO A 1 648 ? 38.037 -22.982 45.105 1.00 88.75 648 PRO A C 1
ATOM 4834 O O . PRO A 1 648 ? 39.173 -23.077 45.580 1.00 88.75 648 PRO A O 1
ATOM 4837 N N . ALA A 1 649 ? 37.102 -22.185 45.630 1.00 84.94 649 ALA A N 1
ATOM 4838 C CA . ALA A 1 649 ? 37.299 -21.437 46.867 1.00 84.94 649 ALA A CA 1
ATOM 4839 C C . ALA A 1 649 ? 37.417 -22.373 48.079 1.00 84.94 649 ALA A C 1
ATOM 4841 O O . ALA A 1 649 ? 36.696 -23.365 48.174 1.00 84.94 649 ALA A O 1
ATOM 4842 N N . GLY A 1 650 ? 38.331 -22.053 49.001 1.00 79.56 650 GLY A N 1
ATOM 4843 C CA . GLY A 1 650 ? 38.565 -22.846 50.215 1.00 79.56 650 GLY A CA 1
ATOM 4844 C C . GLY A 1 650 ? 39.210 -24.219 49.979 1.00 79.56 650 GLY A C 1
ATOM 4845 O O . GLY A 1 650 ? 39.150 -25.070 50.862 1.00 79.56 650 GLY A O 1
ATOM 4846 N N . SER A 1 651 ? 39.800 -24.456 48.803 1.00 83.56 651 SER A N 1
ATOM 4847 C CA . SER A 1 651 ? 40.495 -25.707 48.480 1.00 83.56 651 SER A CA 1
ATOM 4848 C C . SER A 1 651 ? 41.935 -25.745 49.008 1.00 83.56 651 SER A C 1
ATOM 4850 O O . SER A 1 651 ? 42.516 -24.716 49.350 1.00 83.56 651 SER A O 1
ATOM 4852 N N . SER A 1 652 ? 42.539 -26.938 49.037 1.00 90.12 652 SER A N 1
ATOM 4853 C CA . SER A 1 652 ? 43.955 -27.149 49.378 1.00 90.12 652 SER A CA 1
ATOM 4854 C C . SER A 1 652 ? 44.922 -26.874 48.214 1.00 90.12 652 SER A C 1
ATOM 4856 O O . SER A 1 652 ? 46.089 -27.267 48.271 1.00 90.12 652 SER A O 1
ATOM 4858 N N . LEU A 1 653 ? 44.451 -26.217 47.149 1.00 93.19 653 LEU A N 1
ATOM 4859 C CA . LEU A 1 653 ? 45.261 -25.861 45.988 1.00 93.19 653 LEU A CA 1
ATOM 4860 C C . LEU A 1 653 ? 46.330 -24.838 46.367 1.00 93.19 653 LEU A C 1
ATOM 4862 O O . LEU A 1 653 ? 46.019 -23.757 46.860 1.00 93.19 653 LEU A O 1
ATOM 4866 N N . SER A 1 654 ? 47.594 -25.186 46.133 1.00 94.31 654 SER A N 1
ATOM 4867 C CA . SER A 1 654 ? 48.749 -24.334 46.422 1.00 94.31 654 SER A CA 1
ATOM 4868 C C . SER A 1 654 ? 49.255 -23.601 45.179 1.00 94.31 654 SER A C 1
ATOM 4870 O O . SER A 1 654 ? 49.675 -22.448 45.291 1.00 94.31 654 SER A O 1
ATOM 4872 N N . ALA A 1 655 ? 49.190 -24.223 43.997 1.00 96.19 655 ALA A N 1
ATOM 4873 C CA . ALA A 1 655 ? 49.593 -23.611 42.731 1.00 96.19 655 ALA A CA 1
ATOM 4874 C C . ALA A 1 655 ? 49.006 -24.333 41.503 1.00 96.19 655 ALA A C 1
ATOM 4876 O O . ALA A 1 655 ? 48.623 -25.503 41.572 1.00 96.19 655 ALA A O 1
ATOM 4877 N N . VAL A 1 656 ? 48.978 -23.629 40.366 1.00 97.44 656 VAL A N 1
ATOM 4878 C CA . VAL A 1 656 ? 48.589 -24.149 39.044 1.00 97.44 656 VAL A CA 1
ATOM 4879 C C . VAL A 1 656 ? 49.657 -23.786 38.013 1.00 97.44 656 VAL A C 1
ATOM 4881 O O . VAL A 1 656 ? 50.174 -22.670 38.034 1.00 97.44 656 VAL A O 1
ATOM 4884 N N . GLN A 1 657 ? 49.988 -24.699 37.100 1.00 97.19 657 GLN A N 1
ATOM 4885 C CA . GLN A 1 657 ? 50.957 -24.460 36.025 1.00 97.19 657 GLN A CA 1
ATOM 4886 C C . GLN A 1 657 ? 50.429 -24.990 34.684 1.00 97.19 657 GLN A C 1
ATOM 4888 O O . GLN A 1 657 ? 50.385 -26.210 34.502 1.00 97.19 657 GLN A O 1
ATOM 4893 N N . PRO A 1 658 ? 50.061 -24.125 33.717 1.00 97.62 658 PRO A N 1
ATOM 4894 C CA . PRO A 1 658 ? 49.941 -24.563 32.330 1.00 97.62 658 PRO A CA 1
ATOM 4895 C C . PRO A 1 658 ? 51.327 -24.961 31.804 1.00 97.62 658 PRO A C 1
ATOM 4897 O O . PRO A 1 658 ? 52.326 -24.289 32.089 1.00 97.62 658 PRO A O 1
ATOM 4900 N N . TYR A 1 659 ? 51.406 -26.058 31.054 1.00 96.94 659 TYR A N 1
ATOM 4901 C CA . TYR A 1 659 ? 52.679 -26.579 30.566 1.00 96.94 659 TYR A CA 1
ATOM 4902 C C . TYR A 1 659 ? 52.580 -27.252 29.197 1.00 96.94 659 TYR A C 1
ATOM 4904 O O . TYR A 1 659 ? 51.523 -27.734 28.783 1.00 96.94 659 TYR A O 1
ATOM 4912 N N . VAL A 1 660 ? 53.735 -27.336 28.539 1.00 94.56 660 VAL A N 1
ATOM 4913 C CA . VAL A 1 660 ? 53.991 -28.211 27.393 1.00 94.56 660 VAL A CA 1
ATOM 4914 C C . VAL A 1 660 ? 55.244 -29.044 27.632 1.00 94.56 660 VAL A C 1
ATOM 4916 O O . VAL A 1 660 ? 56.200 -28.590 28.268 1.00 94.56 660 VAL A O 1
ATOM 4919 N N . LEU A 1 661 ? 55.242 -30.268 27.109 1.00 91.44 661 LEU A N 1
ATOM 4920 C CA . LEU A 1 661 ? 56.362 -31.199 27.203 1.00 91.44 661 LEU A CA 1
ATOM 4921 C C . LEU A 1 661 ? 56.761 -31.680 25.807 1.00 91.44 661 LEU A C 1
ATOM 4923 O O . LEU A 1 661 ? 55.934 -32.221 25.074 1.00 91.44 661 LEU A O 1
ATOM 4927 N N . GLN A 1 662 ? 58.029 -31.494 25.447 1.00 87.06 662 GLN A N 1
ATOM 4928 C CA . GLN A 1 662 ? 58.598 -31.945 24.174 1.00 87.06 662 GLN A CA 1
ATOM 4929 C C . GLN A 1 662 ? 59.334 -33.279 24.340 1.00 87.06 662 GLN A C 1
ATOM 4931 O O . GLN A 1 662 ? 60.002 -33.486 25.356 1.00 87.06 662 GLN A O 1
ATOM 4936 N N . GLY A 1 663 ? 59.281 -34.123 23.303 1.00 70.06 663 GLY A N 1
ATOM 4937 C CA . GLY A 1 663 ? 60.127 -35.315 23.147 1.00 70.06 663 GLY A CA 1
ATOM 4938 C C . GLY A 1 663 ? 59.388 -36.654 23.261 1.00 70.06 663 GLY A C 1
ATOM 4939 O O . GLY A 1 663 ? 58.389 -36.765 23.955 1.00 70.06 663 GLY A O 1
ATOM 4940 N N . ALA A 1 664 ? 59.892 -37.696 22.592 1.00 57.78 664 ALA A N 1
ATOM 4941 C CA . ALA A 1 664 ? 59.498 -39.087 22.839 1.00 57.78 664 ALA A CA 1
ATOM 4942 C C . ALA A 1 664 ? 60.505 -39.740 23.806 1.00 57.78 664 ALA A C 1
ATOM 4944 O O . ALA A 1 664 ? 61.676 -39.366 23.807 1.00 57.78 664 ALA A O 1
ATOM 4945 N N . ALA A 1 665 ? 60.033 -40.677 24.636 1.00 52.06 665 ALA A N 1
ATOM 4946 C CA . ALA A 1 665 ? 60.732 -41.308 25.766 1.00 52.06 665 ALA A CA 1
ATOM 4947 C C . ALA A 1 665 ? 62.280 -41.217 25.758 1.00 52.06 665 ALA A C 1
ATOM 4949 O O . ALA A 1 665 ? 62.947 -41.925 25.007 1.00 52.06 665 ALA A O 1
ATOM 4950 N N . GLY A 1 666 ? 62.841 -40.387 26.655 1.00 55.78 666 GLY A N 1
ATOM 4951 C CA . GLY A 1 666 ? 64.277 -40.368 26.991 1.00 55.78 666 GLY A CA 1
ATOM 4952 C C . GLY A 1 666 ? 64.985 -39.008 26.912 1.00 55.78 666 GLY A C 1
ATOM 4953 O O . GLY A 1 666 ? 66.055 -38.868 27.498 1.00 55.78 666 GLY A O 1
ATOM 4954 N N . ALA A 1 667 ? 64.397 -37.997 26.261 1.00 62.28 667 ALA A N 1
ATOM 4955 C CA . ALA A 1 667 ? 64.943 -36.633 26.182 1.00 62.28 667 ALA A CA 1
ATOM 4956 C C . ALA A 1 667 ? 63.821 -35.582 26.284 1.00 62.28 667 ALA A C 1
ATOM 4958 O O . ALA A 1 667 ? 63.366 -35.034 25.282 1.00 62.28 667 ALA A O 1
ATOM 4959 N N . TRP A 1 668 ? 63.337 -35.349 27.505 1.00 76.12 668 TRP A N 1
ATOM 4960 C CA . TRP A 1 668 ? 62.203 -34.464 27.779 1.00 76.12 668 TRP A CA 1
ATOM 4961 C C . TRP A 1 668 ? 62.641 -33.007 27.952 1.00 76.12 668 TRP A C 1
ATOM 4963 O O . TRP A 1 668 ? 63.546 -32.732 28.740 1.00 76.12 668 TRP A O 1
ATOM 4973 N N . ALA A 1 669 ? 61.962 -32.070 27.284 1.00 85.06 669 ALA A N 1
ATOM 4974 C CA . ALA A 1 669 ? 62.112 -30.636 27.545 1.00 85.06 669 ALA A CA 1
ATOM 4975 C C . ALA A 1 669 ? 60.781 -30.031 28.016 1.00 85.06 669 ALA A C 1
ATOM 4977 O O . ALA A 1 669 ? 59.787 -30.039 27.287 1.00 85.06 669 ALA A O 1
ATOM 4978 N N . TRP A 1 670 ? 60.769 -29.532 29.256 1.00 91.50 670 TRP A N 1
ATOM 4979 C CA . TRP A 1 670 ? 59.596 -28.965 29.924 1.00 91.50 670 TRP A CA 1
ATOM 4980 C C . TRP A 1 670 ? 59.521 -27.450 29.724 1.00 91.50 670 TRP A C 1
ATOM 4982 O O . TRP A 1 670 ? 60.527 -26.751 29.841 1.00 91.50 670 TRP A O 1
ATOM 4992 N N . THR A 1 671 ? 58.328 -26.915 29.470 1.00 94.00 671 THR A N 1
ATOM 4993 C CA . THR A 1 671 ? 58.079 -25.466 29.443 1.00 94.00 671 THR A CA 1
ATOM 4994 C C . THR A 1 671 ? 56.762 -25.152 30.142 1.00 94.00 671 THR A C 1
ATOM 4996 O O . THR A 1 671 ? 55.721 -25.690 29.782 1.00 94.00 671 THR A O 1
ATOM 4999 N N . GLY A 1 672 ? 56.800 -24.271 31.138 1.00 93.44 672 GLY A N 1
ATOM 5000 C CA . GLY A 1 672 ? 55.626 -23.816 31.881 1.00 93.44 672 GLY A CA 1
ATOM 5001 C C . GLY A 1 672 ? 56.036 -23.012 33.110 1.00 93.44 672 GLY A C 1
ATOM 5002 O O . GLY A 1 672 ? 57.152 -23.168 33.606 1.00 93.44 672 GLY A O 1
ATOM 5003 N N . SER A 1 673 ? 55.121 -22.211 33.653 1.00 93.38 673 SER A N 1
ATOM 5004 C CA . SER A 1 673 ? 55.373 -21.361 34.828 1.00 93.38 673 SER A CA 1
ATOM 5005 C C . SER A 1 673 ? 54.302 -21.554 35.892 1.00 93.38 673 SER A C 1
ATOM 5007 O O . SER A 1 673 ? 53.109 -21.539 35.593 1.00 93.38 673 SER A O 1
ATOM 5009 N N . TRP A 1 674 ? 54.726 -21.732 37.141 1.00 96.19 674 TRP A N 1
ATOM 5010 C CA . TRP A 1 674 ? 53.805 -21.833 38.267 1.00 96.19 674 TRP A CA 1
ATOM 5011 C C . TRP A 1 674 ? 53.139 -20.496 38.565 1.00 96.19 674 TRP A C 1
ATOM 5013 O O . TRP A 1 674 ? 53.800 -19.463 38.656 1.00 96.19 674 TRP A O 1
ATOM 5023 N N . THR A 1 675 ? 51.835 -20.552 38.809 1.00 96.94 675 THR A N 1
ATOM 5024 C CA . THR A 1 675 ? 51.057 -19.470 39.404 1.00 96.94 675 THR A CA 1
ATOM 5025 C C . THR A 1 675 ? 50.598 -19.921 40.783 1.00 96.94 675 THR A C 1
ATOM 5027 O O . THR A 1 675 ? 49.874 -20.910 40.909 1.00 96.94 675 THR A O 1
ATOM 5030 N N . ALA A 1 676 ? 51.049 -19.227 41.829 1.00 95.69 676 ALA A N 1
ATOM 5031 C CA . ALA A 1 676 ? 50.634 -19.518 43.198 1.00 95.69 676 ALA A CA 1
ATOM 5032 C C . ALA A 1 676 ? 49.123 -19.298 43.354 1.00 95.69 676 ALA A C 1
ATOM 5034 O O . ALA A 1 676 ? 48.577 -18.348 42.796 1.00 95.69 676 ALA A O 1
ATOM 5035 N N . ALA A 1 677 ? 48.449 -20.128 44.151 1.00 91.19 677 ALA A N 1
ATOM 5036 C CA . ALA A 1 677 ? 47.006 -20.015 44.363 1.00 91.19 677 ALA A CA 1
ATOM 5037 C C . ALA A 1 677 ? 46.593 -18.654 44.953 1.00 91.19 677 ALA A C 1
ATOM 5039 O O . ALA A 1 677 ? 45.504 -18.171 44.666 1.00 91.19 677 ALA A O 1
ATOM 5040 N N . SER A 1 678 ? 47.481 -17.993 45.706 1.00 91.81 678 SER A N 1
ATOM 5041 C CA . SER A 1 678 ? 47.273 -16.631 46.217 1.00 91.81 678 SER A CA 1
ATOM 5042 C C . SER A 1 678 ? 47.207 -15.552 45.130 1.00 91.81 678 SER A C 1
ATOM 5044 O O . SER A 1 678 ? 46.700 -14.466 45.393 1.00 91.81 678 SER A O 1
ATOM 5046 N N . ALA A 1 679 ? 47.712 -15.834 43.927 1.00 92.19 679 ALA A N 1
ATOM 5047 C CA . ALA A 1 679 ? 47.636 -14.950 42.768 1.00 92.19 679 ALA A CA 1
ATOM 5048 C C . ALA A 1 679 ? 46.434 -15.264 41.854 1.00 92.19 679 ALA A C 1
ATOM 5050 O O . ALA A 1 679 ? 46.238 -14.576 40.854 1.00 92.19 679 ALA A O 1
ATOM 5051 N N . LEU A 1 680 ? 45.638 -16.289 42.179 1.00 92.69 680 LEU A N 1
ATOM 5052 C CA . LEU A 1 680 ? 44.450 -16.692 41.426 1.00 92.69 680 LEU A CA 1
ATOM 5053 C C . LEU A 1 680 ? 43.182 -16.189 42.122 1.00 92.69 680 LEU A C 1
ATOM 5055 O O . LEU A 1 680 ? 43.081 -16.161 43.349 1.00 92.69 680 LEU A O 1
ATOM 5059 N N . GLN A 1 681 ? 42.171 -15.840 41.333 1.00 89.44 681 GLN A N 1
ATOM 5060 C CA . GLN A 1 681 ? 40.836 -15.547 41.834 1.00 89.44 681 GLN A CA 1
ATOM 5061 C C . GLN A 1 681 ? 40.111 -16.853 42.167 1.00 89.44 681 GLN A C 1
ATOM 5063 O O . GLN A 1 681 ? 39.690 -17.606 41.284 1.00 89.44 681 GLN A O 1
ATOM 5068 N N . ALA A 1 682 ? 39.964 -17.121 43.463 1.00 86.50 682 ALA A N 1
ATOM 5069 C CA . ALA A 1 682 ? 39.186 -18.240 43.972 1.00 86.50 682 ALA A CA 1
ATOM 5070 C C . ALA A 1 682 ? 37.689 -18.074 43.649 1.00 86.50 682 ALA A C 1
ATOM 5072 O O . ALA A 1 682 ? 37.134 -16.986 43.771 1.00 86.50 682 ALA A O 1
ATOM 5073 N N . GLY A 1 683 ? 37.020 -19.164 43.268 1.00 84.81 683 GLY A N 1
ATOM 5074 C CA . GLY A 1 683 ? 35.605 -19.157 42.889 1.00 84.81 683 GLY A CA 1
ATOM 5075 C C . GLY A 1 683 ? 35.325 -18.674 41.460 1.00 84.81 683 GLY A C 1
ATOM 5076 O O . GLY A 1 683 ? 34.156 -18.625 41.067 1.00 84.81 683 GLY A O 1
ATOM 5077 N N . SER A 1 684 ? 36.366 -18.387 40.671 1.00 88.44 684 SER A N 1
ATOM 5078 C CA . SER A 1 684 ? 36.279 -17.822 39.317 1.00 88.44 684 SER A CA 1
ATOM 5079 C C . SER A 1 684 ? 37.219 -18.525 38.331 1.00 88.44 684 SER A C 1
ATOM 5081 O O . SER A 1 684 ? 38.146 -19.229 38.737 1.00 88.44 684 SER A O 1
ATOM 5083 N N . PHE A 1 685 ? 36.969 -18.338 37.028 1.00 92.94 685 PHE A N 1
ATOM 5084 C CA . PHE A 1 685 ? 37.895 -18.731 35.960 1.00 92.94 685 PHE A CA 1
ATOM 5085 C C . PHE A 1 685 ? 39.074 -17.759 35.895 1.00 92.94 685 PHE A C 1
ATOM 5087 O O . PHE A 1 685 ? 38.890 -16.546 35.946 1.00 92.94 685 PHE A O 1
ATOM 5094 N N . ASN A 1 686 ? 40.277 -18.308 35.759 1.00 94.69 686 ASN A N 1
ATOM 5095 C CA . ASN A 1 686 ? 41.530 -17.576 35.641 1.00 94.69 686 ASN A CA 1
ATOM 5096 C C . ASN A 1 686 ? 42.145 -17.856 34.272 1.00 94.69 686 ASN A C 1
ATOM 5098 O O . ASN A 1 686 ? 42.255 -19.018 33.879 1.00 94.69 686 ASN A O 1
ATOM 5102 N N . THR A 1 687 ? 42.568 -16.811 33.567 1.00 95.50 687 THR A N 1
ATOM 5103 C CA . THR A 1 687 ? 43.239 -16.944 32.271 1.00 95.50 687 THR A CA 1
ATOM 5104 C C . THR A 1 687 ? 44.732 -17.177 32.484 1.00 95.50 687 THR A C 1
ATOM 5106 O O . THR A 1 687 ? 45.428 -16.321 33.027 1.00 95.50 687 THR A O 1
ATOM 5109 N N . LEU A 1 688 ? 45.227 -18.339 32.062 1.00 94.88 688 LEU A N 1
ATOM 5110 C CA . LEU A 1 688 ? 46.625 -18.752 32.195 1.00 94.88 688 LEU A CA 1
ATOM 5111 C C . LEU A 1 688 ? 47.199 -19.074 30.818 1.00 94.88 688 LEU A C 1
ATOM 5113 O O . LEU A 1 688 ? 46.495 -19.617 29.970 1.00 94.88 688 LEU A O 1
ATOM 5117 N N . THR A 1 689 ? 48.476 -18.771 30.590 1.00 95.75 689 THR A N 1
ATOM 5118 C CA . THR A 1 689 ? 49.106 -18.973 29.279 1.00 95.75 689 THR A CA 1
ATOM 5119 C C . THR A 1 689 ? 50.427 -19.728 29.366 1.00 95.75 689 THR A C 1
ATOM 5121 O O . THR A 1 689 ? 51.137 -19.670 30.371 1.00 95.75 689 THR A O 1
ATOM 5124 N N . VAL A 1 690 ? 50.766 -20.444 28.294 1.00 96.12 690 VAL A N 1
ATOM 5125 C CA . VAL A 1 690 ? 52.097 -21.022 28.064 1.00 96.12 690 VAL A CA 1
ATOM 5126 C C . VAL A 1 690 ? 52.456 -20.865 26.590 1.00 96.12 690 VAL A C 1
ATOM 5128 O O . VAL A 1 690 ? 51.640 -21.140 25.713 1.00 96.12 690 VAL A O 1
ATOM 5131 N N . THR A 1 691 ? 53.676 -20.417 26.305 1.00 95.06 691 THR A N 1
ATOM 5132 C CA . THR A 1 691 ? 54.161 -20.273 24.927 1.00 95.06 691 THR A CA 1
ATOM 5133 C C . THR A 1 691 ? 55.025 -21.468 24.557 1.00 95.06 691 THR A C 1
ATOM 5135 O O . THR A 1 691 ? 56.002 -21.773 25.244 1.00 95.06 691 THR A O 1
ATOM 5138 N N . VAL A 1 692 ? 54.673 -22.139 23.461 1.00 91.25 692 VAL A N 1
ATOM 5139 C CA . VAL A 1 692 ? 55.460 -23.237 22.900 1.00 91.25 692 VAL A CA 1
ATOM 5140 C C . VAL A 1 692 ? 56.789 -22.676 22.384 1.00 91.25 692 VAL A C 1
ATOM 5142 O O . VAL A 1 692 ? 56.770 -21.716 21.614 1.00 91.25 692 VAL A O 1
ATOM 5145 N N . PRO A 1 693 ? 57.951 -23.249 22.750 1.00 89.81 693 PRO A N 1
ATOM 5146 C CA . PRO A 1 693 ? 59.235 -22.784 22.231 1.00 89.81 693 PRO A CA 1
ATOM 5147 C C . PRO A 1 693 ? 59.265 -22.740 20.696 1.00 89.81 693 PRO A C 1
ATOM 5149 O O . PRO A 1 693 ? 58.768 -23.644 20.027 1.00 89.81 693 PRO A O 1
ATOM 5152 N N . ALA A 1 694 ? 59.861 -21.693 20.122 1.00 87.62 694 ALA A N 1
ATOM 5153 C CA . ALA A 1 694 ? 59.858 -21.463 18.671 1.00 87.62 694 ALA A CA 1
ATOM 5154 C C . ALA A 1 694 ? 60.582 -22.562 17.864 1.00 87.62 694 ALA A C 1
ATOM 5156 O O . ALA A 1 694 ? 60.335 -22.730 16.676 1.00 87.62 694 ALA A O 1
ATOM 5157 N N . ASN A 1 695 ? 61.465 -23.319 18.515 1.00 83.06 695 ASN A N 1
ATOM 5158 C CA . ASN A 1 695 ? 62.206 -24.452 17.963 1.00 83.06 695 ASN A CA 1
ATOM 5159 C C . ASN A 1 695 ? 61.708 -25.808 18.499 1.00 83.06 695 ASN A C 1
ATOM 5161 O O . ASN A 1 695 ? 62.460 -26.783 18.475 1.00 83.06 695 ASN A O 1
ATOM 5165 N N . ALA A 1 696 ? 60.485 -25.865 19.034 1.00 78.38 696 ALA A N 1
ATOM 5166 C CA . ALA A 1 696 ? 59.936 -27.079 19.621 1.00 78.38 696 ALA A CA 1
ATOM 5167 C C . ALA A 1 696 ? 59.845 -28.222 18.596 1.00 78.38 696 ALA A C 1
ATOM 5169 O O . ALA A 1 696 ? 59.302 -28.056 17.502 1.00 78.38 696 ALA A O 1
ATOM 5170 N N . ALA A 1 697 ? 60.323 -29.406 18.986 1.00 77.62 697 ALA A N 1
ATOM 5171 C CA . ALA A 1 697 ? 59.898 -30.659 18.365 1.00 77.62 697 ALA A CA 1
ATOM 5172 C C . ALA A 1 697 ? 58.400 -30.905 18.662 1.00 77.62 697 ALA A C 1
ATOM 5174 O O . ALA A 1 697 ? 57.858 -30.258 19.567 1.00 77.62 697 ALA A O 1
ATOM 5175 N N . PRO A 1 698 ? 57.719 -31.832 17.956 1.00 84.12 698 PRO A N 1
ATOM 5176 C CA . PRO A 1 698 ? 56.336 -32.181 18.264 1.00 84.12 698 PRO A CA 1
ATOM 5177 C C . PRO A 1 698 ? 56.128 -32.417 19.763 1.00 84.12 698 PRO A C 1
ATOM 5179 O O . PRO A 1 698 ? 56.924 -33.098 20.420 1.00 84.12 698 PRO A O 1
ATOM 5182 N N . LEU A 1 699 ? 55.071 -31.811 20.301 1.00 89.88 699 LEU A N 1
ATOM 5183 C CA . LEU A 1 699 ? 54.748 -31.926 21.714 1.00 89.88 699 LEU A CA 1
ATOM 5184 C C . LEU A 1 699 ? 54.298 -33.349 22.021 1.00 89.88 699 LEU A C 1
ATOM 5186 O O . LEU A 1 699 ? 53.491 -33.921 21.295 1.00 89.88 699 LEU A O 1
ATOM 5190 N N . ALA A 1 700 ? 54.783 -33.890 23.129 1.00 90.06 700 ALA A N 1
ATOM 5191 C CA . ALA A 1 700 ? 54.283 -35.134 23.686 1.00 90.06 700 ALA A CA 1
ATOM 5192 C C . ALA A 1 700 ? 53.125 -34.894 24.650 1.00 90.06 700 ALA A C 1
ATOM 5194 O O . ALA A 1 700 ? 52.214 -35.717 24.707 1.00 90.06 700 ALA A O 1
ATOM 5195 N N . GLU A 1 701 ? 53.123 -33.767 25.370 1.00 93.69 701 GLU A N 1
ATOM 5196 C CA . GLU A 1 701 ? 52.032 -33.401 26.274 1.00 93.69 701 GLU A CA 1
ATOM 5197 C C . GLU A 1 701 ? 51.717 -31.903 26.229 1.00 93.69 701 GLU A C 1
ATOM 5199 O O . GLU A 1 701 ? 52.611 -31.061 26.103 1.00 93.69 701 GLU A O 1
ATOM 5204 N N . LEU A 1 702 ? 50.432 -31.596 26.399 1.00 95.75 702 LEU A N 1
ATOM 5205 C CA . LEU A 1 702 ? 49.891 -30.282 26.742 1.00 95.75 702 LEU A CA 1
ATOM 5206 C C . LEU A 1 702 ? 48.964 -30.470 27.936 1.00 95.75 702 LEU A C 1
ATOM 5208 O O . LEU A 1 702 ? 48.140 -31.388 27.928 1.00 95.75 702 LEU A O 1
ATOM 5212 N N . GLY A 1 703 ? 49.048 -29.603 28.938 1.00 97.25 703 GLY A N 1
ATOM 5213 C CA . GLY A 1 703 ? 48.128 -29.709 30.059 1.00 97.25 703 GLY A CA 1
ATOM 5214 C C . GLY A 1 703 ? 48.264 -28.621 31.103 1.00 97.25 703 GLY A C 1
ATOM 5215 O O . GLY A 1 703 ? 48.991 -27.640 30.945 1.00 97.25 703 GLY A O 1
ATOM 5216 N N . VAL A 1 704 ? 47.544 -28.840 32.198 1.00 98.12 704 VAL A N 1
ATOM 5217 C CA . VAL A 1 704 ? 47.593 -28.024 33.407 1.00 98.12 704 VAL A CA 1
ATOM 5218 C C . VAL A 1 704 ? 47.950 -28.930 34.580 1.00 98.12 704 VAL A C 1
ATOM 5220 O O . VAL A 1 704 ? 47.298 -29.952 34.817 1.00 98.12 704 VAL A O 1
ATOM 5223 N N . MET A 1 705 ? 48.999 -28.554 35.306 1.00 97.19 705 MET A N 1
ATOM 5224 C CA . MET A 1 705 ? 49.412 -29.202 36.543 1.00 97.19 705 MET A CA 1
ATOM 5225 C C . MET A 1 705 ? 48.805 -28.477 37.749 1.00 97.19 705 MET A C 1
ATOM 5227 O O . MET A 1 705 ? 48.796 -27.246 37.802 1.00 97.19 705 MET A O 1
ATOM 5231 N N . PHE A 1 706 ? 48.315 -29.248 38.715 1.00 97.12 706 PHE A N 1
ATOM 5232 C CA . PHE A 1 706 ? 47.725 -28.788 39.969 1.00 97.12 706 PHE A CA 1
ATOM 5233 C C . PHE A 1 706 ? 48.570 -29.304 41.133 1.00 97.12 706 PHE A C 1
ATOM 5235 O O . PHE A 1 706 ? 48.775 -30.515 41.243 1.00 97.12 706 PHE A O 1
ATOM 5242 N N . SER A 1 707 ? 49.023 -28.394 41.998 1.00 96.19 707 SER A N 1
ATOM 5243 C CA . SER A 1 707 ? 49.715 -28.731 43.245 1.00 96.19 707 SER A CA 1
ATOM 5244 C C . SER A 1 707 ? 48.783 -28.539 44.436 1.00 96.19 707 SER A C 1
ATOM 5246 O O . SER A 1 707 ? 48.105 -27.512 44.542 1.00 96.19 707 SER A O 1
ATOM 5248 N N . LEU A 1 708 ? 48.730 -29.526 45.329 1.00 95.94 708 LEU A N 1
ATOM 5249 C CA . LEU A 1 708 ? 47.887 -29.527 46.524 1.00 95.94 708 LEU A CA 1
ATOM 5250 C C . LEU A 1 708 ? 48.753 -29.627 47.788 1.00 95.94 708 LEU A C 1
ATOM 5252 O O . LEU A 1 708 ? 49.538 -30.565 47.939 1.00 95.94 708 LEU A O 1
ATOM 5256 N N . SER A 1 709 ? 48.560 -28.710 48.740 1.00 92.62 709 SER A N 1
ATOM 5257 C CA . SER A 1 709 ? 49.258 -28.719 50.041 1.00 92.62 709 SER A CA 1
ATOM 5258 C C . SER A 1 709 ? 48.704 -29.759 51.027 1.00 92.62 709 SER A C 1
ATOM 5260 O O . SER A 1 709 ? 49.383 -30.154 51.972 1.00 92.62 709 SER A O 1
ATOM 5262 N N . ALA A 1 710 ? 47.474 -30.221 50.797 1.00 90.25 710 ALA A N 1
ATOM 5263 C CA . ALA A 1 710 ? 46.779 -31.267 51.543 1.00 90.25 710 ALA A CA 1
ATOM 5264 C C . ALA A 1 710 ? 45.767 -31.969 50.617 1.00 90.25 710 ALA A C 1
ATOM 5266 O O . ALA A 1 710 ? 45.512 -31.494 49.512 1.00 90.25 710 ALA A O 1
ATOM 5267 N N . SER A 1 711 ? 45.158 -33.079 51.048 1.00 85.44 711 SER A N 1
ATOM 5268 C CA . SER A 1 711 ? 44.112 -33.752 50.256 1.00 85.44 711 SER A CA 1
ATOM 5269 C C . SER A 1 711 ? 42.994 -32.781 49.850 1.00 85.44 711 SER A C 1
ATOM 5271 O O . SER A 1 711 ? 42.471 -32.054 50.692 1.00 85.44 711 SER A O 1
ATOM 5273 N N . GLY A 1 712 ? 42.624 -32.785 48.568 1.00 76.50 712 GLY A N 1
ATOM 5274 C CA . GLY A 1 712 ? 41.599 -31.919 47.980 1.00 76.50 712 GLY A CA 1
ATOM 5275 C C . GLY A 1 712 ? 40.163 -32.328 48.302 1.00 76.50 712 GLY A C 1
ATOM 5276 O O . GLY A 1 712 ? 39.233 -31.639 47.890 1.00 76.50 712 GLY A O 1
ATOM 5277 N N . GLY A 1 713 ? 39.960 -33.447 49.009 1.00 78.69 713 GLY A N 1
ATOM 5278 C CA . GLY A 1 713 ? 38.642 -33.880 49.489 1.00 78.69 713 GLY A CA 1
ATOM 5279 C C . GLY A 1 713 ? 37.606 -34.141 48.388 1.00 78.69 713 GLY A C 1
ATOM 5280 O O . GLY A 1 713 ? 36.413 -34.125 48.674 1.00 78.69 713 GLY A O 1
ATOM 5281 N N . GLY A 1 714 ? 38.035 -34.348 47.137 1.00 74.88 714 GLY A N 1
ATOM 5282 C CA . GLY A 1 714 ? 37.140 -34.501 45.986 1.00 74.88 714 GLY A CA 1
ATOM 5283 C C . GLY A 1 714 ? 36.592 -33.185 45.422 1.00 74.88 714 GLY A C 1
ATOM 5284 O O . GLY A 1 714 ? 35.679 -33.220 44.598 1.00 74.88 714 GLY A O 1
ATOM 5285 N N . ALA A 1 715 ? 37.127 -32.028 45.833 1.00 85.94 715 ALA A N 1
ATOM 5286 C CA . ALA A 1 715 ? 36.795 -30.742 45.225 1.00 85.94 715 ALA A CA 1
ATOM 5287 C C . ALA A 1 715 ? 37.112 -30.735 43.718 1.00 85.94 715 ALA A C 1
ATOM 5289 O O . ALA A 1 715 ? 38.037 -31.404 43.256 1.00 85.94 715 ALA A O 1
ATOM 5290 N N . ALA A 1 716 ? 36.352 -29.955 42.950 1.00 91.12 716 ALA A N 1
ATOM 5291 C CA . ALA A 1 716 ? 36.483 -29.877 41.500 1.00 91.12 716 ALA A CA 1
ATOM 5292 C C . ALA A 1 716 ? 37.066 -28.529 41.054 1.00 91.12 716 ALA A C 1
ATOM 5294 O O . ALA A 1 716 ? 36.544 -27.476 41.421 1.00 91.12 716 ALA A O 1
ATOM 5295 N N . ALA A 1 717 ? 38.108 -28.574 40.227 1.00 96.00 717 ALA A N 1
ATOM 5296 C CA . ALA A 1 717 ? 38.503 -27.470 39.353 1.00 96.00 717 ALA A CA 1
ATOM 5297 C C . ALA A 1 717 ? 37.909 -27.686 37.950 1.00 96.00 717 ALA A C 1
ATOM 5299 O O . ALA A 1 717 ? 37.466 -28.793 37.638 1.00 96.00 717 ALA A O 1
ATOM 5300 N N . PHE A 1 718 ? 37.879 -26.653 37.107 1.00 97.44 718 PHE A N 1
ATOM 5301 C CA . PHE A 1 718 ? 37.375 -26.778 35.731 1.00 97.44 718 PHE A CA 1
ATOM 5302 C C . PHE A 1 718 ? 38.332 -26.117 34.744 1.00 97.44 718 PHE A C 1
ATOM 5304 O O . PHE A 1 718 ? 38.835 -25.037 35.029 1.00 97.44 718 PHE A O 1
ATOM 5311 N N . ILE A 1 719 ? 38.588 -26.755 33.607 1.00 97.81 719 ILE A N 1
ATOM 5312 C CA . ILE A 1 719 ? 39.375 -26.201 32.499 1.00 97.81 719 ILE A CA 1
ATOM 5313 C C . ILE A 1 719 ? 38.438 -26.022 31.316 1.00 97.81 719 ILE A C 1
ATOM 5315 O O . ILE A 1 719 ? 37.676 -26.937 31.006 1.00 97.81 719 ILE A O 1
ATOM 5319 N N . ASP A 1 720 ? 38.499 -24.869 30.664 1.00 95.06 720 ASP A N 1
ATOM 5320 C CA . ASP A 1 720 ? 37.650 -24.580 29.518 1.00 95.06 720 ASP A CA 1
ATOM 5321 C C . ASP A 1 720 ? 38.317 -23.655 28.489 1.00 95.06 720 ASP A C 1
ATOM 5323 O O . ASP A 1 720 ? 39.333 -23.013 28.788 1.00 95.06 720 ASP A O 1
ATOM 5327 N N . SER A 1 721 ? 37.751 -23.627 27.281 1.00 91.56 721 SER A N 1
ATOM 5328 C CA . SER A 1 721 ? 38.131 -22.775 26.150 1.00 91.56 721 SER A CA 1
ATOM 5329 C C . SER A 1 721 ? 39.641 -22.676 25.929 1.00 91.56 721 SER A C 1
ATOM 5331 O O . SER A 1 721 ? 40.240 -21.603 26.063 1.00 91.56 721 SER A O 1
ATOM 5333 N N . VAL A 1 722 ? 40.273 -23.814 25.622 1.00 95.19 722 VAL A N 1
ATOM 5334 C CA . VAL A 1 722 ? 41.718 -23.890 25.360 1.00 95.19 722 VAL A CA 1
ATOM 5335 C C . VAL A 1 722 ? 42.014 -23.543 23.900 1.00 95.19 722 VAL A C 1
ATOM 5337 O O . VAL A 1 722 ? 41.721 -24.326 22.989 1.00 95.19 722 VAL A O 1
ATOM 5340 N N . THR A 1 723 ? 42.618 -22.376 23.681 1.00 90.38 723 THR A N 1
ATOM 5341 C CA . THR A 1 723 ? 42.868 -21.792 22.350 1.00 90.38 723 THR A CA 1
ATOM 5342 C C . THR A 1 723 ? 44.359 -21.611 22.078 1.00 90.38 723 THR A C 1
ATOM 5344 O O . THR A 1 723 ? 45.114 -21.311 23.007 1.00 90.38 723 THR A O 1
ATOM 5347 N N . TYR A 1 724 ? 44.775 -21.732 20.815 1.00 83.62 724 TYR A N 1
ATOM 5348 C CA . TYR A 1 724 ? 46.116 -21.389 20.329 1.00 83.62 724 TYR A CA 1
ATOM 5349 C C . TYR A 1 724 ? 46.117 -21.083 18.833 1.00 83.62 724 TYR A C 1
ATOM 5351 O O . TYR A 1 724 ? 45.165 -21.527 18.150 1.00 83.62 724 TYR A O 1
#

Mean predicted aligned error: 17.75 Å

pLDDT: mean 88.02, std 17.28, range [21.66, 98.81]

Nearest PDB structures (foldseek):
  6qe7-assembly2_B  TM=5.287E-01  e=6.226E-20  Acetivibrio thermocellus
  6qe7-assembly3_C  TM=5.281E-01  e=5.569E-20  Acetivibrio thermocellus
  6qe7-assembly1_A  TM=5.242E-01  e=7.361E-20  Acetivibrio thermocellus
  6qdi-assembly1_A  TM=5.067E-01  e=3.459E-18  Acetivibrio clariflavus
  5j6y-assembly1_A  TM=8.138E-01  e=5.209E-08  Marinomonas primoryensis

Radius of gyration: 36.66 Å; Cα contacts (8 Å, |Δi|>4): 1771; chains: 1; bounding box: 98×81×85 Å